Protein AF-0000000087670729 (afdb_homodimer)

Structure (mmCIF, N/CA/C/O backbone):
data_AF-0000000087670729-model_v1
#
loop_
_entity.id
_entity.type
_entity.pdbx_description
1 polymer 'Hydantoin racemase'
#
loop_
_atom_site.group_PDB
_atom_site.id
_atom_site.type_symbol
_atom_site.label_atom_id
_atom_site.label_alt_id
_atom_site.label_comp_id
_atom_site.label_asym_id
_atom_site.label_entity_id
_atom_site.label_seq_id
_atom_site.pdbx_PDB_ins_code
_atom_site.Cartn_x
_atom_site.Cartn_y
_atom_site.Cartn_z
_atom_site.occupancy
_atom_site.B_iso_or_equiv
_atom_site.auth_seq_id
_atom_site.auth_comp_id
_atom_site.auth_asym_id
_atom_site.auth_atom_id
_atom_site.pdbx_PDB_model_num
ATOM 1 N N . MET A 1 1 ? -9.086 10.242 -13.781 1 96.75 1 MET A N 1
ATOM 2 C CA . MET A 1 1 ? -9.625 10.047 -12.438 1 96.75 1 MET A CA 1
ATOM 3 C C . MET A 1 1 ? -9.648 11.359 -11.672 1 96.75 1 MET A C 1
ATOM 5 O O . MET A 1 1 ? -8.805 12.227 -11.891 1 96.75 1 MET A O 1
ATOM 9 N N . ARG A 1 2 ? -10.688 11.609 -10.828 1 98.69 2 ARG A N 1
ATOM 10 C CA . ARG A 1 2 ? -10.812 12.789 -9.977 1 98.69 2 ARG A CA 1
ATOM 11 C C . ARG A 1 2 ? -10.688 12.414 -8.508 1 98.69 2 ARG A C 1
ATOM 13 O O . ARG A 1 2 ? -11.422 11.562 -8.008 1 98.69 2 ARG A O 1
ATOM 20 N N . ILE A 1 3 ? -9.742 13.07 -7.848 1 98.88 3 ILE A N 1
ATOM 21 C CA . ILE A 1 3 ? -9.508 12.805 -6.434 1 98.88 3 ILE A CA 1
ATOM 22 C C . ILE A 1 3 ? -9.828 14.047 -5.613 1 98.88 3 ILE A C 1
ATOM 24 O O . ILE A 1 3 ? -9.359 15.148 -5.922 1 98.88 3 ILE A O 1
ATOM 28 N N . LEU A 1 4 ? -10.672 13.914 -4.625 1 98.94 4 LEU A N 1
ATOM 29 C CA . LEU A 1 4 ? -10.914 14.961 -3.637 1 98.94 4 LEU A CA 1
ATOM 30 C C . LEU A 1 4 ? -9.969 14.812 -2.449 1 98.94 4 LEU A C 1
ATOM 32 O O . LEU A 1 4 ? -9.938 13.766 -1.802 1 98.94 4 LEU A O 1
ATOM 36 N N . VAL A 1 5 ? -9.172 15.789 -2.248 1 98.88 5 VAL A N 1
ATOM 37 C CA . VAL A 1 5 ? -8.305 15.859 -1.074 1 98.88 5 VAL A CA 1
ATOM 38 C C . VAL A 1 5 ? -8.914 16.797 -0.041 1 98.88 5 VAL A C 1
ATOM 40 O O . VAL A 1 5 ? -9.055 18 -0.295 1 98.88 5 VAL A O 1
ATOM 43 N N . ILE A 1 6 ? -9.25 16.281 1.136 1 98.88 6 ILE A N 1
ATOM 44 C CA . ILE A 1 6 ? -9.906 17.078 2.156 1 98.88 6 ILE A CA 1
ATOM 45 C C . ILE A 1 6 ? -8.93 17.375 3.289 1 98.88 6 ILE A C 1
ATOM 47 O O . ILE A 1 6 ? -8.453 16.469 3.961 1 98.88 6 ILE A O 1
ATOM 51 N N . ASN A 1 7 ? -8.586 18.594 3.451 1 98.62 7 ASN A N 1
ATOM 52 C CA . ASN A 1 7 ? -8.008 19.078 4.699 1 98.62 7 ASN A CA 1
ATOM 53 C C . ASN A 1 7 ? -9.07 19.266 5.777 1 98.62 7 ASN A C 1
ATOM 55 O O . ASN A 1 7 ? -9.914 20.156 5.688 1 98.62 7 ASN A O 1
ATOM 59 N N . PRO A 1 8 ? -9 18.391 6.809 1 98.19 8 PRO A N 1
ATOM 60 C CA . PRO A 1 8 ? -10.07 18.484 7.797 1 98.19 8 PRO A CA 1
ATOM 61 C C . PRO A 1 8 ? -9.961 19.734 8.68 1 98.19 8 PRO A C 1
ATOM 63 O O . PRO A 1 8 ? -10.883 20.031 9.438 1 98.19 8 PRO A O 1
ATOM 66 N N . ASN A 1 9 ? -8.828 20.422 8.609 1 96 9 ASN A N 1
ATOM 67 C CA . ASN A 1 9 ? -8.734 21.75 9.211 1 96 9 ASN A CA 1
ATOM 68 C C . ASN A 1 9 ? -9.461 22.797 8.367 1 96 9 ASN A C 1
ATOM 70 O O . ASN A 1 9 ? -9.898 22.5 7.254 1 96 9 ASN A O 1
ATOM 74 N N . THR A 1 10 ? -9.414 24.078 8.859 1 96 10 THR A N 1
ATOM 75 C CA . THR A 1 10 ? -10.141 25.094 8.109 1 96 10 THR A CA 1
ATOM 76 C C . THR A 1 10 ? -9.188 26.125 7.531 1 96 10 THR A C 1
ATOM 78 O O . THR A 1 10 ? -9.617 27.188 7.078 1 96 10 THR A O 1
ATOM 81 N N . THR A 1 11 ? -7.898 25.859 7.605 1 95.25 11 THR A N 1
ATOM 82 C CA . THR A 1 11 ? -6.922 26.812 7.102 1 95.25 11 THR A CA 1
ATOM 83 C C . THR A 1 11 ? -6.723 26.641 5.598 1 95.25 11 THR A C 1
ATOM 85 O O . THR A 1 11 ? -6.16 25.641 5.152 1 95.25 11 THR A O 1
ATOM 88 N N . ALA A 1 12 ? -7.039 27.656 4.84 1 96.06 12 ALA A N 1
ATOM 89 C CA . ALA A 1 12 ? -7.023 27.609 3.379 1 96.06 12 ALA A CA 1
ATOM 90 C C . ALA A 1 12 ? -5.598 27.484 2.848 1 96.06 12 ALA A C 1
ATOM 92 O O . ALA A 1 12 ? -5.355 26.812 1.845 1 96.06 12 ALA A O 1
ATOM 93 N N . SER A 1 13 ? -4.707 28.172 3.479 1 94.88 13 SER A N 1
ATOM 94 C CA . SER A 1 13 ? -3.322 28.125 3.02 1 94.88 13 SER A CA 1
ATOM 95 C C . SER A 1 13 ? -2.756 26.703 3.111 1 94.88 13 SER A C 1
ATOM 97 O O . SER A 1 13 ? -2.025 26.266 2.221 1 94.88 13 SER A O 1
ATOM 99 N N . MET A 1 14 ? -3.094 26.016 4.176 1 95.19 14 MET A N 1
ATOM 100 C CA . MET A 1 14 ? -2.666 24.625 4.32 1 95.19 14 MET A CA 1
ATOM 101 C C . MET A 1 14 ? -3.311 23.734 3.254 1 95.19 14 MET A C 1
ATOM 103 O O . MET A 1 14 ? -2.652 22.875 2.684 1 95.19 14 MET A O 1
ATOM 107 N N . THR A 1 15 ? -4.59 23.984 2.998 1 97.62 15 THR A N 1
ATOM 108 C CA . THR A 1 15 ? -5.297 23.25 1.958 1 97.62 15 THR A CA 1
ATOM 109 C C . THR A 1 15 ? -4.609 23.438 0.606 1 97.62 15 THR A C 1
ATOM 111 O O . THR A 1 15 ? -4.426 22.469 -0.137 1 97.62 15 THR A O 1
ATOM 114 N N . GLU A 1 16 ? -4.227 24.625 0.315 1 97 16 GLU A N 1
ATOM 115 C CA . GLU A 1 16 ? -3.547 24.922 -0.944 1 97 16 GLU A CA 1
ATOM 116 C C . GLU A 1 16 ? -2.197 24.203 -1.021 1 97 16 GLU A C 1
ATOM 118 O O . GLU A 1 16 ? -1.84 23.656 -2.062 1 97 16 GLU A O 1
ATOM 123 N N . LYS A 1 17 ? -1.46 24.234 0.057 1 95.69 17 LYS A N 1
ATOM 124 C CA . LYS A 1 17 ? -0.171 23.547 0.125 1 95.69 17 LYS A CA 1
ATOM 125 C C . LYS A 1 17 ? -0.329 22.047 -0.106 1 95.69 17 LYS A C 1
ATOM 127 O O . LYS A 1 17 ? 0.435 21.453 -0.865 1 95.69 17 LYS A O 1
ATOM 132 N N . ILE A 1 18 ? -1.321 21.469 0.495 1 97.56 18 ILE A N 1
ATOM 133 C CA . ILE A 1 18 ? -1.622 20.062 0.356 1 97.56 18 ILE A CA 1
ATOM 134 C C . ILE A 1 18 ? -2.01 19.75 -1.089 1 97.56 18 ILE A C 1
ATOM 136 O O . ILE A 1 18 ? -1.523 18.781 -1.675 1 97.56 18 ILE A O 1
ATOM 140 N N . GLY A 1 19 ? -2.91 20.578 -1.619 1 98.44 19 GLY A N 1
ATOM 141 C CA . GLY A 1 19 ? -3.318 20.422 -3.006 1 98.44 19 GLY A CA 1
ATOM 142 C C . GLY A 1 19 ? -2.154 20.469 -3.979 1 98.44 19 GLY A C 1
ATOM 143 O O . GLY A 1 19 ? -2.088 19.672 -4.914 1 98.44 19 GLY A O 1
ATOM 144 N N . LYS A 1 20 ? -1.25 21.391 -3.754 1 97.75 20 LYS A N 1
ATOM 145 C CA . LYS A 1 20 ? -0.07 21.516 -4.605 1 97.75 20 LYS A CA 1
ATOM 146 C C . LYS A 1 20 ? 0.784 20.25 -4.551 1 97.75 20 LYS A C 1
ATOM 148 O O . LYS A 1 20 ? 1.204 19.734 -5.586 1 97.75 20 LYS A O 1
ATOM 153 N N . ALA A 1 21 ? 1.02 19.781 -3.346 1 97.06 21 ALA A N 1
ATOM 154 C CA . ALA A 1 21 ? 1.793 18.562 -3.176 1 97.06 21 ALA A CA 1
ATOM 155 C C . ALA A 1 21 ? 1.121 17.391 -3.883 1 97.06 21 ALA A C 1
ATOM 157 O O . ALA A 1 21 ? 1.79 16.578 -4.535 1 97.06 21 ALA A O 1
ATOM 158 N N . ALA A 1 22 ? -0.191 17.266 -3.771 1 98.62 22 ALA A N 1
ATOM 159 C CA . ALA A 1 22 ? -0.954 16.203 -4.418 1 98.62 22 ALA A CA 1
ATOM 160 C C . ALA A 1 22 ? -0.848 16.297 -5.938 1 98.62 22 ALA A C 1
ATOM 162 O O . ALA A 1 22 ? -0.629 15.289 -6.613 1 98.62 22 ALA A O 1
ATOM 163 N N . ARG A 1 23 ? -0.953 17.484 -6.48 1 98.44 23 ARG A N 1
ATOM 164 C CA . ARG A 1 23 ? -0.918 17.703 -7.922 1 98.44 23 ARG A CA 1
ATOM 165 C C . ARG A 1 23 ? 0.459 17.375 -8.492 1 98.44 23 ARG A C 1
ATOM 167 O O . ARG A 1 23 ? 0.572 16.891 -9.617 1 98.44 23 ARG A O 1
ATOM 174 N N . GLU A 1 24 ? 1.467 17.625 -7.727 1 97.19 24 GLU A N 1
ATOM 175 C CA . GLU A 1 24 ? 2.834 17.391 -8.188 1 97.19 24 GLU A CA 1
ATOM 176 C C . GLU A 1 24 ? 3.076 15.922 -8.5 1 97.19 24 GLU A C 1
ATOM 178 O O . GLU A 1 24 ? 3.863 15.602 -9.391 1 97.19 24 GLU A O 1
ATOM 183 N N . VAL A 1 25 ? 2.375 15.039 -7.824 1 97.31 25 VAL A N 1
ATOM 184 C CA . VAL A 1 25 ? 2.66 13.625 -7.988 1 97.31 25 VAL A CA 1
ATOM 185 C C . VAL A 1 25 ? 1.55 12.961 -8.805 1 97.31 25 VAL A C 1
ATOM 187 O O . VAL A 1 25 ? 1.695 11.828 -9.258 1 97.31 25 VAL A O 1
ATOM 190 N N . ALA A 1 26 ? 0.447 13.648 -9 1 98.25 26 ALA A N 1
ATOM 191 C CA . ALA A 1 26 ? -0.695 13.094 -9.719 1 98.25 26 ALA A CA 1
ATOM 192 C C . ALA A 1 26 ? -0.315 12.734 -11.156 1 98.25 26 ALA A C 1
ATOM 194 O O . ALA A 1 26 ? 0.418 13.477 -11.812 1 98.25 26 ALA A O 1
ATOM 195 N N . GLY A 1 27 ? -0.772 11.578 -11.609 1 95.94 27 GLY A N 1
ATOM 196 C CA . GLY A 1 27 ? -0.568 11.195 -13 1 95.94 27 GLY A CA 1
ATOM 197 C C . GLY A 1 27 ? -1.294 12.094 -13.977 1 95.94 27 GLY A C 1
ATOM 198 O O . GLY A 1 27 ? -2.168 12.875 -13.586 1 95.94 27 GLY A O 1
ATOM 199 N N . GLY A 1 28 ? -0.877 12.148 -15.266 1 93.06 28 GLY A N 1
ATOM 200 C CA . GLY A 1 28 ? -1.449 12.992 -16.297 1 93.06 28 GLY A CA 1
ATOM 201 C C . GLY A 1 28 ? -2.961 12.898 -16.391 1 93.06 28 GLY A C 1
ATOM 202 O O . GLY A 1 28 ? -3.639 13.891 -16.656 1 93.06 28 GLY A O 1
ATOM 203 N N . GLY A 1 29 ? -3.619 11.836 -16.109 1 94.69 29 GLY A N 1
ATOM 204 C CA . GLY A 1 29 ? -5.059 11.633 -16.203 1 94.69 29 GLY A CA 1
ATOM 205 C C . GLY A 1 29 ? -5.77 11.812 -14.875 1 94.69 29 GLY A C 1
ATOM 206 O O . GLY A 1 29 ? -6.953 11.492 -14.758 1 94.69 29 GLY A O 1
ATOM 207 N N . THR A 1 30 ? -5.086 12.398 -13.867 1 98.12 30 THR A N 1
ATOM 208 C CA . THR A 1 30 ? -5.652 12.555 -12.531 1 98.12 30 THR A CA 1
ATOM 209 C C . THR A 1 30 ? -5.859 14.031 -12.203 1 98.12 30 THR A C 1
ATOM 211 O O . THR A 1 30 ? -4.93 14.836 -12.328 1 98.12 30 THR A O 1
ATOM 214 N N . GLU A 1 31 ? -7.047 14.414 -11.859 1 98.75 31 GLU A N 1
ATOM 215 C CA . GLU A 1 31 ? -7.371 15.75 -11.383 1 98.75 31 GLU A CA 1
ATOM 216 C C . GLU A 1 31 ? -7.488 15.781 -9.859 1 98.75 31 GLU A C 1
ATOM 218 O O . GLU A 1 31 ? -8.203 14.961 -9.273 1 98.75 31 GLU A O 1
ATOM 223 N N . ILE A 1 32 ? -6.852 16.719 -9.289 1 98.81 32 ILE A N 1
ATOM 224 C CA . ILE A 1 32 ? -6.883 16.891 -7.844 1 98.81 32 ILE A CA 1
ATOM 225 C C . ILE A 1 32 ? -7.766 18.094 -7.488 1 98.81 32 ILE A C 1
ATOM 227 O O . ILE A 1 32 ? -7.582 19.188 -8.023 1 98.81 32 ILE A O 1
ATOM 231 N N . VAL A 1 33 ? -8.672 17.891 -6.645 1 98.81 33 VAL A N 1
ATOM 232 C CA . VAL A 1 33 ? -9.461 18.969 -6.031 1 98.81 33 VAL A CA 1
ATOM 233 C C . VAL A 1 33 ? -9.227 18.969 -4.52 1 98.81 33 VAL A C 1
ATOM 235 O O . VAL A 1 33 ? -9.461 17.969 -3.844 1 98.81 33 VAL A O 1
ATOM 238 N N . ALA A 1 34 ? -8.727 20.078 -4 1 98.69 34 ALA A N 1
ATOM 239 C CA . ALA A 1 34 ? -8.477 20.219 -2.566 1 98.69 34 ALA A CA 1
ATOM 240 C C . ALA A 1 34 ? -9.492 21.156 -1.92 1 98.69 34 ALA A C 1
ATOM 242 O O . ALA A 1 34 ? -9.773 22.234 -2.445 1 98.69 34 ALA A O 1
ATOM 243 N N . ARG A 1 35 ? -10.062 20.641 -0.77 1 98.19 35 ARG A N 1
ATOM 244 C CA . ARG A 1 35 ? -11.07 21.406 -0.045 1 98.19 35 ARG A CA 1
ATOM 245 C C . ARG A 1 35 ? -10.859 21.312 1.462 1 98.19 35 ARG A C 1
ATOM 247 O O . ARG A 1 35 ? -10.148 20.422 1.935 1 98.19 35 ARG A O 1
ATOM 254 N N . ASN A 1 36 ? -11.344 22.312 2.127 1 98.44 36 ASN A N 1
ATOM 255 C CA . ASN A 1 36 ? -11.477 22.25 3.58 1 98.44 36 ASN A CA 1
ATOM 256 C C . ASN A 1 36 ? -12.844 22.75 4.039 1 98.44 36 ASN A C 1
ATOM 258 O O . ASN A 1 36 ? -13.508 23.5 3.334 1 98.44 36 ASN A O 1
ATOM 262 N N . PRO A 1 37 ? -13.297 22.297 5.211 1 97.88 37 PRO A N 1
ATOM 263 C CA . PRO A 1 37 ? -14.578 22.766 5.738 1 97.88 37 PRO A CA 1
ATOM 264 C C . PRO A 1 37 ? -14.602 24.266 6.004 1 97.88 37 PRO A C 1
ATOM 266 O O . PRO A 1 37 ? -13.547 24.875 6.188 1 97.88 37 PRO A O 1
ATOM 269 N N . SER A 1 38 ? -15.773 24.797 6.035 1 95.06 38 SER A N 1
ATOM 270 C CA . SER A 1 38 ? -15.945 26.219 6.289 1 95.06 38 SER A CA 1
ATOM 271 C C . SER A 1 38 ? -15.898 26.531 7.785 1 95.06 38 SER A C 1
ATOM 273 O O . SER A 1 38 ? -15.695 27.672 8.188 1 95.06 38 SER A O 1
ATOM 275 N N . SER A 1 39 ? -16.094 25.531 8.617 1 94.94 39 SER A N 1
ATOM 276 C CA . SER A 1 39 ? -16.047 25.688 10.062 1 94.94 39 SER A CA 1
ATOM 277 C C . SER A 1 39 ? -15.328 24.516 10.727 1 94.94 39 SER A C 1
ATOM 279 O O . SER A 1 39 ? -15.211 23.438 10.141 1 94.94 39 SER A O 1
ATOM 281 N N . GLY A 1 40 ? -14.859 24.766 11.93 1 95.62 40 GLY A N 1
ATOM 282 C CA . GLY A 1 40 ? -14.039 23.797 12.641 1 95.62 40 GLY A CA 1
ATOM 283 C C . GLY A 1 40 ? -12.719 24.375 13.117 1 95.62 40 GLY A C 1
ATOM 284 O O . GLY A 1 40 ? -12.516 25.594 13.086 1 95.62 40 GLY A O 1
ATOM 285 N N . PRO A 1 41 ? -11.867 23.531 13.578 1 96.88 41 PRO A N 1
ATOM 286 C CA . PRO A 1 41 ? -10.578 24.031 14.062 1 96.88 41 PRO A CA 1
ATOM 287 C C . PRO A 1 41 ? -9.656 24.484 12.93 1 96.88 41 PRO A C 1
ATOM 289 O O . PRO A 1 41 ? -9.656 23.891 11.852 1 96.88 41 PRO A O 1
ATOM 292 N N . ALA A 1 42 ? -8.898 25.516 13.195 1 94.75 42 ALA A N 1
ATOM 293 C CA . ALA A 1 42 ? -7.922 25.984 12.219 1 94.75 42 ALA A CA 1
ATOM 294 C C . ALA A 1 42 ? -6.859 24.922 11.945 1 94.75 42 ALA A C 1
ATOM 296 O O . ALA A 1 42 ? -6.332 24.828 10.836 1 94.75 42 ALA A O 1
ATOM 297 N N . SER A 1 43 ? -6.562 24.172 12.953 1 94 43 SER A N 1
ATOM 298 C CA . SER A 1 43 ? -5.621 23.062 12.867 1 94 43 SER A CA 1
ATOM 299 C C . SER A 1 43 ? -5.969 21.969 13.859 1 94 43 SER A C 1
ATOM 301 O O . SER A 1 43 ? -6.59 22.219 14.891 1 94 43 SER A O 1
ATOM 303 N N . ILE A 1 44 ? -5.625 20.766 13.531 1 94.75 44 ILE A N 1
ATOM 304 C CA . ILE A 1 44 ? -5.836 19.641 14.422 1 94.75 44 ILE A CA 1
ATOM 305 C C . ILE A 1 44 ? -4.555 19.359 15.203 1 94.75 44 ILE A C 1
ATOM 307 O O . ILE A 1 44 ? -3.549 18.938 14.633 1 94.75 44 ILE A O 1
ATOM 311 N N . GLN A 1 45 ? -4.633 19.703 16.438 1 91 45 GLN A N 1
ATOM 312 C CA . GLN A 1 45 ? -3.531 19.484 17.375 1 91 45 GLN A CA 1
ATOM 313 C C . GLN A 1 45 ? -3.992 18.688 18.594 1 91 45 GLN A C 1
ATOM 315 O O . GLN A 1 45 ? -4.102 19.25 19.688 1 91 45 GLN A O 1
ATOM 320 N N . GLY A 1 46 ? -4.258 17.391 18.328 1 89.75 46 GLY A N 1
ATOM 321 C CA . GLY A 1 46 ? -4.695 16.5 19.391 1 89.75 46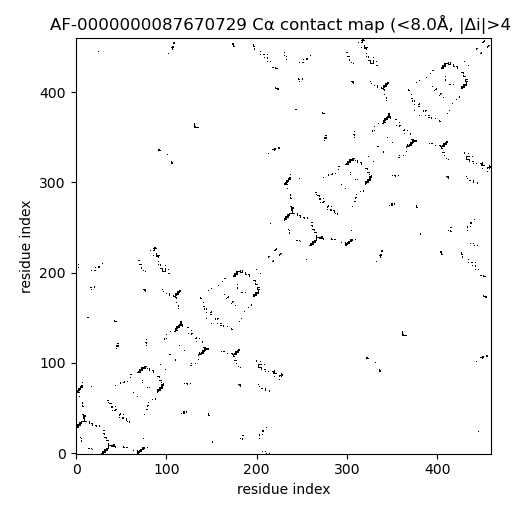 GLY A CA 1
ATOM 322 C C . GLY A 1 46 ? -6.098 15.953 19.188 1 89.75 46 GLY A C 1
ATOM 323 O O . GLY A 1 46 ? -6.766 16.312 18.203 1 89.75 46 GLY A O 1
ATOM 324 N N . PRO A 1 47 ? -6.551 15.109 20.109 1 91.75 47 PRO A N 1
ATOM 325 C CA . PRO A 1 47 ? -7.816 14.391 19.938 1 91.75 47 PRO A CA 1
ATOM 326 C C . PRO A 1 47 ? -9.031 15.32 19.969 1 91.75 47 PRO A C 1
ATOM 328 O O . PRO A 1 47 ? -10.008 15.086 19.25 1 91.75 47 PRO A O 1
ATOM 331 N N . GLU A 1 48 ? -9.008 16.375 20.797 1 94.31 48 GLU A N 1
ATOM 332 C CA . GLU A 1 48 ? -10.133 17.297 20.891 1 94.31 48 GLU A CA 1
ATOM 333 C C . GLU A 1 48 ? -10.352 18.031 19.562 1 94.31 48 GLU A C 1
ATOM 335 O O . GLU A 1 48 ? -11.484 18.172 19.109 1 94.31 48 GLU A O 1
ATOM 340 N N . ASP A 1 49 ? -9.25 18.484 19.016 1 96.31 49 ASP A N 1
ATOM 341 C CA . ASP A 1 49 ? -9.344 19.125 17.703 1 96.31 49 ASP A CA 1
ATOM 342 C C . ASP A 1 49 ? -9.867 18.141 16.656 1 96.31 49 ASP A C 1
ATOM 344 O O . ASP A 1 49 ? -10.664 18.516 15.797 1 96.31 49 ASP A O 1
ATOM 348 N N . GLY A 1 50 ? -9.391 16.906 16.719 1 97.06 50 GLY A N 1
ATOM 349 C CA . GLY A 1 50 ? -9.867 15.883 15.797 1 97.06 50 GLY A CA 1
ATOM 350 C C . GLY A 1 50 ? -11.375 15.68 15.859 1 97.06 50 GLY A C 1
ATOM 351 O O . GLY A 1 50 ? -12.039 15.633 14.828 1 97.06 50 GLY A O 1
ATOM 352 N N . GLU A 1 51 ? -11.844 15.609 17.062 1 96.88 51 GLU A N 1
ATOM 353 C CA . GLU A 1 51 ? -13.281 15.438 17.266 1 96.88 51 GLU A CA 1
ATOM 354 C C . GLU A 1 51 ? -14.055 16.641 16.734 1 96.88 51 GLU A C 1
ATOM 356 O O . GLU A 1 51 ? -15.086 16.484 16.078 1 96.88 51 GLU A O 1
ATOM 361 N N . ALA A 1 52 ? -13.531 17.797 17 1 97.88 52 ALA A N 1
ATOM 362 C CA . ALA A 1 52 ? -14.18 19.031 16.578 1 97.88 52 ALA A CA 1
ATOM 363 C C . ALA A 1 52 ? -14.203 19.156 15.062 1 97.88 52 ALA A C 1
ATOM 365 O O . ALA A 1 52 ? -15.031 19.875 14.5 1 97.88 52 ALA A O 1
ATOM 366 N N . ALA A 1 53 ? -13.328 18.469 14.367 1 98.25 53 ALA A N 1
ATOM 367 C CA . ALA A 1 53 ? -13.188 18.578 12.922 1 98.25 53 ALA A CA 1
ATOM 368 C C . ALA A 1 53 ? -14.172 17.641 12.211 1 98.25 53 ALA A C 1
ATOM 370 O O . ALA A 1 53 ? -14.43 17.812 11.016 1 98.25 53 ALA A O 1
ATOM 371 N N . LEU A 1 54 ? -14.758 16.672 12.914 1 98.25 54 LEU A N 1
ATOM 372 C CA . LEU A 1 54 ? -15.492 15.562 12.312 1 98.25 54 LEU A CA 1
ATOM 373 C C . LEU A 1 54 ? -16.734 16.062 11.586 1 98.25 54 LEU A C 1
ATOM 375 O O . LEU A 1 54 ? -16.984 15.688 10.43 1 98.25 54 LEU A O 1
ATOM 379 N N . PRO A 1 55 ? -17.562 17 12.18 1 98.06 55 PRO A N 1
ATOM 380 C CA . PRO A 1 55 ? -18.75 17.438 11.461 1 98.06 55 PRO A CA 1
ATOM 381 C C . PRO A 1 55 ? -18.422 18.109 10.125 1 98.06 55 PRO A C 1
ATOM 383 O O . PRO A 1 55 ? -19.094 17.859 9.117 1 98.06 55 PRO A O 1
ATOM 386 N N . GLY A 1 56 ? -17.406 18.922 10.148 1 98.06 56 GLY A N 1
ATOM 387 C CA . GLY A 1 56 ? -17 19.562 8.906 1 98.06 56 GLY A CA 1
ATOM 388 C C . GLY A 1 56 ? -16.484 18.578 7.867 1 98.06 56 GLY A C 1
ATOM 389 O O . GLY A 1 56 ? -16.828 18.688 6.688 1 98.06 56 GLY A O 1
ATOM 390 N N . LEU A 1 57 ? -15.688 17.625 8.289 1 98.25 57 LEU A N 1
ATOM 391 C CA . LEU A 1 57 ? -15.164 16.594 7.406 1 98.25 57 LEU A CA 1
ATOM 392 C C . LEU A 1 57 ? -16.297 15.781 6.781 1 98.25 57 LEU A C 1
ATOM 394 O O . LEU A 1 57 ? -16.328 15.594 5.562 1 98.25 57 LEU A O 1
ATOM 398 N N . PHE A 1 58 ? -17.266 15.359 7.586 1 97.75 58 PHE A N 1
ATOM 399 C CA . PHE A 1 58 ? -18.344 14.516 7.109 1 97.75 58 PHE A CA 1
ATOM 400 C C . PHE A 1 58 ? -19.266 15.289 6.172 1 97.75 58 PHE A C 1
ATOM 402 O O . PHE A 1 58 ? -19.781 14.742 5.199 1 97.75 58 PHE A O 1
ATOM 409 N N . ALA A 1 59 ? -19.422 16.609 6.43 1 97.88 59 ALA A N 1
ATOM 410 C CA . ALA A 1 59 ? -20.188 17.438 5.512 1 97.88 59 ALA A CA 1
ATOM 411 C C . ALA A 1 59 ? -19.531 17.5 4.137 1 97.88 59 ALA A C 1
ATOM 413 O O . ALA A 1 59 ? -20.219 17.438 3.113 1 97.88 59 ALA A O 1
ATOM 414 N N . GLU A 1 60 ? -18.188 17.578 4.113 1 97.94 60 GLU A N 1
ATOM 415 C CA . GLU A 1 60 ? -17.469 17.578 2.844 1 97.94 60 GLU A CA 1
ATOM 416 C C . GLU A 1 60 ? -17.625 16.25 2.111 1 97.94 60 GLU A C 1
ATOM 418 O O . GLU A 1 60 ? -17.75 16.234 0.886 1 97.94 60 GLU A O 1
ATOM 423 N N . ILE A 1 61 ? -17.609 15.164 2.854 1 97.12 61 ILE A N 1
ATOM 424 C CA . ILE A 1 61 ? -17.766 13.828 2.275 1 97.12 61 ILE A CA 1
ATOM 425 C C . ILE A 1 61 ? -19.172 13.68 1.699 1 97.12 61 ILE A C 1
ATOM 427 O O . ILE A 1 61 ? -19.344 13.18 0.586 1 97.12 61 ILE A O 1
ATOM 431 N N . GLU A 1 62 ? -20.172 14.141 2.42 1 96.56 62 GLU A N 1
ATOM 432 C CA . GLU A 1 62 ? -21.547 14.07 1.953 1 96.56 62 GLU A CA 1
ATOM 433 C C . GLU A 1 62 ? -21.75 14.906 0.688 1 96.56 62 GLU A C 1
ATOM 435 O O . GLU A 1 62 ? -22.422 14.469 -0.252 1 96.56 62 GLU A O 1
ATOM 440 N N . ARG A 1 63 ? -21.156 16.078 0.662 1 97.12 63 ARG A N 1
ATOM 441 C CA . ARG A 1 63 ? -21.219 16.906 -0.531 1 97.12 63 ARG A CA 1
ATOM 442 C C . ARG A 1 63 ? -20.578 16.219 -1.723 1 97.12 63 ARG A C 1
ATOM 444 O O . ARG A 1 63 ? -21.078 16.297 -2.844 1 97.12 63 ARG A O 1
ATOM 451 N N . ALA A 1 64 ? -19.484 15.562 -1.48 1 96.88 64 ALA A N 1
ATOM 452 C CA . ALA A 1 64 ? -18.734 14.875 -2.533 1 96.88 64 ALA A CA 1
ATOM 453 C C . ALA A 1 64 ? -19.547 13.742 -3.141 1 96.88 64 ALA A C 1
ATOM 455 O O . ALA A 1 64 ? -19.312 13.344 -4.281 1 96.88 64 ALA A O 1
ATOM 456 N N . ASN A 1 65 ? -20.469 13.172 -2.379 1 95.31 65 ASN A N 1
ATOM 457 C CA . ASN A 1 65 ? -21.281 12.062 -2.863 1 95.31 65 ASN A CA 1
ATOM 458 C C . ASN A 1 65 ? -22.125 12.469 -4.074 1 95.31 65 ASN A C 1
ATOM 460 O O . ASN A 1 65 ? -22.5 11.617 -4.883 1 95.31 65 ASN A O 1
ATOM 464 N N . ASP A 1 66 ? -22.344 13.773 -4.219 1 96.06 66 ASP A N 1
ATOM 465 C CA . ASP A 1 66 ? -23.125 14.297 -5.336 1 96.06 66 ASP A CA 1
ATOM 466 C C . ASP A 1 66 ? -22.219 14.781 -6.465 1 96.06 66 ASP A C 1
ATOM 468 O O . ASP A 1 66 ? -22.688 15.391 -7.43 1 96.06 66 ASP A O 1
ATOM 472 N N . GLU A 1 67 ? -20.953 14.57 -6.301 1 97.56 67 GLU A N 1
ATOM 473 C CA . GLU A 1 67 ? -19.953 14.977 -7.289 1 97.56 67 GLU A CA 1
ATOM 474 C C . GLU A 1 67 ? -19.25 13.766 -7.887 1 97.56 67 GLU A C 1
ATOM 476 O O . GLU A 1 67 ? -19.422 12.641 -7.418 1 97.56 67 GLU A O 1
ATOM 481 N N . ASP A 1 68 ? -18.516 13.961 -8.906 1 97.25 68 ASP A N 1
ATOM 482 C CA . ASP A 1 68 ? -17.938 12.844 -9.648 1 97.25 68 ASP A CA 1
ATOM 483 C C . ASP A 1 68 ? -16.484 12.602 -9.242 1 97.25 68 ASP A C 1
ATOM 485 O O . ASP A 1 68 ? -15.594 12.617 -10.086 1 97.25 68 ASP A O 1
ATOM 489 N N . PHE A 1 69 ? -16.281 12.359 -8.016 1 98.56 69 PHE A N 1
ATOM 490 C CA . PHE A 1 69 ? -14.953 11.969 -7.559 1 98.56 69 PHE A CA 1
ATOM 491 C C . PHE A 1 69 ? -14.797 10.453 -7.586 1 98.56 69 PHE A C 1
ATOM 493 O O . PHE A 1 69 ? -15.758 9.719 -7.34 1 98.56 69 PHE A O 1
ATOM 500 N N . ASP A 1 70 ? -13.625 10.016 -7.855 1 98.56 70 ASP A N 1
ATOM 501 C CA . ASP A 1 70 ? -13.328 8.586 -7.906 1 98.56 70 ASP A CA 1
ATOM 502 C C . ASP A 1 70 ? -12.727 8.102 -6.59 1 98.56 70 ASP A C 1
ATOM 504 O O . ASP A 1 70 ? -12.734 6.906 -6.301 1 98.56 70 ASP A O 1
ATOM 508 N N . ALA A 1 71 ? -12.141 8.992 -5.805 1 98.81 71 ALA A N 1
ATOM 509 C CA . ALA A 1 71 ? -11.547 8.688 -4.508 1 98.81 71 ALA A CA 1
ATOM 510 C C . ALA A 1 71 ? -11.461 9.93 -3.631 1 98.81 71 ALA A C 1
ATOM 512 O O . ALA A 1 71 ? -11.539 11.055 -4.129 1 98.81 71 ALA A O 1
ATOM 513 N N . ILE A 1 72 ? -11.383 9.727 -2.355 1 98.88 72 ILE A N 1
ATOM 514 C CA . ILE A 1 72 ? -11.234 10.789 -1.371 1 98.88 72 ILE A CA 1
ATOM 515 C C . ILE A 1 72 ? -9.992 10.539 -0.518 1 98.88 72 ILE A C 1
ATOM 517 O O . ILE A 1 72 ? -9.727 9.406 -0.118 1 98.88 72 ILE A O 1
ATOM 521 N N . ILE A 1 73 ? -9.258 11.539 -0.285 1 98.94 73 ILE A N 1
ATOM 522 C CA . ILE A 1 73 ? -8.109 11.492 0.61 1 98.94 73 ILE A CA 1
ATOM 523 C C . ILE A 1 73 ? -8.344 12.406 1.808 1 98.94 73 ILE A C 1
ATOM 525 O O . ILE A 1 73 ? -8.711 13.57 1.642 1 98.94 73 ILE A O 1
ATOM 529 N N . ILE A 1 74 ? -8.211 11.891 2.973 1 98.88 74 ILE A N 1
ATOM 530 C CA . ILE A 1 74 ? -8.219 12.688 4.191 1 98.88 74 ILE A CA 1
ATOM 531 C C . ILE A 1 74 ? -6.801 13.141 4.523 1 98.88 74 ILE A C 1
ATOM 533 O O . ILE A 1 74 ? -5.969 12.336 4.941 1 98.88 74 ILE A O 1
ATOM 537 N N . ALA A 1 75 ? -6.59 14.438 4.383 1 98.62 75 ALA A N 1
ATOM 538 C CA . ALA A 1 75 ? -5.246 15 4.496 1 98.62 75 ALA A CA 1
ATOM 539 C C . ALA A 1 75 ? -4.977 15.5 5.91 1 98.62 75 ALA A C 1
ATOM 541 O O . ALA A 1 75 ? -4.621 16.672 6.105 1 98.62 75 ALA A O 1
ATOM 542 N N . CYS A 1 76 ? -5.109 14.672 6.836 1 98.38 76 CYS A N 1
ATOM 543 C CA . CYS A 1 76 ? -4.723 14.781 8.242 1 98.38 76 CYS A CA 1
ATOM 544 C C . CYS A 1 76 ? -4 13.523 8.703 1 98.38 76 CYS A C 1
ATOM 546 O O . CYS A 1 76 ? -4.531 12.422 8.586 1 98.38 76 CYS A O 1
ATOM 548 N N . PHE A 1 77 ? -2.887 13.695 9.242 1 98.44 77 PHE A N 1
ATOM 549 C CA . PHE A 1 77 ? -2.045 12.539 9.523 1 98.44 77 PHE A CA 1
ATOM 550 C C . PHE A 1 77 ? -2.666 11.672 10.609 1 98.44 77 PHE A C 1
ATOM 552 O O . PHE A 1 77 ? -2.396 10.469 10.688 1 98.44 77 PHE A O 1
ATOM 559 N N . ASP A 1 78 ? -3.461 12.227 11.469 1 98 78 ASP A N 1
ATOM 560 C CA . ASP A 1 78 ? -4.18 11.453 12.477 1 98 78 ASP A CA 1
ATOM 561 C C . ASP A 1 78 ? -5.258 10.578 11.836 1 98 78 ASP A C 1
ATOM 563 O O . ASP A 1 78 ? -5.945 9.82 12.531 1 98 78 ASP A O 1
ATOM 567 N N . ASP A 1 79 ? -5.359 10.719 10.477 1 98.31 79 ASP A N 1
ATOM 568 C CA . ASP A 1 79 ? -6.398 10.008 9.742 1 98.31 79 ASP A CA 1
ATOM 569 C C . ASP A 1 79 ? -7.773 10.234 10.375 1 98.31 79 ASP A C 1
ATOM 571 O O . ASP A 1 79 ? -8.508 9.273 10.633 1 98.31 79 ASP A O 1
ATOM 575 N N . THR A 1 80 ? -8.039 11.5 10.609 1 98 80 THR A N 1
ATOM 576 C CA . THR A 1 80 ? -9.234 11.922 11.328 1 98 80 THR A CA 1
ATOM 577 C C . THR A 1 80 ? -10.492 11.398 10.648 1 98 80 THR A C 1
ATOM 579 O O . THR A 1 80 ? -10.727 11.68 9.469 1 98 80 THR A O 1
ATOM 582 N N . GLY A 1 81 ? -11.25 10.578 11.367 1 97.75 81 GLY A N 1
ATOM 583 C CA . GLY A 1 81 ? -12.562 10.141 10.914 1 97.75 81 GLY A CA 1
ATOM 584 C C . GLY A 1 81 ? -12.5 9.148 9.766 1 97.75 81 GLY A C 1
ATOM 585 O O . GLY A 1 81 ? -13.484 8.969 9.039 1 97.75 81 GLY A O 1
ATOM 586 N N . LEU A 1 82 ? -11.422 8.492 9.547 1 98 82 LEU A N 1
ATOM 587 C CA . LEU A 1 82 ? -11.188 7.684 8.359 1 98 82 LEU A CA 1
ATOM 588 C C . LEU A 1 82 ? -12.219 6.566 8.25 1 98 82 LEU A C 1
ATOM 590 O O . LEU A 1 82 ? -12.891 6.438 7.223 1 98 82 LEU A O 1
ATOM 594 N N . TYR A 1 83 ? -12.406 5.781 9.289 1 95.69 83 TYR A N 1
ATOM 595 C CA . TYR A 1 83 ? -13.305 4.633 9.219 1 95.69 83 TYR A CA 1
ATOM 596 C C . TYR A 1 83 ? -14.758 5.078 9.125 1 95.69 83 TYR A C 1
ATOM 598 O O . TYR A 1 83 ? -15.555 4.453 8.43 1 95.69 83 TYR A O 1
ATOM 606 N N . GLN A 1 84 ? -15.094 6.18 9.812 1 96.69 84 GLN A N 1
ATOM 607 C CA . GLN A 1 84 ? -16.422 6.742 9.672 1 96.69 84 GLN A CA 1
ATOM 608 C C . GLN A 1 84 ? -16.672 7.238 8.25 1 96.69 84 GLN A C 1
ATOM 610 O O . GLN A 1 84 ? -17.781 7.098 7.715 1 96.69 84 GLN A O 1
ATOM 615 N N . ALA A 1 85 ? -15.641 7.844 7.688 1 97.25 85 ALA A N 1
ATOM 616 C CA . ALA A 1 85 ? -15.75 8.328 6.312 1 97.25 85 ALA A CA 1
ATOM 617 C C . ALA A 1 85 ? -15.992 7.18 5.34 1 97.25 85 ALA A C 1
ATOM 619 O O . ALA A 1 85 ? -16.797 7.293 4.418 1 97.25 85 ALA A O 1
ATOM 620 N N . ARG A 1 86 ? -15.312 6.039 5.523 1 96.75 86 ARG A N 1
ATOM 621 C CA . ARG A 1 86 ? -15.43 4.867 4.66 1 96.75 86 ARG A CA 1
ATOM 622 C C . ARG A 1 86 ? -16.844 4.285 4.719 1 96.75 86 ARG A C 1
ATOM 624 O O . ARG A 1 86 ? -17.281 3.629 3.775 1 96.75 86 ARG A O 1
ATOM 631 N N . ARG A 1 87 ? -17.562 4.562 5.75 1 95.81 87 ARG A N 1
ATOM 632 C CA . ARG A 1 87 ? -18.922 4.078 5.898 1 95.81 87 ARG A CA 1
ATOM 633 C C . ARG A 1 87 ? -19.922 5.039 5.262 1 95.81 87 ARG A C 1
ATOM 635 O O . ARG A 1 87 ? -21.125 4.777 5.246 1 95.81 87 ARG A O 1
ATOM 642 N N . ARG A 1 88 ? -19.422 6.168 4.723 1 95.5 88 ARG A N 1
ATOM 643 C CA . ARG A 1 88 ? -20.328 7.199 4.211 1 95.5 88 ARG A CA 1
ATOM 644 C C . ARG A 1 88 ? -20.281 7.262 2.688 1 95.5 88 ARG A C 1
ATOM 646 O O . ARG A 1 88 ? -21.016 8.031 2.068 1 95.5 88 ARG A O 1
ATOM 653 N N . THR A 1 89 ? -19.406 6.492 2.088 1 95.19 89 THR A N 1
ATOM 654 C CA . THR A 1 89 ? -19.266 6.496 0.636 1 95.19 89 THR A CA 1
ATOM 655 C C . THR A 1 89 ? -18.719 5.16 0.14 1 95.19 89 THR A C 1
ATOM 657 O O . THR A 1 89 ? -18.047 4.441 0.881 1 95.19 89 THR A O 1
ATOM 660 N N . SER A 1 90 ? -18.969 4.789 -1.09 1 92.94 90 SER A N 1
ATOM 661 C CA . SER A 1 90 ? -18.422 3.57 -1.688 1 92.94 90 SER A CA 1
ATOM 662 C C . SER A 1 90 ? -17.078 3.83 -2.357 1 92.94 90 SER A C 1
ATOM 664 O O . SER A 1 90 ? -16.391 2.889 -2.74 1 92.94 90 SER A O 1
ATOM 666 N N . ARG A 1 91 ? -16.75 5.102 -2.465 1 96.38 91 ARG A N 1
ATOM 667 C CA . ARG A 1 91 ? -15.453 5.449 -3.029 1 96.38 91 ARG A CA 1
ATOM 668 C C . ARG A 1 91 ? -14.328 5.086 -2.068 1 96.38 91 ARG A C 1
ATOM 670 O O . ARG A 1 91 ? -14.5 5.156 -0.85 1 96.38 91 ARG A O 1
ATOM 677 N N . PRO A 1 92 ? -13.219 4.719 -2.637 1 98.25 92 PRO A N 1
ATOM 678 C CA . PRO A 1 92 ? -12.07 4.57 -1.738 1 98.25 92 PRO A CA 1
ATOM 679 C C . PRO A 1 92 ? -11.766 5.848 -0.959 1 98.25 92 PRO A C 1
ATOM 681 O O . PRO A 1 92 ? -11.766 6.941 -1.531 1 98.25 92 PRO A O 1
ATOM 684 N N . VAL A 1 93 ? -11.633 5.715 0.323 1 98.75 93 VAL A N 1
ATOM 685 C CA . VAL A 1 93 ? -11.172 6.789 1.197 1 98.75 93 VAL A CA 1
ATOM 686 C C . VAL A 1 93 ? -9.828 6.414 1.812 1 98.75 93 VAL A C 1
ATOM 688 O O . VAL A 1 93 ? -9.703 5.371 2.459 1 98.75 93 VAL A O 1
ATOM 691 N N . ILE A 1 94 ? -8.82 7.23 1.582 1 98.88 94 ILE A N 1
ATOM 692 C CA . ILE A 1 94 ? -7.48 6.926 2.059 1 98.88 94 ILE A CA 1
ATOM 693 C C . ILE A 1 94 ? -7.008 8.023 3.01 1 98.88 94 ILE A C 1
ATOM 695 O O . ILE A 1 94 ? -7.148 9.219 2.711 1 98.88 94 ILE A O 1
ATOM 699 N N . GLY A 1 95 ? -6.559 7.652 4.176 1 98.88 95 GLY A N 1
ATOM 700 C CA . GLY A 1 95 ? -5.852 8.578 5.047 1 98.88 95 GLY A CA 1
ATOM 701 C C . GLY A 1 95 ? -4.391 8.75 4.68 1 98.88 95 GLY A C 1
ATOM 702 O O . GLY A 1 95 ? -3.738 7.793 4.25 1 98.88 95 GLY A O 1
ATOM 703 N N . ILE A 1 96 ? -3.844 9.906 4.93 1 98.88 96 ILE A N 1
ATOM 704 C CA . ILE A 1 96 ? -2.459 10.125 4.535 1 98.88 96 ILE A CA 1
ATOM 705 C C . ILE A 1 96 ? -1.521 9.438 5.527 1 98.88 96 ILE A C 1
ATOM 707 O O . ILE A 1 96 ? -0.39 9.094 5.18 1 98.88 96 ILE A O 1
ATOM 711 N N . GLY A 1 97 ? -1.902 9.281 6.801 1 98.69 97 GLY A N 1
ATOM 712 C CA . GLY A 1 97 ? -1.11 8.484 7.723 1 98.69 97 GLY A CA 1
ATOM 713 C C . GLY A 1 97 ? -0.942 7.047 7.27 1 98.69 97 GLY A C 1
ATOM 714 O O . GLY A 1 97 ? 0.182 6.582 7.074 1 98.69 97 GLY A O 1
ATOM 715 N N . GLU A 1 98 ? -2.086 6.363 7.059 1 98.5 98 GLU A N 1
ATOM 716 C CA . GLU A 1 98 ? -2.025 4.977 6.602 1 98.5 98 GLU A CA 1
ATOM 717 C C . GLU A 1 98 ? -1.229 4.855 5.309 1 98.5 98 GLU A C 1
ATOM 719 O O . GLU A 1 98 ? -0.463 3.906 5.129 1 98.5 98 GLU A O 1
ATOM 724 N N . ALA A 1 99 ? -1.448 5.828 4.395 1 98.81 99 ALA A N 1
ATOM 725 C CA . ALA A 1 99 ? -0.737 5.793 3.119 1 98.81 99 ALA A CA 1
ATOM 726 C C . ALA A 1 99 ? 0.774 5.809 3.334 1 98.81 99 ALA A C 1
ATOM 728 O O . ALA A 1 99 ? 1.507 5.066 2.676 1 98.81 99 ALA A O 1
ATOM 729 N N . GLY A 1 100 ? 1.242 6.695 4.215 1 98.75 100 GLY A N 1
ATOM 730 C CA . GLY A 1 100 ? 2.66 6.742 4.535 1 98.75 100 GLY A CA 1
ATOM 731 C C . GLY A 1 100 ? 3.195 5.422 5.059 1 98.75 100 GLY A C 1
ATOM 732 O O . GLY A 1 100 ? 4.297 5.008 4.695 1 98.75 100 GLY A O 1
ATOM 733 N N . TYR A 1 101 ? 2.41 4.781 5.906 1 98.5 101 TYR A N 1
ATOM 734 C CA . TYR A 1 101 ? 2.832 3.506 6.48 1 98.5 101 TYR A CA 1
ATOM 735 C C . TYR A 1 101 ? 2.922 2.428 5.406 1 98.5 101 TYR A C 1
ATOM 737 O O . TYR A 1 101 ? 3.875 1.645 5.387 1 98.5 101 TYR A O 1
ATOM 745 N N . HIS A 1 102 ? 1.904 2.385 4.555 1 98.56 102 HIS A N 1
ATOM 746 C CA . HIS A 1 102 ? 1.949 1.437 3.447 1 98.56 102 HIS A CA 1
ATOM 747 C C . HIS A 1 102 ? 3.211 1.624 2.611 1 98.56 102 HIS A C 1
ATOM 749 O O . HIS A 1 102 ? 3.906 0.653 2.303 1 98.56 102 HIS A O 1
ATOM 755 N N . ALA A 1 103 ? 3.512 2.854 2.268 1 98.62 103 ALA A N 1
ATOM 756 C CA . ALA A 1 103 ? 4.695 3.131 1.461 1 98.62 103 ALA A CA 1
ATOM 757 C C . ALA A 1 103 ? 5.969 2.732 2.201 1 98.62 103 ALA A C 1
ATOM 759 O O . ALA A 1 103 ? 6.852 2.086 1.631 1 98.62 103 ALA A O 1
ATOM 760 N N . ALA A 1 104 ? 6.062 3.076 3.461 1 98.38 104 ALA A N 1
ATOM 761 C CA . ALA A 1 104 ? 7.273 2.838 4.25 1 98.38 104 ALA A CA 1
ATOM 762 C C . ALA A 1 104 ? 7.586 1.348 4.336 1 98.38 104 ALA A C 1
ATOM 764 O O . ALA A 1 104 ? 8.742 0.939 4.191 1 98.38 104 ALA A O 1
ATOM 765 N N . THR A 1 105 ? 6.562 0.521 4.488 1 97.31 105 THR A N 1
ATOM 766 C CA . THR A 1 105 ? 6.777 -0.893 4.781 1 97.31 105 THR A CA 1
ATOM 767 C C . THR A 1 105 ? 7.164 -1.652 3.514 1 97.31 105 THR A C 1
ATOM 769 O O . THR A 1 105 ? 7.648 -2.781 3.586 1 97.31 105 THR A O 1
ATOM 772 N N . LEU A 1 106 ? 6.961 -1.048 2.359 1 97.88 106 LEU A N 1
ATOM 773 C CA . LEU A 1 106 ? 7.336 -1.681 1.101 1 97.88 106 LEU A CA 1
ATOM 774 C C . LEU A 1 106 ? 8.836 -1.537 0.845 1 97.88 106 LEU A C 1
ATOM 776 O O . LEU A 1 106 ? 9.406 -2.275 0.039 1 97.88 106 LEU A O 1
ATOM 780 N N . ILE A 1 107 ? 9.5 -0.547 1.558 1 97.25 107 ILE A N 1
ATOM 781 C CA . ILE A 1 107 ? 10.859 -0.261 1.127 1 97.25 107 ILE A CA 1
ATOM 782 C C . ILE A 1 107 ? 11.797 -0.27 2.334 1 97.25 107 ILE A C 1
ATOM 784 O O . ILE A 1 107 ? 13.016 -0.134 2.188 1 97.25 107 ILE A O 1
ATOM 788 N N . ALA A 1 108 ? 11.266 -0.406 3.535 1 96.81 108 ALA A N 1
ATOM 789 C CA . ALA A 1 108 ? 12.086 -0.37 4.742 1 96.81 108 ALA A CA 1
ATOM 790 C C . ALA A 1 108 ? 11.672 -1.459 5.727 1 96.81 108 ALA A C 1
ATOM 792 O O . ALA A 1 108 ? 10.508 -1.87 5.746 1 96.81 108 ALA A O 1
ATOM 793 N N . GLY A 1 109 ? 12.562 -1.936 6.492 1 93.75 109 GLY A N 1
ATOM 794 C CA . GLY A 1 109 ? 12.258 -2.895 7.539 1 93.75 109 GLY A CA 1
ATOM 795 C C . GLY A 1 109 ? 11.477 -2.291 8.695 1 93.75 109 GLY A C 1
ATOM 796 O O . GLY A 1 109 ? 10.508 -2.883 9.172 1 93.75 109 GLY A O 1
ATOM 797 N N . ARG A 1 110 ? 11.914 -1.18 9.133 1 94.81 110 ARG A N 1
ATOM 798 C CA . ARG A 1 110 ? 11.281 -0.432 10.219 1 94.81 110 ARG A CA 1
ATOM 799 C C . ARG A 1 110 ? 11.242 1.06 9.898 1 94.81 110 ARG A C 1
ATOM 801 O O . ARG A 1 110 ? 12.109 1.572 9.195 1 94.81 110 ARG A O 1
ATOM 808 N N . PHE A 1 111 ? 10.203 1.713 10.406 1 97.81 111 PHE A N 1
ATOM 809 C CA . PHE A 1 111 ? 10.117 3.15 10.18 1 97.81 111 PHE A CA 1
ATOM 810 C C . PHE A 1 111 ? 9.75 3.877 11.469 1 97.81 111 PHE A C 1
ATOM 812 O O . PHE A 1 111 ? 9.266 3.258 12.422 1 97.81 111 PHE A O 1
ATOM 819 N N . SER A 1 112 ? 10.047 5.133 11.57 1 98.5 112 SER A N 1
ATOM 820 C CA . SER A 1 112 ? 9.562 6.035 12.609 1 98.5 112 SER A CA 1
ATOM 821 C C . SER A 1 112 ? 8.688 7.137 12.016 1 98.5 112 SER A C 1
ATOM 823 O O . SER A 1 112 ? 8.789 7.445 10.828 1 98.5 112 SER A O 1
ATOM 825 N N . VAL A 1 113 ? 7.844 7.59 12.812 1 98.75 113 VAL A N 1
ATOM 826 C CA . VAL A 1 113 ? 7.051 8.766 12.461 1 98.75 113 VAL A CA 1
ATOM 827 C C . VAL A 1 113 ? 7.598 9.992 13.18 1 98.75 113 VAL A C 1
ATOM 829 O O . VAL A 1 113 ? 7.93 9.93 14.367 1 98.75 113 VAL A O 1
ATOM 832 N N . VAL A 1 114 ? 7.793 11.07 12.461 1 98.56 114 VAL A N 1
ATOM 833 C CA . VAL A 1 114 ? 8.094 12.359 13.062 1 98.56 114 VAL A CA 1
ATOM 834 C C . VAL A 1 114 ? 6.93 13.32 12.852 1 98.56 114 VAL A C 1
ATOM 836 O O . VAL A 1 114 ? 6.727 13.828 11.742 1 98.56 114 VAL A O 1
ATOM 839 N N . THR A 1 115 ? 6.18 13.562 13.891 1 97.94 115 THR A N 1
ATOM 840 C CA . THR A 1 115 ? 4.996 14.414 13.828 1 97.94 115 THR A CA 1
ATOM 841 C C . THR A 1 115 ? 5.277 15.781 14.445 1 97.94 115 THR A C 1
ATOM 843 O O . THR A 1 115 ? 6.418 16.094 14.797 1 97.94 115 THR A O 1
ATOM 846 N N . THR A 1 116 ? 4.305 16.625 14.469 1 96.12 116 THR A N 1
ATOM 847 C CA . THR A 1 116 ? 4.453 18 14.914 1 96.12 116 THR A CA 1
ATOM 848 C C . THR A 1 116 ? 4.441 18.078 16.438 1 96.12 116 THR A C 1
ATOM 850 O O . THR A 1 116 ? 5.484 18.25 17.062 1 96.12 116 THR A O 1
ATOM 853 N N . LEU A 1 117 ? 3.33 17.688 17.078 1 96.56 117 LEU A N 1
ATOM 854 C CA . LEU A 1 117 ? 3.178 17.875 18.516 1 96.56 117 LEU A CA 1
ATOM 855 C C . LEU A 1 117 ? 2.947 16.531 19.219 1 96.56 117 LEU A C 1
ATOM 857 O O . LEU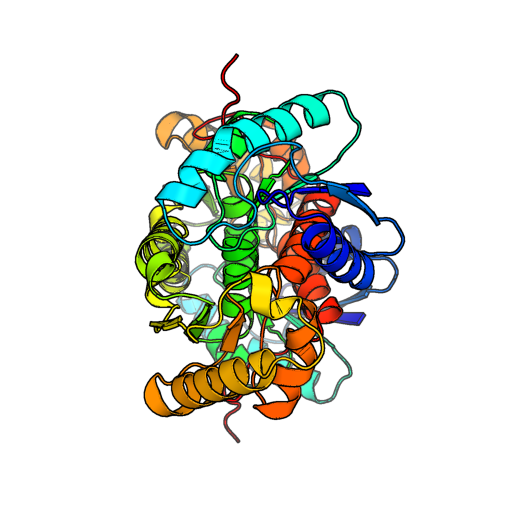 A 1 117 ? 2.23 15.68 18.703 1 96.56 117 LEU A O 1
ATOM 861 N N . SER A 1 118 ? 3.408 16.391 20.5 1 97.38 118 SER A N 1
ATOM 862 C CA . SER A 1 118 ? 3.354 15.148 21.266 1 97.38 118 SER A CA 1
ATOM 863 C C . SER A 1 118 ? 1.916 14.773 21.609 1 97.38 118 SER A C 1
ATOM 865 O O . SER A 1 118 ? 1.611 13.594 21.828 1 97.38 118 SER A O 1
ATOM 867 N N . VAL A 1 119 ? 1.066 15.719 21.625 1 96.25 119 VAL A N 1
ATOM 868 C CA . VAL A 1 119 ? -0.326 15.469 21.984 1 96.25 119 VAL A CA 1
ATOM 869 C C . VAL A 1 119 ? -0.965 14.539 20.953 1 96.25 119 VAL A C 1
ATOM 871 O O . VAL A 1 119 ? -1.958 13.867 21.25 1 96.25 119 VAL A O 1
ATOM 874 N N . SER A 1 120 ? -0.416 14.422 19.734 1 96.06 120 SER A N 1
ATOM 875 C CA . SER A 1 120 ? -0.966 13.594 18.656 1 96.06 120 SER A CA 1
ATOM 876 C C . SER A 1 120 ? -0.437 12.172 18.734 1 96.06 120 SER A C 1
ATOM 878 O O . SER A 1 120 ? -0.956 11.273 18.062 1 96.06 120 SER A O 1
ATOM 880 N N . ILE A 1 121 ? 0.576 11.891 19.547 1 97.94 121 ILE A N 1
ATOM 881 C CA . ILE A 1 121 ? 1.29 10.617 19.547 1 97.94 121 ILE A CA 1
ATOM 882 C C . ILE A 1 121 ? 0.323 9.484 19.875 1 97.94 121 ILE A C 1
ATOM 884 O O . ILE A 1 121 ? 0.281 8.477 19.172 1 97.94 121 ILE A O 1
ATOM 888 N N . PRO A 1 122 ? -0.591 9.625 20.875 1 97.44 122 PRO A N 1
ATOM 889 C CA . PRO A 1 122 ? -1.472 8.508 21.203 1 97.44 122 PRO A CA 1
ATOM 890 C C . PRO A 1 122 ? -2.393 8.125 20.047 1 97.44 122 PRO A C 1
ATOM 892 O O . PRO A 1 122 ? -2.574 6.938 19.766 1 97.44 122 PRO A O 1
ATOM 895 N N . VAL A 1 123 ? -2.947 9.094 19.344 1 97.56 123 VAL A N 1
ATOM 896 C CA . VAL A 1 123 ? -3.846 8.82 18.219 1 97.56 123 VAL A CA 1
ATOM 897 C C . VAL A 1 123 ? -3.076 8.148 17.094 1 97.56 123 VAL A C 1
ATOM 899 O O . VAL A 1 123 ? -3.561 7.184 16.484 1 97.56 123 VAL A O 1
ATOM 902 N N . ILE A 1 124 ? -1.865 8.609 16.797 1 98.19 124 ILE A N 1
ATOM 903 C CA . ILE A 1 124 ? -1.039 8.062 15.727 1 98.19 124 ILE A CA 1
ATOM 904 C C . ILE A 1 124 ? -0.651 6.625 16.047 1 98.19 124 ILE A C 1
ATOM 906 O O . ILE A 1 124 ? -0.75 5.738 15.195 1 98.19 124 ILE A O 1
ATOM 910 N N . GLU A 1 125 ? -0.288 6.359 17.297 1 98.12 125 GLU A N 1
ATOM 911 C CA . GLU A 1 125 ? 0.066 5.012 17.719 1 98.12 125 GLU A CA 1
ATOM 912 C C . GLU A 1 125 ? -1.133 4.07 17.625 1 98.12 125 GLU A C 1
ATOM 914 O O . GLU A 1 125 ? -0.999 2.928 17.188 1 98.12 125 GLU A O 1
ATOM 919 N N . ASP A 1 126 ? -2.262 4.566 18.031 1 97.44 126 ASP A N 1
ATOM 920 C CA . ASP A 1 126 ? -3.475 3.76 17.938 1 97.44 126 ASP A CA 1
ATOM 921 C C . ASP A 1 126 ? -3.779 3.391 16.484 1 97.44 126 ASP A C 1
ATOM 923 O O . ASP A 1 126 ? -4.156 2.254 16.203 1 97.44 126 ASP A O 1
ATOM 927 N N . ASN A 1 127 ? -3.66 4.344 15.602 1 97.38 127 ASN A N 1
ATOM 928 C CA . ASN A 1 127 ? -3.879 4.09 14.18 1 97.38 127 ASN A CA 1
ATOM 929 C C . ASN A 1 127 ? -2.908 3.039 13.648 1 97.38 127 ASN A C 1
ATOM 931 O O . ASN A 1 127 ? -3.309 2.137 12.906 1 97.38 127 ASN A O 1
ATOM 935 N N . ILE A 1 128 ? -1.634 3.17 14 1 97.81 128 ILE A N 1
ATOM 936 C CA . ILE A 1 128 ? -0.597 2.252 13.539 1 97.81 128 ILE A CA 1
ATOM 937 C C . ILE A 1 128 ? -0.939 0.829 13.977 1 97.81 128 ILE A C 1
ATOM 939 O O . ILE A 1 128 ? -0.806 -0.116 13.195 1 97.81 128 ILE A O 1
ATOM 943 N N . VAL A 1 129 ? -1.445 0.696 15.195 1 96.38 129 VAL A N 1
ATOM 944 C CA . VAL A 1 129 ? -1.872 -0.601 15.711 1 96.38 129 VAL A CA 1
ATOM 945 C C . VAL A 1 129 ? -3.078 -1.1 14.914 1 96.38 129 VAL A C 1
ATOM 947 O O . VAL A 1 129 ? -3.092 -2.238 14.445 1 96.38 129 VAL A O 1
ATOM 950 N N . THR A 1 130 ? -4.023 -0.234 14.734 1 94.88 130 THR A N 1
ATOM 951 C CA . THR A 1 130 ? -5.27 -0.58 14.062 1 94.88 130 THR A CA 1
ATOM 952 C C . THR A 1 130 ? -5 -1.032 12.625 1 94.88 130 THR A C 1
ATOM 954 O O . THR A 1 130 ? -5.629 -1.973 12.141 1 94.88 130 THR A O 1
ATOM 957 N N . TYR A 1 131 ? -4.031 -0.373 11.992 1 95.69 131 TYR A N 1
ATOM 958 C CA . TYR A 1 131 ? -3.732 -0.681 10.602 1 95.69 131 TYR A CA 1
ATOM 959 C C . TYR A 1 131 ? -2.854 -1.921 10.492 1 95.69 131 TYR A C 1
ATOM 961 O O . TYR A 1 131 ? -2.689 -2.48 9.398 1 95.69 131 TYR A O 1
ATOM 969 N N . GLY A 1 132 ? -2.232 -2.354 11.625 1 92.75 132 GLY A N 1
ATOM 970 C CA . GLY A 1 132 ? -1.44 -3.572 11.641 1 92.75 132 GLY A CA 1
ATOM 971 C C . GLY A 1 132 ? 0.049 -3.316 11.5 1 92.75 132 GLY A C 1
ATOM 972 O O . GLY A 1 132 ? 0.825 -4.246 11.273 1 92.75 132 GLY A O 1
ATOM 973 N N . PHE A 1 133 ? 0.475 -2.047 11.672 1 95.75 133 PHE A N 1
ATOM 974 C CA . PHE A 1 133 ? 1.862 -1.722 11.367 1 95.75 133 PHE A CA 1
ATOM 975 C C . PHE A 1 133 ? 2.676 -1.562 12.648 1 95.75 133 PHE A C 1
ATOM 977 O O . PHE A 1 133 ? 3.789 -1.035 12.617 1 95.75 133 PHE A O 1
ATOM 984 N N . LYS A 1 134 ? 2.174 -1.99 13.781 1 95.12 134 LYS A N 1
ATOM 985 C CA . LYS A 1 134 ? 2.85 -1.809 15.062 1 95.12 134 LYS A CA 1
ATOM 986 C C . LYS A 1 134 ? 4.234 -2.451 15.055 1 95.12 134 LYS A C 1
ATOM 988 O O . LYS A 1 134 ? 5.195 -1.872 15.562 1 95.12 134 LYS A O 1
ATOM 993 N N . SER A 1 135 ? 4.359 -3.631 14.445 1 93.75 135 SER A N 1
ATOM 994 C CA . SER A 1 135 ? 5.625 -4.355 14.453 1 93.75 135 SER A CA 1
ATOM 995 C C . SER A 1 135 ? 6.648 -3.686 13.547 1 93.75 135 SER A C 1
ATOM 997 O O . SER A 1 135 ? 7.844 -3.986 13.617 1 93.75 135 SER A O 1
ATOM 999 N N . ARG A 1 136 ? 6.191 -2.814 12.703 1 94.81 136 ARG A N 1
ATOM 1000 C CA . ARG A 1 136 ? 7.07 -2.201 11.711 1 94.81 136 ARG A CA 1
ATOM 1001 C C . ARG A 1 136 ? 7.438 -0.776 12.117 1 94.81 136 ARG A C 1
ATOM 1003 O O . ARG A 1 136 ? 8.391 -0.205 11.586 1 94.81 136 ARG A O 1
ATOM 1010 N N . CYS A 1 137 ? 6.668 -0.169 13 1 97.31 137 CYS A N 1
ATOM 1011 C CA . CYS A 1 137 ? 6.934 1.187 13.461 1 97.31 137 CYS A CA 1
ATOM 1012 C C . CYS A 1 137 ? 7.766 1.17 14.742 1 97.31 137 CYS A C 1
ATOM 1014 O O . CYS A 1 137 ? 7.312 0.679 15.773 1 97.31 137 CYS A O 1
ATOM 1016 N N . VAL A 1 138 ? 8.852 1.729 14.703 1 97.06 138 VAL A N 1
ATOM 1017 C CA . VAL A 1 138 ? 9.75 1.697 15.852 1 97.06 138 VAL A CA 1
ATOM 1018 C C . VAL A 1 138 ? 9.289 2.715 16.891 1 97.06 138 VAL A C 1
ATOM 1020 O O . VAL A 1 138 ? 9.281 2.424 18.094 1 97.06 138 VAL A O 1
ATOM 1023 N N . ARG A 1 139 ? 8.992 3.92 16.438 1 97.88 139 ARG A N 1
ATOM 1024 C CA . ARG A 1 139 ? 8.648 4.992 17.359 1 97.88 139 ARG A CA 1
ATOM 1025 C C . ARG A 1 139 ? 7.926 6.129 16.641 1 97.88 139 ARG A C 1
ATOM 1027 O O . ARG A 1 139 ? 8.203 6.398 15.469 1 97.88 139 ARG A O 1
ATOM 1034 N N . VAL A 1 140 ? 6.969 6.699 17.328 1 98.56 140 VAL A N 1
ATOM 1035 C CA . VAL A 1 140 ? 6.391 7.977 16.922 1 98.56 140 VAL A CA 1
ATOM 1036 C C . VAL A 1 140 ? 7.012 9.102 17.75 1 98.56 140 VAL A C 1
ATOM 1038 O O . VAL A 1 140 ? 6.953 9.086 18.984 1 98.56 140 VAL A O 1
ATOM 1041 N N . ARG A 1 141 ? 7.605 10.07 17.062 1 98.31 141 ARG A N 1
ATOM 1042 C CA . ARG A 1 141 ? 8.273 11.203 17.703 1 98.31 141 ARG A CA 1
ATOM 1043 C C . ARG A 1 141 ? 7.57 12.516 17.359 1 98.31 141 ARG A C 1
ATOM 1045 O O . ARG A 1 141 ? 6.922 12.625 16.312 1 98.31 141 ARG A O 1
ATOM 1052 N N . ALA A 1 142 ? 7.742 13.438 18.25 1 98.25 142 ALA A N 1
ATOM 1053 C CA . ALA A 1 142 ? 7.242 14.789 18.016 1 98.25 142 ALA A CA 1
ATOM 1054 C C . ALA A 1 142 ? 8.391 15.789 17.922 1 98.25 142 ALA A C 1
ATOM 1056 O O . ALA A 1 142 ? 9.312 15.758 18.734 1 98.25 142 ALA A O 1
ATOM 1057 N N . SER A 1 143 ? 8.336 16.594 16.906 1 97.69 143 SER A N 1
ATOM 1058 C CA . SER A 1 143 ? 9.328 17.656 16.75 1 97.69 143 SER A CA 1
ATOM 1059 C C . SER A 1 143 ? 8.977 18.875 17.578 1 97.69 143 SER A C 1
ATOM 1061 O O . SER A 1 143 ? 9.805 19.766 17.766 1 97.69 143 SER A O 1
ATOM 1063 N N . GLU A 1 144 ? 7.738 18.938 18.031 1 97 144 GLU A N 1
ATOM 1064 C CA . GLU A 1 144 ? 7.164 20.031 18.797 1 97 144 GLU A CA 1
ATOM 1065 C C . GLU A 1 144 ? 7.152 21.328 17.984 1 97 144 GLU A C 1
ATOM 1067 O O . GLU A 1 144 ? 7.453 22.406 18.5 1 97 144 GLU A O 1
ATOM 1072 N N . VAL A 1 145 ? 6.957 21.188 16.719 1 95.5 145 VAL A N 1
ATOM 1073 C CA . VAL A 1 145 ? 6.645 22.297 15.805 1 95.5 145 VAL A CA 1
ATOM 1074 C C . VAL A 1 145 ? 5.133 22.406 15.633 1 95.5 145 VAL A C 1
ATOM 1076 O O . VAL A 1 145 ? 4.496 21.5 15.086 1 95.5 145 VAL A O 1
ATOM 1079 N N . PRO A 1 146 ? 4.59 23.547 16.125 1 94.31 146 PRO A N 1
ATOM 1080 C CA . PRO A 1 146 ? 3.152 23.688 15.898 1 94.31 146 PRO A CA 1
ATOM 1081 C C . PRO A 1 146 ? 2.785 23.641 14.414 1 94.31 146 PRO A C 1
ATOM 1083 O O . PRO A 1 146 ? 3.549 24.109 13.57 1 94.31 146 PRO A O 1
ATOM 1086 N N . VAL A 1 147 ? 1.597 23.094 14.109 1 93.06 147 VAL A N 1
ATOM 1087 C CA . VAL A 1 147 ? 1.152 22.812 12.742 1 93.06 147 VAL A CA 1
ATOM 1088 C C . VAL A 1 147 ? 1.198 24.094 11.906 1 93.06 147 VAL A C 1
ATOM 1090 O O . VAL A 1 147 ? 1.752 24.094 10.805 1 93.06 147 VAL A O 1
ATOM 1093 N N . LEU A 1 148 ? 0.734 25.188 12.445 1 92.44 148 LEU A N 1
ATOM 1094 C CA . LEU A 1 148 ? 0.597 26.406 11.656 1 92.44 148 LEU A CA 1
ATOM 1095 C C . LEU A 1 148 ? 1.955 27.062 11.438 1 92.44 148 LEU A C 1
ATOM 1097 O O . LEU A 1 148 ? 2.1 27.922 10.555 1 92.44 148 LEU A O 1
ATOM 1101 N N . GLU A 1 149 ? 2.93 26.688 12.281 1 92.5 149 GLU A N 1
ATOM 1102 C CA . GLU A 1 149 ? 4.289 27.172 12.078 1 92.5 149 GLU A CA 1
ATOM 1103 C C . GLU A 1 149 ? 4.871 26.672 10.766 1 92.5 149 GLU A C 1
ATOM 1105 O O . GLU A 1 149 ? 5.773 27.297 10.195 1 92.5 149 GLU A O 1
ATOM 1110 N N . LEU A 1 150 ? 4.375 25.562 10.227 1 92.25 150 LEU A N 1
ATOM 1111 C CA . LEU A 1 150 ? 4.816 24.984 8.961 1 92.25 150 LEU A CA 1
ATOM 1112 C C . LEU A 1 150 ? 4.457 25.891 7.789 1 92.25 150 LEU A C 1
ATOM 1114 O O . LEU A 1 150 ? 5 25.734 6.691 1 92.25 150 LEU A O 1
ATOM 1118 N N . GLU A 1 151 ? 3.582 26.844 8.039 1 88.75 151 GLU A N 1
ATOM 1119 C CA . GLU A 1 151 ? 3.107 27.75 7 1 88.75 151 GLU A CA 1
ATOM 1120 C C . GLU A 1 151 ? 3.836 29.078 7.055 1 88.75 151 GLU A C 1
ATOM 1122 O O . GLU A 1 151 ? 3.662 29.922 6.176 1 88.75 151 GLU A O 1
ATOM 1127 N N . ARG A 1 152 ? 4.547 29.266 8.078 1 88.69 152 ARG A N 1
ATOM 1128 C CA . ARG A 1 152 ? 5.191 30.562 8.281 1 88.69 152 ARG A CA 1
ATOM 1129 C C . ARG A 1 152 ? 6.523 30.625 7.547 1 88.69 152 ARG A C 1
ATOM 1131 O O . ARG A 1 152 ? 7.438 29.844 7.832 1 88.69 152 ARG A O 1
ATOM 1138 N N . ALA A 1 153 ? 6.602 31.516 6.637 1 85.12 153 ALA A N 1
ATOM 1139 C CA . ALA A 1 153 ? 7.852 31.734 5.914 1 85.12 153 ALA A CA 1
ATOM 1140 C C . ALA A 1 153 ? 8.984 32.094 6.875 1 85.12 153 ALA A C 1
ATOM 1142 O O . ALA A 1 153 ? 8.797 32.906 7.785 1 85.12 153 ALA A O 1
ATOM 1143 N N . GLY A 1 154 ? 10.102 31.5 6.703 1 86.25 154 GLY A N 1
ATOM 1144 C CA . GLY A 1 154 ? 11.273 31.828 7.5 1 86.25 154 GLY A CA 1
ATOM 1145 C C . GLY A 1 154 ? 11.32 31.109 8.828 1 86.25 154 GLY A C 1
ATOM 1146 O O . GLY A 1 154 ? 12.211 31.344 9.641 1 86.25 154 GLY A O 1
ATOM 1147 N N . SER A 1 155 ? 10.336 30.312 9.094 1 89.19 155 SER A N 1
ATOM 1148 C CA . SER A 1 155 ? 10.32 29.562 10.344 1 89.19 155 SER A CA 1
ATOM 1149 C C . SER A 1 155 ? 11.453 28.547 10.391 1 89.19 155 SER A C 1
ATOM 1151 O O . SER A 1 155 ? 11.992 28.156 9.344 1 89.19 155 SER A O 1
ATOM 1153 N N . ASP A 1 156 ? 11.852 28.125 11.555 1 93.44 156 ASP A N 1
ATOM 1154 C CA . ASP A 1 156 ? 12.875 27.109 11.758 1 93.44 156 ASP A CA 1
ATOM 1155 C C . ASP A 1 156 ? 12.258 25.703 11.781 1 93.44 156 ASP A C 1
ATOM 1157 O O . ASP A 1 156 ? 12.867 24.766 12.289 1 93.44 156 ASP A O 1
ATOM 1161 N N . ALA A 1 157 ? 11.078 25.625 11.266 1 94.06 157 ALA A N 1
ATOM 1162 C CA . ALA A 1 157 ? 10.32 24.375 11.336 1 94.06 157 ALA A CA 1
ATOM 1163 C C . ALA A 1 157 ? 11.078 23.234 10.648 1 94.06 157 ALA A C 1
ATOM 1165 O O . ALA A 1 157 ? 11.234 22.156 11.211 1 94.06 157 ALA A O 1
ATOM 1166 N N . CYS A 1 158 ? 11.555 23.5 9.461 1 94.94 158 CYS A N 1
ATOM 1167 C CA . CYS A 1 158 ? 12.266 22.484 8.703 1 94.94 158 CYS A CA 1
ATOM 1168 C C . CYS A 1 158 ? 13.492 22 9.461 1 94.94 158 CYS A C 1
ATOM 1170 O O . CYS A 1 158 ? 13.742 20.797 9.547 1 94.94 158 CYS A O 1
ATOM 1172 N N . ARG A 1 159 ? 14.203 22.922 10.039 1 96.62 159 ARG A N 1
ATOM 1173 C CA . ARG A 1 159 ? 15.406 22.578 10.797 1 96.62 159 ARG A CA 1
ATOM 1174 C C . ARG A 1 159 ? 15.055 21.75 12.023 1 96.62 159 ARG A C 1
ATOM 1176 O O . ARG A 1 159 ? 15.727 20.75 12.32 1 96.62 159 ARG A O 1
ATOM 1183 N N . THR A 1 160 ? 14.07 22.141 12.695 1 97.69 160 THR A N 1
ATOM 1184 C CA . THR A 1 160 ? 13.648 21.438 13.898 1 97.69 160 THR A CA 1
ATOM 1185 C C . THR A 1 160 ? 13.211 20.016 13.562 1 97.69 160 THR A C 1
ATOM 1187 O O . THR A 1 160 ? 13.586 19.062 14.258 1 97.69 160 THR A O 1
ATOM 1190 N N . ILE A 1 161 ? 12.469 19.875 12.492 1 97.94 161 ILE A N 1
ATOM 1191 C CA . ILE A 1 161 ? 12.023 18.562 12.039 1 97.94 161 ILE A CA 1
ATOM 1192 C C . ILE A 1 161 ? 13.234 17.719 11.641 1 97.94 161 ILE A C 1
ATOM 1194 O O . ILE A 1 161 ? 13.328 16.531 12 1 97.94 161 ILE A O 1
ATOM 1198 N N . SER A 1 162 ? 14.156 18.344 10.938 1 98.38 162 SER A N 1
ATOM 1199 C CA . SER A 1 162 ? 15.375 17.656 10.516 1 98.38 162 SER A CA 1
ATOM 1200 C C . SER A 1 162 ? 16.156 17.141 11.719 1 98.38 162 SER A C 1
ATOM 1202 O O . SER A 1 162 ? 16.656 16 11.695 1 98.38 162 SER A O 1
ATOM 1204 N N . LEU A 1 163 ? 16.219 17.922 12.766 1 98.31 163 LEU A N 1
ATOM 1205 C CA . LEU A 1 163 ? 16.922 17.516 13.977 1 98.31 163 LEU A CA 1
ATOM 1206 C C . LEU A 1 163 ? 16.25 16.312 14.617 1 98.31 163 LEU A C 1
ATOM 1208 O O . LEU A 1 163 ? 16.922 15.406 15.125 1 98.31 163 LEU A O 1
ATOM 1212 N N . GLU A 1 164 ? 14.945 16.312 14.602 1 98.31 164 GLU A N 1
ATOM 1213 C CA . GLU A 1 164 ? 14.227 15.18 15.18 1 98.31 164 GLU A CA 1
ATOM 1214 C C . GLU A 1 164 ? 14.406 13.922 14.336 1 98.31 164 GLU A C 1
ATOM 1216 O O . GLU A 1 164 ? 14.5 12.812 14.875 1 98.31 164 GLU A O 1
ATOM 1221 N N . ILE A 1 165 ? 14.445 14.086 13.023 1 98.19 165 ILE A N 1
ATOM 1222 C CA . ILE A 1 165 ? 14.727 12.961 12.133 1 98.19 165 ILE A CA 1
ATOM 1223 C C . ILE A 1 165 ? 16.109 12.391 12.438 1 98.19 165 ILE A C 1
ATOM 1225 O O . ILE A 1 165 ? 16.281 11.18 12.555 1 98.19 165 ILE A O 1
ATOM 1229 N N . ALA A 1 166 ? 17.062 13.297 12.609 1 98.06 166 ALA A N 1
ATOM 1230 C CA . ALA A 1 166 ? 18.422 12.859 12.953 1 98.06 166 ALA A CA 1
ATOM 1231 C C . ALA A 1 166 ? 18.406 12.047 14.25 1 98.06 166 ALA A C 1
ATOM 1233 O O . ALA A 1 166 ? 19.094 11.016 14.344 1 98.06 166 ALA A O 1
ATOM 1234 N N . SER A 1 167 ? 17.688 12.523 15.18 1 97.62 167 SER A N 1
ATOM 1235 C CA . SER A 1 167 ? 17.562 11.82 16.453 1 97.62 167 SER A CA 1
ATOM 1236 C C . SER A 1 167 ? 16.953 10.438 16.281 1 97.62 167 SER A C 1
ATOM 1238 O O . SER A 1 167 ? 17.422 9.461 16.875 1 97.62 167 SER A O 1
ATOM 1240 N N . ALA A 1 168 ? 15.898 10.328 15.469 1 96.94 168 ALA A N 1
ATOM 1241 C CA . ALA A 1 168 ? 15.242 9.055 15.195 1 96.94 168 ALA A CA 1
ATOM 1242 C C . ALA A 1 168 ? 16.203 8.062 14.57 1 96.94 168 ALA A C 1
ATOM 1244 O O . ALA A 1 168 ? 16.25 6.891 14.961 1 96.94 168 ALA A O 1
ATOM 1245 N N . LEU A 1 169 ? 16.969 8.508 13.641 1 96.12 169 LEU A N 1
ATOM 1246 C CA . LEU A 1 169 ? 17.922 7.652 12.93 1 96.12 169 LEU A C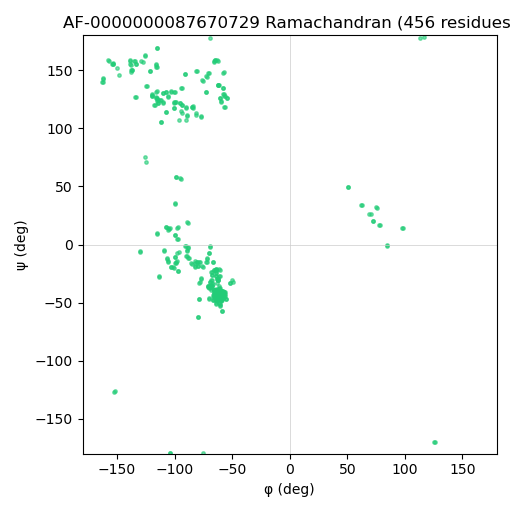A 1
ATOM 1247 C C . LEU A 1 169 ? 19.047 7.203 13.859 1 96.12 169 LEU A C 1
ATOM 1249 O O . LEU A 1 169 ? 19.484 6.051 13.797 1 96.12 169 LEU A O 1
ATOM 1253 N N . ALA A 1 170 ? 19.453 8.047 14.75 1 95.75 170 ALA A N 1
ATOM 1254 C CA . ALA A 1 170 ? 20.578 7.773 15.641 1 95.75 170 ALA A CA 1
ATOM 1255 C C . ALA A 1 170 ? 20.141 6.859 16.781 1 95.75 170 ALA A C 1
ATOM 1257 O O . ALA A 1 170 ? 20.922 6 17.219 1 95.75 170 ALA A O 1
ATOM 1258 N N . ASN A 1 171 ? 18.906 6.973 17.219 1 95.81 171 ASN A N 1
ATOM 1259 C CA . ASN A 1 171 ? 18.547 6.379 18.5 1 95.81 171 ASN A CA 1
ATOM 1260 C C . ASN A 1 171 ? 17.562 5.227 18.328 1 95.81 171 ASN A C 1
ATOM 1262 O O . ASN A 1 171 ? 17.484 4.348 19.188 1 95.81 171 ASN A O 1
ATOM 1266 N N . ASP A 1 172 ? 16.766 5.254 17.281 1 93.62 172 ASP A N 1
ATOM 1267 C CA . ASP A 1 172 ? 15.672 4.301 17.172 1 93.62 172 ASP A CA 1
ATOM 1268 C C . ASP A 1 172 ? 16.016 3.162 16.219 1 93.62 172 ASP A C 1
ATOM 1270 O O . ASP A 1 172 ? 15.367 2.119 16.219 1 93.62 172 ASP A O 1
ATOM 1274 N N . GLY A 1 173 ? 17.031 3.377 15.336 1 90.5 173 GLY A N 1
ATOM 1275 C CA . GLY A 1 173 ? 17.344 2.375 14.328 1 90.5 173 GLY A CA 1
ATOM 1276 C C . GLY A 1 173 ? 16.328 2.342 13.188 1 90.5 173 GLY A C 1
ATOM 1277 O O . GLY A 1 173 ? 16.031 1.274 12.656 1 90.5 173 GLY A O 1
ATOM 1278 N N . SER A 1 174 ? 15.758 3.426 12.852 1 94.19 174 SER A N 1
ATOM 1279 C CA . SER A 1 174 ? 14.773 3.527 11.781 1 94.19 174 SER A CA 1
ATOM 1280 C C . SER A 1 174 ? 15.445 3.477 10.414 1 94.19 174 SER A C 1
ATOM 1282 O O . SER A 1 174 ? 16.516 4.055 10.219 1 94.19 174 SER A O 1
ATOM 1284 N N . ASP A 1 175 ? 14.805 2.801 9.477 1 95.75 175 ASP A N 1
ATOM 1285 C CA . ASP A 1 175 ? 15.281 2.688 8.102 1 95.75 175 ASP A CA 1
ATOM 1286 C C . ASP A 1 175 ? 14.57 3.682 7.188 1 95.75 175 ASP A C 1
ATOM 1288 O O . ASP A 1 175 ? 14.977 3.891 6.043 1 95.75 175 ASP A O 1
ATOM 1292 N N . ALA A 1 176 ? 13.5 4.242 7.641 1 98.19 176 ALA A N 1
ATOM 1293 C CA . ALA A 1 176 ? 12.703 5.227 6.914 1 98.19 176 ALA A CA 1
ATOM 1294 C C . ALA A 1 176 ? 11.945 6.133 7.875 1 98.19 176 ALA A C 1
ATOM 1296 O O . ALA A 1 176 ? 11.727 5.777 9.039 1 98.19 176 ALA A O 1
ATOM 1297 N N . ILE A 1 177 ? 11.625 7.281 7.438 1 98.69 177 ILE A N 1
ATOM 1298 C CA . ILE A 1 177 ? 10.867 8.25 8.227 1 98.69 177 ILE A CA 1
ATOM 1299 C C . ILE A 1 177 ? 9.562 8.586 7.516 1 98.69 177 ILE A C 1
ATOM 1301 O O . ILE A 1 177 ? 9.547 8.836 6.309 1 98.69 177 ILE A O 1
ATOM 1305 N N . VAL A 1 178 ? 8.469 8.508 8.195 1 98.81 178 VAL A N 1
ATOM 1306 C CA . VAL A 1 178 ? 7.195 9.023 7.707 1 98.81 178 VAL A CA 1
ATOM 1307 C C . VAL A 1 178 ? 6.906 10.375 8.352 1 98.81 178 VAL A C 1
ATOM 1309 O O . VAL A 1 178 ? 6.902 10.492 9.586 1 98.81 178 VAL A O 1
ATOM 1312 N N . LEU A 1 179 ? 6.73 11.406 7.52 1 98.69 179 LEU A N 1
ATOM 1313 C CA . LEU A 1 179 ? 6.398 12.719 8.055 1 98.69 179 LEU A CA 1
ATOM 1314 C C . LEU A 1 179 ? 4.957 12.75 8.562 1 98.69 179 LEU A C 1
ATOM 1316 O O . LEU A 1 179 ? 4.031 12.398 7.828 1 98.69 179 LEU A O 1
ATOM 1320 N N . GLY A 1 180 ? 4.785 13.25 9.766 1 98.19 180 GLY A N 1
ATOM 1321 C CA . GLY A 1 180 ? 3.543 13.07 10.5 1 98.19 180 GLY A CA 1
ATOM 1322 C C . GLY A 1 180 ? 2.631 14.273 10.438 1 98.19 180 GLY A C 1
ATOM 1323 O O . GLY A 1 180 ? 1.983 14.633 11.422 1 98.19 180 GLY A O 1
ATOM 1324 N N . CYS A 1 181 ? 2.629 14.922 9.344 1 97.88 181 CYS A N 1
ATOM 1325 C CA . CYS A 1 181 ? 1.733 16.047 9.141 1 97.88 181 CYS A CA 1
ATOM 1326 C C . CYS A 1 181 ? 1.602 16.391 7.66 1 97.88 181 CYS A C 1
ATOM 1328 O O . CYS A 1 181 ? 2.588 16.359 6.922 1 97.88 181 CYS A O 1
ATOM 1330 N N . ALA A 1 182 ? 0.382 16.719 7.23 1 97.44 182 ALA A N 1
ATOM 1331 C CA . ALA A 1 182 ? 0.145 17.078 5.836 1 97.44 182 ALA A CA 1
ATOM 1332 C C . ALA A 1 182 ? 0.906 18.344 5.465 1 97.44 182 ALA A C 1
ATOM 1334 O O . ALA A 1 182 ? 1.304 18.531 4.312 1 97.44 182 ALA A O 1
ATOM 1335 N N . GLY A 1 183 ? 1.121 19.203 6.418 1 95.19 183 GLY A N 1
ATOM 1336 C CA . GLY A 1 183 ? 1.803 20.469 6.176 1 95.19 183 GLY A CA 1
ATOM 1337 C C . GLY A 1 183 ? 3.281 20.297 5.879 1 95.19 183 GLY A C 1
ATOM 1338 O O . GLY A 1 183 ? 3.959 21.266 5.512 1 95.19 183 GLY A O 1
ATOM 1339 N N . MET A 1 184 ? 3.785 19.109 6.016 1 95.38 184 MET A N 1
ATOM 1340 C CA . MET A 1 184 ? 5.199 18.828 5.793 1 95.38 184 MET A CA 1
ATOM 1341 C C . MET A 1 184 ? 5.426 18.219 4.414 1 95.38 184 MET A C 1
ATOM 1343 O O . MET A 1 184 ? 6.535 17.797 4.09 1 95.38 184 MET A O 1
ATOM 1347 N N . ALA A 1 185 ? 4.402 18.188 3.592 1 93.62 185 ALA A N 1
ATOM 1348 C CA . ALA A 1 185 ? 4.418 17.453 2.336 1 93.62 185 ALA A CA 1
ATOM 1349 C C . ALA A 1 185 ? 5.516 17.969 1.407 1 93.62 185 ALA A C 1
ATOM 1351 O O . ALA A 1 185 ? 6.102 17.188 0.644 1 93.62 185 ALA A O 1
ATOM 1352 N N . ASP A 1 186 ? 5.91 19.156 1.498 1 91.94 186 ASP A N 1
ATOM 1353 C CA . ASP A 1 186 ? 6.871 19.75 0.581 1 91.94 186 ASP A CA 1
ATOM 1354 C C . ASP A 1 186 ? 8.305 19.562 1.085 1 91.94 186 ASP A C 1
ATOM 1356 O O . ASP A 1 186 ? 9.258 19.953 0.412 1 91.94 186 ASP A O 1
ATOM 1360 N N . LEU A 1 187 ? 8.445 18.938 2.238 1 94.75 187 LEU A N 1
ATOM 1361 C CA . LEU A 1 187 ? 9.766 18.828 2.865 1 94.75 187 LEU A CA 1
ATOM 1362 C C . LEU A 1 187 ? 10.391 17.469 2.594 1 94.75 187 LEU A C 1
ATOM 1364 O O . LEU A 1 187 ? 11.594 17.297 2.791 1 94.75 187 LEU A O 1
ATOM 1368 N N . ALA A 1 188 ? 9.648 16.5 2.164 1 96.25 188 ALA A N 1
ATOM 1369 C CA . ALA A 1 188 ? 10.039 15.086 2.158 1 96.25 188 ALA A CA 1
ATOM 1370 C C . ALA A 1 188 ? 11.297 14.875 1.312 1 96.25 188 ALA A C 1
ATOM 1372 O O . ALA A 1 188 ? 12.258 14.25 1.765 1 96.25 188 ALA A O 1
ATOM 1373 N N . ASN A 1 189 ? 11.32 15.406 0.136 1 95.12 189 ASN A N 1
ATOM 1374 C CA . ASN A 1 189 ? 12.438 15.195 -0.777 1 95.12 189 ASN A CA 1
ATOM 1375 C C . ASN A 1 189 ? 13.734 15.773 -0.223 1 95.12 189 ASN A C 1
ATOM 1377 O O . ASN A 1 189 ? 14.766 15.102 -0.226 1 95.12 189 ASN A O 1
ATOM 1381 N N . GLU A 1 190 ? 13.656 17.016 0.24 1 96 190 GLU A N 1
ATOM 1382 C CA . GLU A 1 190 ? 14.828 17.688 0.799 1 96 190 GLU A CA 1
ATOM 1383 C C . GLU A 1 190 ? 15.359 16.938 2.016 1 96 190 GLU A C 1
ATOM 1385 O O . GLU A 1 190 ? 16.578 16.734 2.15 1 96 190 GLU A O 1
ATOM 1390 N N . LEU A 1 191 ? 14.492 16.5 2.85 1 97.75 191 LEU A N 1
ATOM 1391 C CA . LEU A 1 191 ? 14.891 15.805 4.066 1 97.75 191 LEU A CA 1
ATOM 1392 C C . LEU A 1 191 ? 15.453 14.422 3.742 1 97.75 191 LEU A C 1
ATOM 1394 O O . LEU A 1 191 ? 16.359 13.945 4.43 1 97.75 191 LEU A O 1
ATOM 1398 N N . SER A 1 192 ? 14.891 13.758 2.748 1 97.56 192 SER A N 1
ATOM 1399 C CA . SER A 1 192 ? 15.43 12.477 2.299 1 97.56 192 SER A CA 1
ATOM 1400 C C . SER A 1 192 ? 16.875 12.625 1.836 1 97.56 192 SER A C 1
ATOM 1402 O O . SER A 1 192 ? 17.734 11.812 2.191 1 97.56 192 SER A O 1
ATOM 1404 N N . LEU A 1 193 ? 17.172 13.648 1.056 1 96.5 193 LEU A N 1
ATOM 1405 C CA . LEU A 1 193 ? 18.516 13.914 0.566 1 96.5 193 LEU A CA 1
ATOM 1406 C C . LEU A 1 193 ? 19.453 14.242 1.72 1 96.5 193 LEU A C 1
ATOM 1408 O O . LEU A 1 193 ? 20.578 13.742 1.769 1 96.5 193 LEU A O 1
ATOM 1412 N N . GLU A 1 194 ? 18.938 15.023 2.605 1 97.31 194 GLU A N 1
ATOM 1413 C CA . GLU A 1 194 ? 19.75 15.477 3.734 1 97.31 194 GLU A CA 1
ATOM 1414 C C . GLU A 1 194 ? 20.172 14.305 4.613 1 97.31 194 GLU A C 1
ATOM 1416 O O . GLU A 1 194 ? 21.312 14.258 5.086 1 97.31 194 GLU A O 1
ATOM 1421 N N . HIS A 1 195 ? 19.312 13.344 4.824 1 97.25 195 HIS A N 1
ATOM 1422 C CA . HIS A 1 195 ? 19.562 12.328 5.836 1 97.25 195 HIS A CA 1
ATOM 1423 C C . HIS A 1 195 ? 19.953 10.992 5.191 1 97.25 195 HIS A C 1
ATOM 1425 O O . HIS A 1 195 ? 20.359 10.062 5.883 1 97.25 195 HIS A O 1
ATOM 1431 N N . GLY A 1 196 ? 19.75 10.82 3.893 1 95.38 196 GLY A N 1
ATOM 1432 C CA . GLY A 1 196 ? 20.188 9.641 3.162 1 95.38 196 GLY A CA 1
ATOM 1433 C C . GLY A 1 196 ? 19.281 8.438 3.381 1 95.38 196 GLY A C 1
ATOM 1434 O O . GLY A 1 196 ? 19.734 7.297 3.271 1 95.38 196 GLY A O 1
ATOM 1435 N N . VAL A 1 197 ? 18.078 8.633 3.873 1 96.69 197 VAL A N 1
ATOM 1436 C CA . VAL A 1 197 ? 17.078 7.59 4.047 1 96.69 197 VAL A CA 1
ATOM 1437 C C . VAL A 1 197 ? 15.766 8.031 3.418 1 96.69 197 VAL A C 1
ATOM 1439 O O . VAL A 1 197 ? 15.531 9.227 3.221 1 96.69 197 VAL A O 1
ATOM 1442 N N . PRO A 1 198 ? 14.891 7.066 3.07 1 97.81 198 PRO A N 1
ATOM 1443 C CA . PRO A 1 198 ? 13.57 7.488 2.588 1 97.81 198 PRO A CA 1
ATOM 1444 C C . PRO A 1 198 ? 12.797 8.305 3.621 1 97.81 198 PRO A C 1
ATOM 1446 O O . PRO A 1 198 ? 12.633 7.863 4.762 1 97.81 198 PRO A O 1
ATOM 1449 N N . VAL A 1 199 ? 12.414 9.461 3.27 1 98.56 199 VAL A N 1
ATOM 1450 C CA . VAL A 1 199 ? 11.445 10.266 4 1 98.56 199 VAL A CA 1
ATOM 1451 C C . VAL A 1 199 ? 10.141 10.359 3.207 1 98.56 199 VAL A C 1
ATOM 1453 O O . VAL A 1 199 ? 10.141 10.828 2.066 1 98.56 199 VAL A O 1
ATOM 1456 N N . ILE A 1 200 ? 9.062 9.945 3.791 1 98.69 200 ILE A N 1
ATOM 1457 C CA . ILE A 1 200 ? 7.828 9.688 3.055 1 98.69 200 ILE A CA 1
ATOM 1458 C C . ILE A 1 200 ? 6.781 10.742 3.416 1 98.69 200 ILE A C 1
ATOM 1460 O O . ILE A 1 200 ? 6.555 11.016 4.598 1 98.69 200 ILE A O 1
ATOM 1464 N N . ASP A 1 201 ? 6.215 11.297 2.383 1 97.94 201 ASP A N 1
ATOM 1465 C CA . ASP A 1 201 ? 5.059 12.18 2.477 1 97.94 201 ASP A CA 1
ATOM 1466 C C . ASP A 1 201 ? 3.758 11.414 2.264 1 97.94 201 ASP A C 1
ATOM 1468 O O . ASP A 1 201 ? 3.523 10.867 1.183 1 97.94 201 ASP A O 1
ATOM 1472 N N . GLY A 1 202 ? 2.938 11.484 3.236 1 98.69 202 GLY A N 1
ATOM 1473 C CA . GLY A 1 202 ? 1.695 10.734 3.188 1 98.69 202 GLY A CA 1
ATOM 1474 C C . GLY A 1 202 ? 0.733 11.234 2.127 1 98.69 202 GLY A C 1
ATOM 1475 O O . GLY A 1 202 ? -0.082 10.469 1.608 1 98.69 202 GLY A O 1
ATOM 1476 N N . VAL A 1 203 ? 0.746 12.539 1.801 1 98.81 203 VAL A N 1
ATOM 1477 C CA . VAL A 1 203 ? -0.132 13.102 0.781 1 98.81 203 VAL A CA 1
ATOM 1478 C C . VAL A 1 203 ? 0.201 12.492 -0.58 1 98.81 203 VAL A C 1
ATOM 1480 O O . VAL A 1 203 ? -0.682 11.977 -1.267 1 98.81 203 VAL A O 1
ATOM 1483 N N . ALA A 1 204 ? 1.463 12.516 -0.931 1 98.69 204 ALA A N 1
ATOM 1484 C CA . ALA A 1 204 ? 1.91 11.945 -2.199 1 98.69 204 ALA A CA 1
ATOM 1485 C C . ALA A 1 204 ? 1.604 10.453 -2.268 1 98.69 204 ALA A C 1
ATOM 1487 O O . ALA A 1 204 ? 1.107 9.961 -3.283 1 98.69 204 ALA A O 1
ATOM 1488 N N . ALA A 1 205 ? 1.887 9.758 -1.186 1 98.81 205 ALA A N 1
ATOM 1489 C CA . ALA A 1 205 ? 1.615 8.328 -1.132 1 98.81 205 ALA A CA 1
ATOM 1490 C C . ALA A 1 205 ? 0.129 8.039 -1.325 1 98.81 205 ALA A C 1
ATOM 1492 O O . ALA A 1 205 ? -0.244 7.113 -2.049 1 98.81 205 ALA A O 1
ATOM 1493 N N . ALA A 1 206 ? -0.699 8.82 -0.691 1 98.94 206 ALA A N 1
ATOM 1494 C CA . ALA A 1 206 ? -2.143 8.617 -0.773 1 98.94 206 ALA A CA 1
ATOM 1495 C C . ALA A 1 206 ? -2.645 8.812 -2.201 1 98.94 206 ALA A C 1
ATOM 1497 O O . ALA A 1 206 ? -3.502 8.062 -2.674 1 98.94 206 ALA A O 1
ATOM 1498 N N . VAL A 1 207 ? -2.139 9.82 -2.861 1 98.88 207 VAL A N 1
ATOM 1499 C CA . VAL A 1 207 ? -2.525 10.07 -4.246 1 98.88 207 VAL A CA 1
ATOM 1500 C C . VAL A 1 207 ? -2.211 8.844 -5.098 1 98.88 207 VAL A C 1
ATOM 1502 O O . VAL A 1 207 ? -3.059 8.375 -5.859 1 98.88 207 VAL A O 1
ATOM 1505 N N . LYS A 1 208 ? -1.047 8.312 -4.926 1 98.81 208 LYS A N 1
ATOM 1506 C CA . LYS A 1 208 ? -0.625 7.188 -5.758 1 98.81 208 LYS A CA 1
ATOM 1507 C C . LYS A 1 208 ? -1.388 5.918 -5.395 1 98.81 208 LYS A C 1
ATOM 1509 O O . LYS A 1 208 ? -1.685 5.098 -6.262 1 98.81 208 LYS A O 1
ATOM 1514 N N . LEU A 1 209 ? -1.687 5.746 -4.109 1 98.88 209 LEU A N 1
ATOM 1515 C CA . LEU A 1 209 ? -2.516 4.613 -3.715 1 98.88 209 LEU A CA 1
ATOM 1516 C C . LEU A 1 209 ? -3.924 4.746 -4.285 1 98.88 209 LEU A C 1
ATOM 1518 O O . LEU A 1 209 ? -4.52 3.754 -4.711 1 98.88 209 LEU A O 1
ATOM 1522 N N . ALA A 1 210 ? -4.441 5.973 -4.277 1 98.88 210 ALA A N 1
ATOM 1523 C CA . ALA A 1 210 ? -5.75 6.195 -4.887 1 98.88 210 ALA A CA 1
ATOM 1524 C C . ALA A 1 210 ? -5.727 5.852 -6.375 1 98.88 210 ALA A C 1
ATOM 1526 O O . ALA A 1 210 ? -6.641 5.195 -6.883 1 98.88 210 ALA A O 1
ATOM 1527 N N . GLU A 1 211 ? -4.707 6.273 -7.055 1 98.69 211 GLU A N 1
ATOM 1528 C CA . GLU A 1 211 ? -4.559 5.961 -8.469 1 98.69 211 GLU A CA 1
ATOM 1529 C C . GLU A 1 211 ? -4.453 4.453 -8.695 1 98.69 211 GLU A C 1
ATOM 1531 O O . GLU A 1 211 ? -4.988 3.926 -9.672 1 98.69 211 GLU A O 1
ATOM 1536 N N . MET A 1 212 ? -3.771 3.781 -7.809 1 98.5 212 MET A N 1
ATOM 1537 C CA . MET A 1 212 ? -3.666 2.326 -7.887 1 98.5 212 MET A CA 1
ATOM 1538 C C . MET A 1 212 ? -5.039 1.674 -7.785 1 98.5 212 MET A C 1
ATOM 1540 O O . MET A 1 212 ? -5.406 0.857 -8.633 1 98.5 212 MET A O 1
ATOM 1544 N N . LEU A 1 213 ? -5.77 2.078 -6.754 1 98.5 213 LEU A N 1
ATOM 1545 C CA . LEU A 1 213 ? -7.082 1.477 -6.547 1 98.5 213 LEU A CA 1
ATOM 1546 C C . LEU A 1 213 ? -7.992 1.731 -7.746 1 98.5 213 LEU A C 1
ATOM 1548 O O . LEU A 1 213 ? -8.734 0.842 -8.164 1 98.5 213 LEU A O 1
ATOM 1552 N N . TYR A 1 214 ? -7.902 2.941 -8.312 1 98.19 214 TYR A N 1
ATOM 1553 C CA . TYR A 1 214 ? -8.688 3.287 -9.492 1 98.19 214 TYR A CA 1
ATOM 1554 C C . TYR A 1 214 ? -8.32 2.402 -10.672 1 98.19 214 TYR A C 1
ATOM 1556 O O 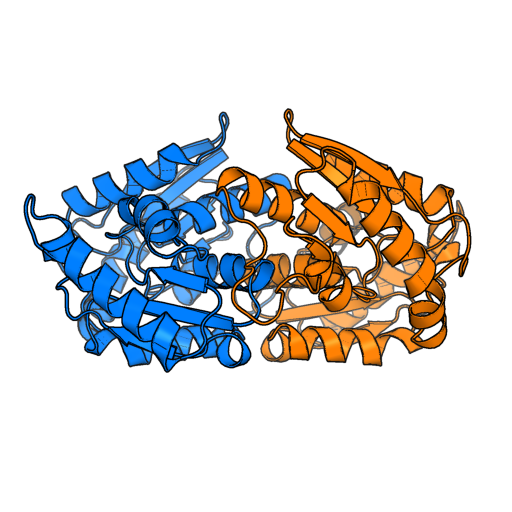. TYR A 1 214 ? -9.203 1.861 -11.352 1 98.19 214 TYR A O 1
ATOM 1564 N N . ALA A 1 215 ? -7.039 2.248 -10.922 1 97.12 215 ALA A N 1
ATOM 1565 C CA . ALA A 1 215 ? -6.555 1.448 -12.047 1 97.12 215 ALA A CA 1
ATOM 1566 C C . ALA A 1 215 ? -6.98 -0.01 -11.906 1 97.12 215 ALA A C 1
ATOM 1568 O O . ALA A 1 215 ? -7.223 -0.691 -12.906 1 97.12 215 ALA A O 1
ATOM 1569 N N . LEU A 1 216 ? -7.109 -0.465 -10.695 1 97.19 216 LEU A N 1
ATOM 1570 C CA . LEU A 1 216 ? -7.445 -1.857 -10.422 1 97.19 216 LEU A CA 1
ATOM 1571 C C . LEU A 1 216 ? -8.961 -2.051 -10.367 1 97.19 216 LEU A C 1
ATOM 1573 O O . LEU A 1 216 ? -9.438 -3.178 -10.211 1 97.19 216 LEU A O 1
ATOM 1577 N N . GLY A 1 217 ? -9.719 -0.922 -10.453 1 96.5 217 GLY A N 1
ATOM 1578 C CA . GLY A 1 217 ? -11.164 -0.999 -10.375 1 96.5 217 GLY A CA 1
ATOM 1579 C C . GLY A 1 217 ? -11.664 -1.359 -8.992 1 96.5 217 GLY A C 1
ATOM 1580 O O . GLY A 1 217 ? -12.742 -1.95 -8.844 1 96.5 217 GLY A O 1
ATOM 1581 N N . LEU A 1 218 ? -10.891 -1.055 -7.949 1 96.62 218 LEU A N 1
ATOM 1582 C CA . LEU A 1 218 ? -11.234 -1.418 -6.582 1 96.62 218 LEU A CA 1
ATOM 1583 C C . LEU A 1 218 ? -11.961 -0.275 -5.883 1 96.62 218 LEU A C 1
ATOM 1585 O O . LEU A 1 218 ? -11.578 0.889 -6.023 1 96.62 218 LEU A O 1
ATOM 1589 N N . LYS A 1 219 ? -13.008 -0.607 -5.219 1 95.12 219 LYS A N 1
ATOM 1590 C CA . LYS A 1 219 ? -13.797 0.313 -4.402 1 95.12 219 LYS A CA 1
ATOM 1591 C C . LYS A 1 219 ? -13.945 -0.208 -2.975 1 95.12 219 LYS A C 1
ATOM 1593 O O . LYS A 1 219 ? -13.633 -1.37 -2.697 1 95.12 219 LYS A O 1
ATOM 1598 N N . THR A 1 220 ? -14.312 0.688 -2.08 1 95.25 220 THR A N 1
ATOM 1599 C CA . THR A 1 220 ? -14.555 0.274 -0.704 1 95.25 220 THR A CA 1
ATOM 1600 C C . THR A 1 220 ? -15.609 -0.833 -0.653 1 95.25 220 THR A C 1
ATOM 1602 O O . THR A 1 220 ? -16.656 -0.732 -1.293 1 95.25 220 THR A O 1
ATOM 1605 N N . SER A 1 221 ? -15.234 -1.893 0.023 1 94.38 221 SER A N 1
ATOM 1606 C CA . SER A 1 221 ? -16.141 -3.029 0.136 1 94.38 221 SER A CA 1
ATOM 1607 C C . SER A 1 221 ? -17.422 -2.643 0.864 1 94.38 221 SER A C 1
ATOM 1609 O O . SER A 1 221 ? -17.391 -1.958 1.888 1 94.38 221 SER A O 1
ATOM 1611 N N . GLN A 1 222 ? -18.562 -3.109 0.361 1 89.56 222 GLN A N 1
ATOM 1612 C CA . GLN A 1 222 ? -19.844 -2.842 0.99 1 89.56 222 GLN A CA 1
ATOM 1613 C C . GLN A 1 222 ? -20.375 -4.082 1.703 1 89.56 222 GLN A C 1
ATOM 1615 O O . GLN A 1 222 ? -21.547 -4.121 2.111 1 89.56 222 GLN A O 1
ATOM 1620 N N . ALA A 1 223 ? -19.594 -5.102 1.907 1 88.25 223 ALA A N 1
ATOM 1621 C CA . ALA A 1 223 ? -20.047 -6.375 2.459 1 88.25 223 ALA A CA 1
ATOM 1622 C C . ALA A 1 223 ? -19.797 -6.445 3.961 1 88.25 223 ALA A C 1
ATOM 1624 O O . ALA A 1 223 ? -20.312 -7.324 4.648 1 88.25 223 ALA A O 1
ATOM 1625 N N . GLY A 1 224 ? -19.172 -5.555 4.523 1 87.56 224 GLY A N 1
ATOM 1626 C CA . GLY A 1 224 ? -18.781 -5.715 5.914 1 87.56 224 GLY A CA 1
ATOM 1627 C C . GLY A 1 224 ? -18.625 -4.395 6.652 1 87.56 224 GLY A C 1
ATOM 1628 O O . GLY A 1 224 ? -19.547 -3.576 6.648 1 87.56 224 GLY A O 1
ATOM 1629 N N . GLU A 1 225 ? -17.531 -4.297 7.207 1 87.69 225 GLU A N 1
ATOM 1630 C CA . GLU A 1 225 ? -17.219 -3.227 8.156 1 87.69 225 GLU A CA 1
ATOM 1631 C C . GLU A 1 225 ? -17.547 -1.857 7.566 1 87.69 225 GLU A C 1
ATOM 1633 O O . GLU A 1 225 ? -17.984 -0.957 8.289 1 87.69 225 GLU A O 1
ATOM 1638 N N . PHE A 1 226 ? -17.375 -1.729 6.27 1 90.5 226 PHE A N 1
ATOM 1639 C CA . PHE A 1 226 ? -17.453 -0.396 5.684 1 90.5 226 PHE A CA 1
ATOM 1640 C C . PHE A 1 226 ? -18.75 -0.235 4.895 1 90.5 226 PHE A C 1
ATOM 1642 O O . PHE A 1 226 ? -18.875 0.685 4.082 1 90.5 226 PHE A O 1
ATOM 1649 N N . ARG A 1 227 ? -19.656 -1.175 5.148 1 88.12 227 ARG A N 1
ATOM 1650 C CA . ARG A 1 227 ? -20.953 -1.045 4.5 1 88.12 227 ARG A CA 1
ATOM 1651 C C . ARG A 1 227 ? -21.578 0.316 4.789 1 88.12 227 ARG A C 1
ATOM 1653 O O . ARG A 1 227 ? -21.625 0.75 5.945 1 88.12 227 ARG A O 1
ATOM 1660 N N . LYS A 1 228 ? -21.906 0.933 3.674 1 83.44 228 LYS A N 1
ATOM 1661 C CA . LYS A 1 228 ? -22.547 2.232 3.844 1 83.44 228 LYS A CA 1
ATOM 1662 C C . LYS A 1 228 ? -23.844 2.104 4.629 1 83.44 228 LYS A C 1
ATOM 1664 O O . LYS A 1 228 ? -24.688 1.254 4.316 1 83.44 228 LYS A O 1
ATOM 1669 N N . VAL A 1 229 ? -23.922 2.891 5.68 1 73.94 229 VAL A N 1
ATOM 1670 C CA . VAL A 1 229 ? -25.141 2.875 6.5 1 73.94 229 VAL A CA 1
ATOM 1671 C C . VAL A 1 229 ? -26.203 3.746 5.855 1 73.94 229 VAL A C 1
ATOM 1673 O O . VAL A 1 229 ? -25.922 4.859 5.41 1 73.94 229 VAL A O 1
ATOM 1676 N N . ALA A 1 230 ? -27.312 3.273 5.352 1 60.91 230 ALA A N 1
ATOM 1677 C CA . ALA A 1 230 ? -28.438 4.016 4.816 1 60.91 230 ALA A CA 1
ATOM 1678 C C . ALA A 1 230 ? -28.859 5.145 5.758 1 60.91 230 ALA A C 1
ATOM 1680 O O . ALA A 1 230 ? -28.703 5.027 6.977 1 60.91 230 ALA A O 1
ATOM 1681 N N . MET B 1 1 ? 9.188 3.732 -16.828 1 96.75 1 MET B N 1
ATOM 1682 C CA . MET B 1 1 ? 9.75 2.828 -15.828 1 96.75 1 MET B CA 1
ATOM 1683 C C . MET B 1 1 ? 9.766 1.394 -16.344 1 96.75 1 MET B C 1
ATOM 1685 O O . MET B 1 1 ? 8.906 1.001 -17.141 1 96.75 1 MET B O 1
ATOM 1689 N N . ARG B 1 2 ? 10.805 0.603 -15.984 1 98.69 2 ARG B N 1
ATOM 1690 C CA . ARG B 1 2 ? 10.922 -0.808 -16.344 1 98.69 2 ARG B CA 1
ATOM 1691 C C . ARG B 1 2 ? 10.805 -1.695 -15.109 1 98.69 2 ARG B C 1
ATOM 1693 O O . ARG B 1 2 ? 11.539 -1.521 -14.133 1 98.69 2 ARG B O 1
ATOM 1700 N N . ILE B 1 3 ? 9.859 -2.619 -15.18 1 98.88 3 ILE B N 1
ATOM 1701 C CA . ILE B 1 3 ? 9.617 -3.531 -14.07 1 98.88 3 ILE B CA 1
ATOM 1702 C C . ILE B 1 3 ? 9.945 -4.961 -14.492 1 98.88 3 ILE B C 1
ATOM 1704 O O . ILE B 1 3 ? 9.477 -5.43 -15.531 1 98.88 3 ILE B O 1
ATOM 1708 N N . LEU B 1 4 ? 10.797 -5.625 -13.758 1 98.94 4 LEU B N 1
ATOM 1709 C CA . LEU B 1 4 ? 11.031 -7.055 -13.922 1 98.94 4 LEU B CA 1
ATOM 1710 C C . LEU B 1 4 ? 10.094 -7.871 -13.047 1 98.94 4 LEU B C 1
ATOM 1712 O O . LEU B 1 4 ? 10.07 -7.695 -11.82 1 98.94 4 LEU B O 1
ATOM 1716 N N . VAL B 1 5 ? 9.289 -8.648 -13.664 1 98.94 5 VAL B N 1
ATOM 1717 C CA . VAL B 1 5 ? 8.43 -9.594 -12.961 1 98.94 5 VAL B CA 1
ATOM 1718 C C . VAL B 1 5 ? 9.039 -10.992 -13.023 1 98.94 5 VAL B C 1
ATOM 1720 O O . VAL B 1 5 ? 9.18 -11.57 -14.109 1 98.94 5 VAL B O 1
ATOM 1723 N N . ILE B 1 6 ? 9.375 -11.555 -11.859 1 98.88 6 ILE B N 1
ATOM 1724 C CA . ILE B 1 6 ? 10.031 -12.859 -11.828 1 98.88 6 ILE B CA 1
ATOM 1725 C C . ILE B 1 6 ? 9.047 -13.922 -11.32 1 98.88 6 ILE B C 1
ATOM 1727 O O . ILE B 1 6 ? 8.578 -13.844 -10.188 1 98.88 6 ILE B O 1
ATOM 1731 N N . ASN B 1 7 ? 8.703 -14.828 -12.156 1 98.69 7 ASN B N 1
ATOM 1732 C CA . ASN B 1 7 ? 8.117 -16.094 -11.727 1 98.69 7 ASN B CA 1
ATOM 1733 C C . ASN B 1 7 ? 9.172 -17.047 -11.18 1 98.69 7 ASN B C 1
ATOM 1735 O O . ASN B 1 7 ? 10 -17.562 -11.93 1 98.69 7 ASN B O 1
ATOM 1739 N N . PRO B 1 8 ? 9.117 -17.266 -9.852 1 98.25 8 PRO B N 1
ATOM 1740 C CA . PRO B 1 8 ? 10.172 -18.109 -9.297 1 98.25 8 PRO B CA 1
ATOM 1741 C C . PRO B 1 8 ? 10.023 -19.578 -9.688 1 98.25 8 PRO B C 1
ATOM 1743 O O . PRO B 1 8 ? 10.922 -20.375 -9.422 1 98.25 8 PRO B O 1
ATOM 1746 N N . ASN B 1 9 ? 8.859 -19.953 -10.234 1 96.56 9 ASN B N 1
ATOM 1747 C CA . ASN B 1 9 ? 8.727 -21.234 -10.891 1 96.56 9 ASN B CA 1
ATOM 1748 C C . ASN B 1 9 ? 9.516 -21.281 -12.203 1 96.56 9 ASN B C 1
ATOM 1750 O O . ASN B 1 9 ? 10.008 -20.25 -12.664 1 96.56 9 ASN B O 1
ATOM 1754 N N . THR B 1 10 ? 9.484 -22.484 -12.867 1 96.31 10 THR B N 1
ATOM 1755 C CA . THR B 1 10 ? 10.234 -22.578 -14.117 1 96.31 10 THR B CA 1
ATOM 1756 C C . THR B 1 10 ? 9.289 -22.812 -15.297 1 96.31 10 THR B C 1
ATOM 1758 O O . THR B 1 10 ? 9.742 -23.109 -16.406 1 96.31 10 THR B O 1
ATOM 1761 N N . THR B 1 11 ? 8.016 -22.703 -15.07 1 95.06 11 THR B N 1
ATOM 1762 C CA . THR B 1 11 ? 7.043 -22.922 -16.125 1 95.06 11 THR B CA 1
ATOM 1763 C C . THR B 1 11 ? 6.844 -21.656 -16.953 1 95.06 11 THR B C 1
ATOM 1765 O O . THR B 1 11 ? 6.293 -20.672 -16.469 1 95.06 11 THR B O 1
ATOM 1768 N N . ALA B 1 12 ? 7.133 -21.734 -18.234 1 95.94 12 ALA B N 1
ATOM 1769 C CA . ALA B 1 12 ? 7.109 -20.578 -19.125 1 95.94 12 ALA B CA 1
ATOM 1770 C C . ALA B 1 12 ? 5.68 -20.094 -19.375 1 95.94 12 ALA B C 1
ATOM 1772 O O . ALA B 1 12 ? 5.434 -18.906 -19.5 1 95.94 12 ALA B O 1
ATOM 1773 N N . SER B 1 13 ? 4.785 -21.016 -19.469 1 94.69 13 SER B N 1
ATOM 1774 C CA . SER B 1 13 ? 3.398 -20.641 -19.719 1 94.69 13 SER B CA 1
ATOM 1775 C C . SER B 1 13 ? 2.842 -19.797 -18.578 1 94.69 13 SER B C 1
ATOM 1777 O O . SER B 1 13 ? 2.115 -18.828 -18.812 1 94.69 13 SER B O 1
ATOM 1779 N N . MET B 1 14 ? 3.189 -20.172 -17.359 1 95 14 MET B N 1
ATOM 1780 C CA . MET B 1 14 ? 2.771 -19.391 -16.203 1 95 14 MET B CA 1
ATOM 1781 C C . MET B 1 14 ? 3.41 -18 -16.219 1 95 14 MET B C 1
ATOM 1783 O O . MET B 1 14 ? 2.75 -17 -15.922 1 95 14 MET B O 1
ATOM 1787 N N . THR B 1 15 ? 4.68 -17.953 -16.578 1 97.62 15 THR B N 1
ATOM 1788 C CA . THR B 1 15 ? 5.387 -16.688 -16.688 1 97.62 15 THR B CA 1
ATOM 1789 C C . THR B 1 15 ? 4.699 -15.766 -17.688 1 97.62 15 THR B C 1
ATOM 1791 O O . THR B 1 15 ? 4.512 -14.578 -17.438 1 97.62 15 THR B O 1
ATOM 1794 N N . GLU B 1 16 ? 4.312 -16.312 -18.797 1 96.94 16 GLU B N 1
ATOM 1795 C CA . GLU B 1 16 ? 3.631 -15.539 -19.812 1 96.94 16 GLU B CA 1
ATOM 1796 C C . GLU B 1 16 ? 2.285 -15.023 -19.312 1 96.94 16 GLU B C 1
ATOM 1798 O O . GLU B 1 16 ? 1.926 -13.867 -19.562 1 96.94 16 GLU B O 1
ATOM 1803 N N . LYS B 1 17 ? 1.553 -15.859 -18.641 1 95.69 17 LYS B N 1
ATOM 1804 C CA . LYS B 1 17 ? 0.266 -15.477 -18.062 1 95.69 17 LYS B CA 1
ATOM 1805 C C . LYS B 1 17 ? 0.429 -14.336 -17.062 1 95.69 17 LYS B C 1
ATOM 1807 O O . LYS B 1 17 ? -0.334 -13.367 -17.094 1 95.69 17 LYS B O 1
ATOM 1812 N N . ILE B 1 18 ? 1.424 -14.43 -16.25 1 97.56 18 ILE B N 1
ATOM 1813 C CA . ILE B 1 18 ? 1.729 -13.406 -15.25 1 97.56 18 ILE B CA 1
ATOM 1814 C C . ILE B 1 18 ? 2.115 -12.102 -15.938 1 97.56 18 ILE B C 1
ATOM 1816 O O . ILE B 1 18 ? 1.631 -11.031 -15.57 1 97.56 18 ILE B O 1
ATOM 1820 N N . GLY B 1 19 ? 3.008 -12.227 -16.922 1 98.44 19 GLY B N 1
ATOM 1821 C CA . GLY B 1 19 ? 3.414 -11.062 -17.688 1 98.44 19 GLY B CA 1
ATOM 1822 C C . GLY B 1 19 ? 2.25 -10.352 -18.344 1 98.44 19 GLY B C 1
ATOM 1823 O O . GLY B 1 19 ? 2.184 -9.117 -18.344 1 98.44 19 GLY B O 1
ATOM 1824 N N . LYS B 1 20 ? 1.348 -11.117 -18.906 1 97.75 20 LYS B N 1
ATOM 1825 C CA . LYS B 1 20 ? 0.167 -10.539 -19.547 1 97.75 20 LYS B CA 1
ATOM 1826 C C . LYS B 1 20 ? -0.686 -9.773 -18.547 1 97.75 20 LYS B C 1
ATOM 1828 O O . LYS B 1 20 ? -1.104 -8.648 -18.812 1 97.75 20 LYS B O 1
ATOM 1833 N N . ALA B 1 21 ? -0.914 -10.391 -17.406 1 97.06 21 ALA B N 1
ATOM 1834 C CA . ALA B 1 21 ? -1.686 -9.727 -16.359 1 97.06 21 ALA B CA 1
ATOM 1835 C C . ALA B 1 21 ? -1.012 -8.438 -15.914 1 97.06 21 ALA B C 1
ATOM 1837 O O . ALA B 1 21 ? -1.68 -7.418 -15.711 1 97.06 21 ALA B O 1
ATOM 1838 N N . ALA B 1 22 ? 0.298 -8.453 -15.75 1 98.62 22 ALA B N 1
ATOM 1839 C CA . ALA B 1 22 ? 1.062 -7.273 -15.352 1 98.62 22 ALA B CA 1
ATOM 1840 C C . ALA B 1 22 ? 0.956 -6.168 -16.406 1 98.62 22 ALA B C 1
ATOM 1842 O O . ALA B 1 22 ? 0.737 -5 -16.062 1 98.62 22 ALA B O 1
ATOM 1843 N N . ARG B 1 23 ? 1.056 -6.508 -17.656 1 98.44 23 ARG B N 1
ATOM 1844 C CA . ARG B 1 23 ? 1.018 -5.543 -18.75 1 98.44 23 ARG B CA 1
ATOM 1845 C C . ARG B 1 23 ? -0.359 -4.898 -18.875 1 98.44 23 ARG B C 1
ATOM 1847 O O . ARG B 1 23 ? -0.473 -3.723 -19.219 1 98.44 23 ARG B O 1
ATOM 1854 N N . GLU B 1 24 ? -1.362 -5.641 -18.562 1 97.25 24 GLU B N 1
ATOM 1855 C CA . GLU B 1 24 ? -2.73 -5.148 -18.672 1 97.25 24 GLU B CA 1
ATOM 1856 C C . GLU B 1 24 ? -2.971 -3.959 -17.75 1 97.25 24 GLU B C 1
ATOM 1858 O O . GLU B 1 24 ? -3.76 -3.066 -18.078 1 97.25 24 GLU B O 1
ATOM 1863 N N . VAL B 1 25 ? -2.273 -3.922 -16.641 1 97.31 25 VAL B N 1
ATOM 1864 C CA . VAL B 1 25 ? -2.559 -2.883 -15.664 1 97.31 25 VAL B CA 1
ATOM 1865 C C . VAL B 1 25 ? -1.45 -1.833 -15.68 1 97.31 25 VAL B C 1
ATOM 1867 O O . VAL B 1 25 ? -1.599 -0.754 -15.109 1 97.31 25 VAL B O 1
ATOM 1870 N N . ALA B 1 26 ? -0.344 -2.117 -16.344 1 98.25 26 ALA B N 1
ATOM 1871 C CA . ALA B 1 26 ? 0.796 -1.205 -16.375 1 98.25 26 ALA B CA 1
ATOM 1872 C C . ALA B 1 26 ? 0.414 0.119 -17.031 1 98.25 26 ALA B C 1
ATOM 1874 O O . ALA B 1 26 ? -0.319 0.141 -18.031 1 98.25 26 ALA B O 1
ATOM 1875 N N . GLY B 1 27 ? 0.868 1.215 -16.438 1 95.94 27 GLY B N 1
ATOM 1876 C CA . GLY B 1 27 ? 0.661 2.521 -17.047 1 95.94 27 GLY B CA 1
ATOM 1877 C C . GLY B 1 27 ? 1.389 2.693 -18.359 1 95.94 27 GLY B C 1
ATOM 1878 O O . GLY B 1 27 ? 2.262 1.894 -18.703 1 95.94 27 GLY B O 1
ATOM 1879 N N . GLY B 1 28 ? 0.97 3.643 -19.234 1 93.06 28 GLY B N 1
ATOM 1880 C CA . GLY B 1 28 ? 1.543 3.891 -20.547 1 93.06 28 GLY B CA 1
AT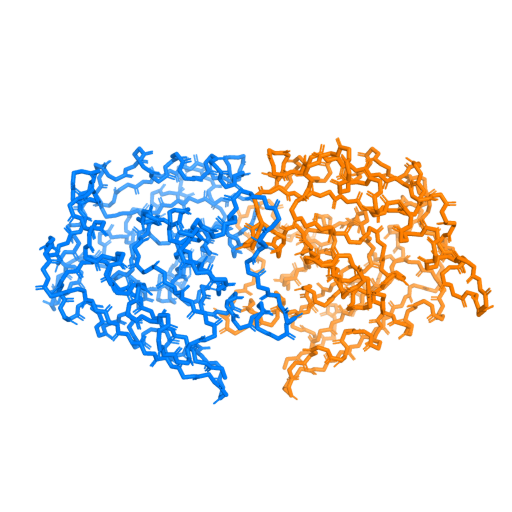OM 1881 C C . GLY B 1 28 ? 3.055 4.02 -20.516 1 93.06 28 GLY B C 1
ATOM 1882 O O . GLY B 1 28 ? 3.732 3.596 -21.453 1 93.06 28 GLY B O 1
ATOM 1883 N N . GLY B 1 29 ? 3.715 4.5 -19.531 1 94.75 29 GLY B N 1
ATOM 1884 C CA . GLY B 1 29 ? 5.152 4.699 -19.438 1 94.75 29 GLY B CA 1
ATOM 1885 C C . GLY B 1 29 ? 5.863 3.572 -18.719 1 94.75 29 GLY B C 1
ATOM 1886 O O . GLY B 1 29 ? 7.047 3.688 -18.391 1 94.75 29 GLY B O 1
ATOM 1887 N N . THR B 1 30 ? 5.188 2.41 -18.531 1 98.19 30 THR B N 1
ATOM 1888 C CA . THR B 1 30 ? 5.758 1.288 -17.797 1 98.19 30 THR B CA 1
ATOM 1889 C C . THR B 1 30 ? 5.961 0.084 -18.703 1 98.19 30 THR B C 1
ATOM 1891 O O . THR B 1 30 ? 5.031 -0.343 -19.391 1 98.19 30 THR B O 1
ATOM 1894 N N . GLU B 1 31 ? 7.156 -0.408 -18.781 1 98.75 31 GLU B N 1
ATOM 1895 C CA . GLU B 1 31 ? 7.48 -1.637 -19.5 1 98.75 31 GLU B CA 1
ATOM 1896 C C . GLU B 1 31 ? 7.598 -2.82 -18.547 1 98.75 31 GLU B C 1
ATOM 1898 O O . GLU B 1 31 ? 8.312 -2.746 -17.531 1 98.75 31 GLU B O 1
ATOM 1903 N N . ILE B 1 32 ? 6.953 -3.863 -18.906 1 98.81 32 ILE B N 1
ATOM 1904 C CA . ILE B 1 32 ? 6.984 -5.086 -18.109 1 98.81 32 ILE B CA 1
ATOM 1905 C C . ILE B 1 32 ? 7.867 -6.125 -18.797 1 98.81 32 ILE B C 1
ATOM 1907 O O . ILE B 1 32 ? 7.684 -6.422 -19.969 1 98.81 32 ILE B O 1
ATOM 1911 N N . VAL B 1 33 ? 8.781 -6.641 -18.109 1 98.81 33 VAL B N 1
ATOM 1912 C CA . VAL B 1 33 ? 9.57 -7.797 -18.531 1 98.81 33 VAL B CA 1
ATOM 1913 C C . VAL B 1 33 ? 9.336 -8.961 -17.562 1 98.81 33 VAL B C 1
ATOM 1915 O O . VAL B 1 33 ? 9.57 -8.828 -16.359 1 98.81 33 VAL B O 1
ATOM 1918 N N . ALA B 1 34 ? 8.836 -10.07 -18.078 1 98.69 34 ALA B N 1
ATOM 1919 C CA . ALA B 1 34 ? 8.594 -11.25 -17.266 1 98.69 34 ALA B CA 1
ATOM 1920 C C . ALA B 1 34 ? 9.602 -12.352 -17.562 1 98.69 34 ALA B C 1
ATOM 1922 O O . ALA B 1 34 ? 9.867 -12.656 -18.734 1 98.69 34 ALA B O 1
ATOM 1923 N N . ARG B 1 35 ? 10.18 -12.898 -16.438 1 98.19 35 ARG B N 1
ATOM 1924 C CA . ARG B 1 35 ? 11.188 -13.953 -16.547 1 98.19 35 ARG B CA 1
ATOM 1925 C C . ARG B 1 35 ? 10.969 -15.039 -15.508 1 98.19 35 ARG B C 1
ATOM 1927 O O . ARG B 1 35 ? 10.266 -14.828 -14.523 1 98.19 35 ARG B O 1
ATOM 1934 N N . ASN B 1 36 ? 11.453 -16.203 -15.859 1 98.44 36 ASN B N 1
ATOM 1935 C CA . ASN B 1 36 ? 11.578 -17.281 -14.883 1 98.44 36 ASN B CA 1
ATOM 1936 C C . ASN B 1 36 ? 12.945 -17.953 -14.961 1 98.44 36 ASN B C 1
ATOM 1938 O O . ASN B 1 36 ? 13.609 -17.906 -16 1 98.44 36 ASN B O 1
ATOM 1942 N N . PRO B 1 37 ? 13.391 -18.562 -13.867 1 97.88 37 PRO B N 1
ATOM 1943 C CA . PRO B 1 37 ? 14.68 -19.266 -13.891 1 97.88 37 PRO B CA 1
ATOM 1944 C C . PRO B 1 37 ? 14.688 -20.438 -14.867 1 97.88 37 PRO B C 1
ATOM 1946 O O . PRO B 1 37 ? 13.633 -20.984 -15.211 1 97.88 37 PRO B O 1
ATOM 1949 N N . SER B 1 38 ? 15.859 -20.812 -15.25 1 95 38 SER B N 1
ATOM 1950 C CA . SER B 1 38 ? 16.031 -21.922 -16.172 1 95 38 SER B CA 1
ATOM 1951 C C . SER B 1 38 ? 15.984 -23.266 -15.445 1 95 38 SER B C 1
ATOM 1953 O O . SER B 1 38 ? 15.781 -24.312 -16.062 1 95 38 SER B O 1
ATOM 1955 N N . SER B 1 39 ? 16.188 -23.25 -14.148 1 94.88 39 SER B N 1
ATOM 1956 C CA . SER B 1 39 ? 16.156 -24.453 -13.328 1 94.88 39 SER B CA 1
ATOM 1957 C C . SER B 1 39 ? 15.43 -24.203 -12.008 1 94.88 39 SER B C 1
ATOM 1959 O O . SER B 1 39 ? 15.312 -23.062 -11.57 1 94.88 39 SER B O 1
ATOM 1961 N N . GLY B 1 40 ? 14.961 -25.281 -11.43 1 95.69 40 GLY B N 1
ATOM 1962 C CA . GLY B 1 40 ? 14.141 -25.219 -10.227 1 95.69 40 GLY B CA 1
ATOM 1963 C C . GLY B 1 40 ? 12.82 -25.938 -10.367 1 95.69 40 GLY B C 1
ATOM 1964 O O . GLY B 1 40 ? 12.617 -26.703 -11.32 1 95.69 40 GLY B O 1
ATOM 1965 N N . PRO B 1 41 ? 11.961 -25.75 -9.414 1 96.81 41 PRO B N 1
ATOM 1966 C CA . PRO B 1 41 ? 10.672 -26.438 -9.492 1 96.81 41 PRO B CA 1
ATOM 1967 C C . PRO B 1 41 ? 9.758 -25.859 -10.57 1 96.81 41 PRO B C 1
ATOM 1969 O O . PRO B 1 41 ? 9.75 -24.656 -10.797 1 96.81 41 PRO B O 1
ATOM 1972 N N . ALA B 1 42 ? 9.016 -26.734 -11.203 1 94.75 42 ALA B N 1
ATOM 1973 C CA . ALA B 1 42 ? 8.031 -26.297 -12.18 1 94.75 42 ALA B CA 1
ATOM 1974 C C . ALA B 1 42 ? 6.977 -25.406 -11.531 1 94.75 42 ALA B C 1
ATOM 1976 O O . ALA B 1 42 ? 6.48 -24.453 -12.156 1 94.75 42 ALA B O 1
ATOM 1977 N N . SER B 1 43 ? 6.656 -25.734 -10.336 1 94.25 43 SER B N 1
ATOM 1978 C CA . SER B 1 43 ? 5.715 -24.969 -9.531 1 94.25 43 SER B CA 1
ATOM 1979 C C . SER B 1 43 ? 6.059 -25.047 -8.047 1 94.25 43 SER B C 1
ATOM 1981 O O . SER B 1 43 ? 6.578 -26.062 -7.582 1 94.25 43 SER B O 1
ATOM 1983 N N . ILE B 1 44 ? 5.801 -23.984 -7.355 1 94.94 44 ILE B N 1
ATOM 1984 C CA . ILE B 1 44 ? 6.008 -23.938 -5.91 1 94.94 44 ILE B CA 1
ATOM 1985 C C . ILE B 1 44 ? 4.73 -24.375 -5.191 1 94.94 44 ILE B C 1
ATOM 1987 O O . ILE B 1 44 ? 3.721 -23.656 -5.238 1 94.94 44 ILE B O 1
ATOM 1991 N N . GLN B 1 45 ? 4.809 -25.531 -4.664 1 91.31 45 GLN B N 1
ATOM 1992 C CA . GLN B 1 45 ? 3.719 -26.109 -3.883 1 91.31 45 GLN B CA 1
ATOM 1993 C C . GLN B 1 45 ? 4.203 -26.547 -2.51 1 91.31 45 GLN B C 1
ATOM 1995 O O . GLN B 1 45 ? 4.395 -27.75 -2.275 1 91.31 45 GLN B O 1
ATOM 2000 N N . GLY B 1 46 ? 4.402 -25.531 -1.637 1 89.56 46 GLY B N 1
ATOM 2001 C CA . GLY B 1 46 ? 4.863 -25.797 -0.284 1 89.56 46 GLY B CA 1
ATOM 2002 C C . GLY B 1 46 ? 6.258 -25.266 -0.01 1 89.56 46 GLY B C 1
ATOM 2003 O O . GLY B 1 46 ? 6.91 -24.734 -0.908 1 89.56 46 GLY B O 1
ATOM 2004 N N . PRO B 1 47 ? 6.715 -25.438 1.226 1 91.69 47 PRO B N 1
ATOM 2005 C CA . PRO B 1 47 ? 7.977 -24.828 1.662 1 91.69 47 PRO B CA 1
ATOM 2006 C C . PRO B 1 47 ? 9.195 -25.438 0.969 1 91.69 47 PRO B C 1
ATOM 2008 O O . PRO B 1 47 ? 10.164 -24.719 0.684 1 91.69 47 PRO B O 1
ATOM 2011 N N . GLU B 1 48 ? 9.18 -26.734 0.692 1 94.31 48 GLU B N 1
ATOM 2012 C CA . GLU B 1 48 ? 10.312 -27.391 0.039 1 94.31 48 GLU B CA 1
ATOM 2013 C C . GLU B 1 48 ? 10.523 -26.844 -1.371 1 94.31 48 GLU B C 1
ATOM 2015 O O . GLU B 1 48 ? 11.656 -26.578 -1.775 1 94.31 48 GLU B O 1
ATOM 2020 N N . ASP B 1 49 ? 9.43 -26.719 -2.062 1 96.44 49 ASP B N 1
ATOM 2021 C CA . ASP B 1 49 ? 9.508 -26.125 -3.393 1 96.44 49 ASP B CA 1
ATOM 2022 C C . ASP B 1 49 ? 10.023 -24.688 -3.322 1 96.44 49 ASP B C 1
ATOM 2024 O O . ASP B 1 49 ? 10.82 -24.266 -4.16 1 96.44 49 ASP B O 1
ATOM 2028 N N . GLY B 1 50 ? 9.555 -23.938 -2.33 1 97.12 50 GLY B N 1
ATOM 2029 C CA . GLY B 1 50 ? 10.023 -22.578 -2.139 1 97.12 50 GLY B CA 1
ATOM 2030 C C . GLY B 1 50 ? 11.523 -22.484 -1.944 1 97.12 50 GLY B C 1
ATOM 2031 O O . GLY B 1 50 ? 12.188 -21.656 -2.568 1 97.12 50 GLY B O 1
ATOM 2032 N N . GLU B 1 51 ? 12 -23.359 -1.122 1 96.94 51 GLU B N 1
ATOM 2033 C CA . GLU B 1 51 ? 13.438 -23.391 -0.872 1 96.94 51 GLU B CA 1
ATOM 2034 C C . GLU B 1 51 ? 14.211 -23.75 -2.139 1 96.94 51 GLU B C 1
ATOM 2036 O O . GLU B 1 51 ? 15.242 -23.141 -2.438 1 96.94 51 GLU B O 1
ATOM 2041 N N . ALA B 1 52 ? 13.688 -24.703 -2.84 1 97.94 52 ALA B N 1
ATOM 2042 C CA . ALA B 1 52 ? 14.344 -25.188 -4.059 1 97.94 52 ALA B CA 1
ATOM 2043 C C . ALA B 1 52 ? 14.352 -24.094 -5.129 1 97.94 52 ALA B C 1
ATOM 2045 O O . ALA B 1 52 ? 15.18 -24.125 -6.043 1 97.94 52 ALA B O 1
ATOM 2046 N N . ALA B 1 53 ? 13.477 -23.141 -5.043 1 98.31 53 ALA B N 1
ATOM 2047 C CA . ALA B 1 53 ? 13.328 -22.094 -6.051 1 98.31 53 ALA B CA 1
ATOM 2048 C C . ALA B 1 53 ? 14.312 -20.953 -5.801 1 98.31 53 ALA B C 1
ATOM 2050 O O . ALA B 1 53 ? 14.57 -20.141 -6.691 1 98.31 53 ALA B O 1
ATOM 2051 N N . LEU B 1 54 ? 14.906 -20.844 -4.605 1 98.25 54 LEU B N 1
ATOM 2052 C CA . LEU B 1 54 ? 15.641 -19.672 -4.148 1 98.25 54 LEU B CA 1
ATOM 2053 C C . LEU B 1 54 ? 16.875 -19.438 -5.008 1 98.25 54 LEU B C 1
ATOM 2055 O O . LEU B 1 54 ? 17.109 -18.312 -5.465 1 98.25 54 LEU B O 1
ATOM 2059 N N . PRO B 1 55 ? 17.703 -20.484 -5.355 1 98.06 55 PRO B N 1
ATOM 2060 C CA . PRO B 1 55 ? 18.891 -20.234 -6.164 1 98.06 55 PRO B CA 1
ATOM 2061 C C . PRO B 1 55 ? 18.547 -19.625 -7.531 1 98.06 55 PRO B C 1
ATOM 2063 O O . PRO B 1 55 ? 19.219 -18.703 -7.98 1 98.06 55 PRO B O 1
ATOM 2066 N N . GLY B 1 56 ? 17.547 -20.172 -8.133 1 98.12 56 GLY B N 1
ATOM 2067 C CA . GLY B 1 56 ? 17.109 -19.641 -9.414 1 98.12 56 GLY B CA 1
ATOM 2068 C C . GLY B 1 56 ? 16.609 -18.203 -9.328 1 98.12 56 GLY B C 1
ATOM 2069 O O . GLY B 1 56 ? 16.953 -17.375 -10.172 1 98.12 56 GLY B O 1
ATOM 2070 N N . LEU B 1 57 ? 15.812 -17.922 -8.32 1 98.25 57 LEU B N 1
ATOM 2071 C CA . LEU B 1 57 ? 15.289 -16.578 -8.086 1 98.25 57 LEU B CA 1
ATOM 2072 C C . LEU B 1 57 ? 16.422 -15.578 -7.883 1 98.25 57 LEU B C 1
ATOM 2074 O O . LEU B 1 57 ? 16.453 -14.523 -8.516 1 98.25 57 LEU B O 1
ATOM 2078 N N . PHE B 1 58 ? 17.391 -15.922 -7.047 1 97.75 58 PHE B N 1
ATOM 2079 C CA . PHE B 1 58 ? 18.484 -15.008 -6.711 1 97.75 58 PHE B CA 1
ATOM 2080 C C . PHE B 1 58 ? 19.391 -14.797 -7.91 1 97.75 58 PHE B C 1
ATOM 2082 O O . PHE B 1 58 ? 19.906 -13.695 -8.109 1 97.75 58 PHE B O 1
ATOM 2089 N N . ALA B 1 59 ? 19.531 -15.836 -8.75 1 97.88 59 ALA B N 1
ATOM 2090 C CA . ALA B 1 59 ? 20.297 -15.672 -9.984 1 97.88 59 ALA B CA 1
ATOM 2091 C C . ALA B 1 59 ? 19.641 -14.648 -10.906 1 97.88 59 ALA B C 1
ATOM 2093 O O . ALA B 1 59 ? 20.328 -13.828 -11.523 1 97.88 59 ALA B O 1
ATOM 2094 N N . GLU B 1 60 ? 18.297 -14.688 -10.984 1 97.94 60 GLU B N 1
ATOM 2095 C CA . GLU B 1 60 ? 17.578 -13.719 -11.797 1 97.94 60 GLU B CA 1
ATOM 2096 C C . GLU B 1 60 ? 17.75 -12.305 -11.25 1 97.94 60 GLU B C 1
ATOM 2098 O O . GLU B 1 60 ? 17.875 -11.352 -12.016 1 97.94 60 GLU B O 1
ATOM 2103 N N . ILE B 1 61 ? 17.734 -12.164 -9.93 1 97.12 61 ILE B N 1
ATOM 2104 C CA . ILE B 1 61 ? 17.906 -10.867 -9.281 1 97.12 61 ILE B CA 1
ATOM 2105 C C . ILE B 1 61 ? 19.312 -10.328 -9.547 1 97.12 61 ILE B C 1
ATOM 2107 O O . ILE B 1 61 ? 19.484 -9.156 -9.875 1 97.12 61 ILE B O 1
ATOM 2111 N N . GLU B 1 62 ? 20.297 -11.172 -9.43 1 96.56 62 GLU B N 1
ATOM 2112 C CA . GLU B 1 62 ? 21.672 -10.773 -9.688 1 96.56 62 GLU B CA 1
ATOM 2113 C C . GLU B 1 62 ? 21.875 -10.344 -11.133 1 96.56 62 GLU B C 1
ATOM 2115 O O . GLU B 1 62 ? 22.531 -9.344 -11.406 1 96.56 62 GLU B O 1
ATOM 2120 N N . ARG B 1 63 ? 21.281 -11.078 -12.047 1 97.12 63 ARG B N 1
ATOM 2121 C CA . ARG B 1 63 ? 21.328 -10.703 -13.453 1 97.12 63 ARG B CA 1
ATOM 2122 C C . ARG B 1 63 ? 20.688 -9.336 -13.688 1 97.12 63 ARG B C 1
ATOM 2124 O O . ARG B 1 63 ? 21.188 -8.531 -14.469 1 97.12 63 ARG B O 1
ATOM 2131 N N . ALA B 1 64 ? 19.594 -9.109 -13.023 1 96.88 64 ALA B N 1
ATOM 2132 C CA . ALA B 1 64 ? 18.844 -7.867 -13.18 1 96.88 64 ALA B CA 1
ATOM 2133 C C . ALA B 1 64 ? 19.672 -6.672 -12.703 1 96.88 64 ALA B C 1
ATOM 2135 O O . ALA B 1 64 ? 19.422 -5.539 -13.125 1 96.88 64 ALA B O 1
ATOM 2136 N N . ASN B 1 65 ? 20.594 -6.875 -11.773 1 95.31 65 ASN B N 1
ATOM 2137 C CA . ASN B 1 65 ? 21.406 -5.793 -11.234 1 95.31 65 ASN B CA 1
ATOM 2138 C C . ASN B 1 65 ? 22.234 -5.125 -12.328 1 95.31 65 ASN B C 1
ATOM 2140 O O . ASN B 1 65 ? 22.625 -3.961 -12.195 1 95.31 65 ASN B O 1
ATOM 2144 N N . ASP B 1 66 ? 22.453 -5.852 -13.422 1 96.06 66 ASP B N 1
ATOM 2145 C CA . ASP B 1 66 ? 23.234 -5.328 -14.547 1 96.06 66 ASP B CA 1
ATOM 2146 C C . ASP B 1 66 ? 22.328 -4.773 -15.641 1 96.06 66 ASP B C 1
ATOM 2148 O O . ASP B 1 66 ? 22.781 -4.438 -16.734 1 96.06 66 ASP B O 1
ATOM 2152 N N . GLU B 1 67 ? 21.062 -4.762 -15.359 1 97.56 67 GLU B N 1
ATOM 2153 C CA . GLU B 1 67 ? 20.062 -4.27 -16.297 1 97.56 67 GLU B CA 1
ATOM 2154 C C . GLU B 1 67 ? 19.359 -3.033 -15.758 1 97.56 67 GLU B C 1
ATOM 2156 O O . GLU B 1 67 ? 19.547 -2.66 -14.602 1 97.56 67 GLU B O 1
ATOM 2161 N N . ASP B 1 68 ? 18.625 -2.377 -16.562 1 97.25 68 ASP B N 1
ATOM 2162 C CA . ASP B 1 68 ? 18.047 -1.09 -16.188 1 97.25 68 ASP B CA 1
ATOM 2163 C C . ASP B 1 68 ? 16.594 -1.248 -15.734 1 97.25 68 ASP B C 1
ATOM 2165 O O . ASP B 1 68 ? 15.703 -0.6 -16.281 1 97.25 68 ASP B O 1
ATOM 2169 N N . PHE B 1 69 ? 16.391 -2.029 -14.758 1 98.56 69 PHE B N 1
ATOM 2170 C CA . PHE B 1 69 ? 15.07 -2.131 -14.164 1 98.56 69 PHE B CA 1
ATOM 2171 C C . PHE B 1 69 ? 14.914 -1.134 -13.023 1 98.56 69 PHE B C 1
ATOM 2173 O O . PHE B 1 69 ? 15.875 -0.851 -12.297 1 98.56 69 PHE B O 1
ATOM 2180 N N . ASP B 1 70 ? 13.734 -0.646 -12.859 1 98.56 70 ASP B N 1
ATOM 2181 C CA . ASP B 1 70 ? 13.438 0.312 -11.797 1 98.56 70 ASP B CA 1
ATOM 2182 C C . ASP B 1 70 ? 12.844 -0.386 -10.578 1 98.56 70 ASP B C 1
ATOM 2184 O O . ASP B 1 70 ? 12.852 0.161 -9.477 1 98.56 70 ASP B O 1
ATOM 2188 N N . ALA B 1 71 ? 12.266 -1.556 -10.758 1 98.81 71 ALA B N 1
ATOM 2189 C CA . ALA B 1 71 ? 11.672 -2.352 -9.68 1 98.81 71 ALA B CA 1
ATOM 2190 C C . ALA B 1 71 ? 11.594 -3.824 -10.078 1 98.81 71 ALA B C 1
ATOM 2192 O O . ALA B 1 71 ? 11.664 -4.164 -11.258 1 98.81 71 ALA B O 1
ATOM 2193 N N . ILE B 1 72 ? 11.5 -4.672 -9.094 1 98.88 72 ILE B N 1
ATOM 2194 C CA . ILE B 1 72 ? 11.359 -6.109 -9.273 1 98.88 72 ILE B CA 1
ATOM 2195 C C . ILE B 1 72 ? 10.117 -6.605 -8.531 1 98.88 72 ILE B C 1
ATOM 2197 O O . ILE B 1 72 ? 9.852 -6.18 -7.41 1 98.88 72 ILE B O 1
ATOM 2201 N N . ILE B 1 73 ? 9.383 -7.426 -9.148 1 98.94 73 ILE B N 1
ATOM 2202 C CA . ILE B 1 73 ? 8.234 -8.086 -8.531 1 98.94 73 ILE B CA 1
ATOM 2203 C C . ILE B 1 73 ? 8.469 -9.586 -8.469 1 98.94 73 ILE B C 1
ATOM 2205 O O . ILE B 1 73 ? 8.836 -10.211 -9.469 1 98.94 73 ILE B O 1
ATOM 2209 N N . ILE B 1 74 ? 8.344 -10.148 -7.32 1 98.88 74 ILE B N 1
ATOM 2210 C CA . ILE B 1 74 ? 8.352 -11.594 -7.152 1 98.88 74 ILE B CA 1
ATOM 2211 C C . ILE B 1 74 ? 6.93 -12.141 -7.285 1 98.88 74 ILE B C 1
ATOM 2213 O O . ILE B 1 74 ? 6.098 -11.945 -6.398 1 98.88 74 ILE B O 1
ATOM 2217 N N . ALA B 1 75 ? 6.715 -12.867 -8.367 1 98.62 75 ALA B N 1
ATOM 2218 C CA . ALA B 1 75 ? 5.371 -13.32 -8.719 1 98.62 75 ALA B CA 1
ATOM 2219 C C . ALA B 1 75 ? 5.105 -14.727 -8.203 1 98.62 75 ALA B C 1
ATOM 2221 O O . ALA B 1 75 ? 4.754 -15.625 -8.969 1 98.62 75 ALA B O 1
ATOM 2222 N N . CYS B 1 76 ? 5.234 -14.906 -6.969 1 98.38 76 CYS B N 1
ATOM 2223 C CA . CYS B 1 76 ? 4.852 -16.047 -6.152 1 98.38 76 CYS B CA 1
ATOM 2224 C C . CYS B 1 76 ? 4.137 -15.602 -4.883 1 98.38 76 CYS B C 1
ATOM 2226 O O . CYS B 1 76 ? 4.668 -14.805 -4.113 1 98.38 76 CYS B O 1
ATOM 2228 N N . PHE B 1 77 ? 3.023 -16.125 -4.664 1 98.44 77 PHE B N 1
ATOM 2229 C CA . PHE B 1 77 ? 2.188 -15.602 -3.596 1 98.44 77 PHE B CA 1
ATOM 2230 C C . PHE B 1 77 ? 2.812 -15.875 -2.232 1 98.44 77 PHE B C 1
ATOM 2232 O O . PHE B 1 77 ? 2.549 -15.156 -1.266 1 98.44 77 PHE B O 1
ATOM 2239 N N . ASP B 1 78 ? 3.611 -16.891 -2.113 1 97.94 78 ASP B N 1
ATOM 2240 C CA . ASP B 1 78 ? 4.336 -17.156 -0.875 1 97.94 78 ASP B CA 1
ATOM 2241 C C . ASP B 1 78 ? 5.41 -16.109 -0.622 1 97.94 78 ASP B C 1
ATOM 2243 O O . ASP B 1 78 ? 6.102 -16.156 0.399 1 97.94 78 ASP B O 1
ATOM 2247 N N . ASP B 1 79 ? 5.508 -15.156 -1.604 1 98.31 79 ASP B N 1
ATOM 2248 C CA . ASP B 1 79 ? 6.547 -14.133 -1.534 1 98.31 79 ASP B CA 1
ATOM 2249 C C . ASP B 1 79 ? 7.918 -14.766 -1.304 1 98.31 79 ASP B C 1
ATOM 2251 O O . ASP B 1 79 ? 8.656 -14.344 -0.408 1 98.31 79 ASP B O 1
ATOM 2255 N N . THR B 1 80 ? 8.172 -15.758 -2.121 1 98 80 THR B N 1
ATOM 2256 C CA . THR B 1 80 ? 9.375 -16.578 -1.989 1 98 80 THR B CA 1
ATOM 2257 C C . THR B 1 80 ? 10.633 -15.719 -2.029 1 98 80 THR B C 1
ATOM 2259 O O . THR B 1 80 ? 10.867 -14.992 -3 1 98 80 THR B O 1
ATOM 2262 N N . GLY B 1 81 ? 11.398 -15.734 -0.942 1 97.75 81 GLY B N 1
ATOM 2263 C CA . GLY B 1 81 ? 12.711 -15.109 -0.901 1 97.75 81 GLY B CA 1
ATOM 2264 C C . GLY B 1 81 ? 12.648 -13.594 -0.876 1 97.75 81 GLY B C 1
ATOM 2265 O O . GLY B 1 81 ? 13.625 -12.922 -1.215 1 97.75 81 GLY B O 1
ATOM 2266 N N . LEU B 1 82 ? 11.57 -13.016 -0.506 1 97.94 82 LEU B N 1
ATOM 2267 C CA . LEU B 1 82 ? 11.328 -11.586 -0.646 1 97.94 82 LEU B CA 1
ATOM 2268 C C . LEU B 1 82 ? 12.367 -10.781 0.135 1 97.94 82 LEU B C 1
ATOM 2270 O O . LEU B 1 82 ? 13.039 -9.914 -0.427 1 97.94 82 LEU B O 1
ATOM 2274 N N . TYR B 1 83 ? 12.555 -11.07 1.4 1 95.69 83 TYR B N 1
ATOM 2275 C CA . TYR B 1 83 ? 13.453 -10.281 2.236 1 95.69 83 TYR B CA 1
ATOM 2276 C C . TYR B 1 83 ? 14.906 -10.492 1.826 1 95.69 83 TYR B C 1
ATOM 2278 O O . TYR B 1 83 ? 15.711 -9.555 1.855 1 95.69 83 TYR B O 1
ATOM 2286 N N . GLN B 1 84 ? 15.242 -11.727 1.424 1 96.62 84 GLN B N 1
ATOM 2287 C CA . GLN B 1 84 ? 16.578 -11.977 0.9 1 96.62 84 GLN B CA 1
ATOM 2288 C C . GLN B 1 84 ? 16.812 -11.211 -0.396 1 96.62 84 GLN B C 1
ATOM 2290 O O . GLN B 1 84 ? 17.922 -10.703 -0.633 1 96.62 84 GLN B O 1
ATOM 2295 N N . ALA B 1 85 ? 15.789 -11.164 -1.217 1 97.19 85 ALA B N 1
ATOM 2296 C CA . ALA B 1 85 ? 15.891 -10.422 -2.471 1 97.19 85 ALA B CA 1
ATOM 2297 C C . ALA B 1 85 ? 16.125 -8.938 -2.211 1 97.19 85 ALA B C 1
ATOM 2299 O O . ALA B 1 85 ? 16.938 -8.297 -2.895 1 97.19 85 ALA B O 1
ATOM 2300 N N . ARG B 1 86 ? 15.453 -8.344 -1.218 1 96.69 86 ARG B N 1
ATOM 2301 C CA . ARG B 1 86 ? 15.57 -6.93 -0.871 1 96.69 86 ARG B CA 1
ATOM 2302 C C . ARG B 1 86 ? 16.984 -6.598 -0.392 1 96.69 86 ARG B C 1
ATOM 2304 O O . ARG B 1 86 ? 17.422 -5.453 -0.495 1 96.69 86 ARG B O 1
ATOM 2311 N N . ARG B 1 87 ? 17.703 -7.566 0.053 1 95.75 87 ARG B N 1
ATOM 2312 C CA . ARG B 1 87 ? 19.078 -7.367 0.518 1 95.75 87 ARG B CA 1
ATOM 2313 C C . ARG B 1 87 ? 20.062 -7.492 -0.634 1 95.75 87 ARG B C 1
ATOM 2315 O O . ARG B 1 87 ? 21.266 -7.312 -0.445 1 95.75 87 ARG B O 1
ATOM 2322 N N . ARG B 1 88 ? 19.562 -7.809 -1.848 1 95.38 88 ARG B N 1
ATOM 2323 C CA . ARG B 1 88 ? 20.453 -8.078 -2.971 1 95.38 88 ARG B CA 1
ATOM 2324 C C . ARG B 1 88 ? 20.406 -6.953 -3.998 1 95.38 88 ARG B C 1
ATOM 2326 O O . ARG B 1 88 ? 21.141 -6.973 -4.988 1 95.38 88 ARG B O 1
ATOM 2333 N N . THR B 1 89 ? 19.531 -6.004 -3.785 1 95.12 89 THR B N 1
ATOM 2334 C CA . THR B 1 89 ? 19.391 -4.895 -4.719 1 95.12 89 THR B CA 1
ATOM 2335 C C . THR B 1 89 ? 18.859 -3.654 -4.012 1 95.12 89 THR B C 1
ATOM 2337 O O . THR B 1 89 ? 18.172 -3.764 -2.986 1 95.12 89 THR B O 1
ATOM 2340 N N . SER B 1 90 ? 19.094 -2.469 -4.52 1 92.88 90 SER B N 1
ATOM 2341 C CA . SER B 1 90 ? 18.547 -1.229 -3.967 1 92.88 90 SER B CA 1
ATOM 2342 C C . SER B 1 90 ? 17.203 -0.882 -4.594 1 92.88 90 SER B C 1
ATOM 2344 O O . SER B 1 90 ? 16.516 0.014 -4.117 1 92.88 90 SER B O 1
ATOM 2346 N N . ARG B 1 91 ? 16.891 -1.616 -5.629 1 96.25 91 ARG B N 1
ATOM 2347 C CA . ARG B 1 91 ? 15.586 -1.408 -6.258 1 96.25 91 ARG B CA 1
ATOM 2348 C C . ARG B 1 91 ? 14.461 -1.913 -5.359 1 96.25 91 ARG B C 1
ATOM 2350 O O . ARG B 1 91 ? 14.633 -2.895 -4.633 1 96.25 91 ARG B O 1
ATOM 2357 N N . PRO B 1 92 ? 13.344 -1.252 -5.449 1 98.25 92 PRO B N 1
ATOM 2358 C CA . PRO B 1 92 ? 12.195 -1.844 -4.754 1 98.25 92 PRO B CA 1
ATOM 2359 C C . PRO B 1 92 ? 11.891 -3.262 -5.23 1 98.25 92 PRO B C 1
ATOM 2361 O O . PRO B 1 92 ? 11.891 -3.525 -6.434 1 98.25 92 PRO B O 1
ATOM 2364 N N . VAL B 1 93 ? 11.766 -4.152 -4.297 1 98.69 93 VAL B N 1
ATOM 2365 C CA . VAL B 1 93 ? 11.305 -5.512 -4.555 1 98.69 93 VAL B CA 1
ATOM 2366 C C . VAL B 1 93 ? 9.961 -5.738 -3.869 1 98.69 93 VAL B C 1
ATOM 2368 O O . VAL B 1 93 ? 9.836 -5.562 -2.654 1 98.69 93 VAL B O 1
ATOM 2371 N N . ILE B 1 94 ? 8.953 -6.09 -4.645 1 98.88 94 ILE B N 1
ATOM 2372 C CA . ILE B 1 94 ? 7.613 -6.266 -4.102 1 98.88 94 ILE B CA 1
ATOM 2373 C C . ILE B 1 94 ? 7.145 -7.699 -4.336 1 98.88 94 ILE B C 1
ATOM 2375 O O . ILE B 1 94 ? 7.281 -8.234 -5.438 1 98.88 94 ILE B O 1
ATOM 2379 N N . GLY B 1 95 ? 6.699 -8.352 -3.293 1 98.88 95 GLY B N 1
ATOM 2380 C CA . GLY B 1 95 ? 5.992 -9.617 -3.445 1 98.88 95 GLY B CA 1
ATOM 2381 C C . GLY B 1 95 ? 4.527 -9.438 -3.809 1 98.88 95 GLY B C 1
ATOM 2382 O O . GLY B 1 95 ? 3.879 -8.5 -3.352 1 98.88 95 GLY B O 1
ATOM 2383 N N . ILE B 1 96 ? 3.982 -10.383 -4.539 1 98.88 96 ILE B N 1
ATOM 2384 C CA . ILE B 1 96 ? 2.594 -10.227 -4.961 1 98.88 96 ILE B CA 1
ATOM 2385 C C . ILE B 1 96 ? 1.661 -10.539 -3.793 1 98.88 96 ILE B C 1
ATOM 2387 O O . ILE B 1 96 ? 0.529 -10.055 -3.746 1 98.88 96 ILE B O 1
ATOM 2391 N N . GLY B 1 97 ? 2.047 -11.414 -2.854 1 98.69 97 GLY B N 1
ATOM 2392 C CA . GLY B 1 97 ? 1.26 -11.609 -1.648 1 98.69 97 GLY B CA 1
ATOM 2393 C C . GLY B 1 97 ? 1.091 -10.336 -0.833 1 98.69 97 GLY B C 1
ATOM 2394 O O . GLY B 1 97 ? -0.034 -9.891 -0.597 1 98.69 97 GLY B O 1
ATOM 2395 N N . GLU B 1 98 ? 2.23 -9.727 -0.448 1 98.5 98 GLU B N 1
ATOM 2396 C CA . GLU B 1 98 ? 2.166 -8.492 0.324 1 98.5 98 GLU B CA 1
ATOM 2397 C C . GLU B 1 98 ? 1.369 -7.418 -0.415 1 98.5 98 GLU B C 1
ATOM 2399 O O . GLU B 1 98 ? 0.604 -6.672 0.2 1 98.5 98 GLU B O 1
ATOM 2404 N N . ALA B 1 99 ? 1.584 -7.344 -1.745 1 98.81 99 ALA B N 1
ATOM 2405 C CA . ALA B 1 99 ? 0.871 -6.348 -2.537 1 98.81 99 ALA B CA 1
ATOM 2406 C C . ALA B 1 99 ? -0.64 -6.52 -2.408 1 98.81 99 ALA B C 1
ATOM 2408 O O . ALA B 1 99 ? -1.374 -5.539 -2.262 1 98.81 99 ALA B O 1
ATOM 2409 N N . GLY B 1 100 ? -1.1 -7.762 -2.518 1 98.75 100 GLY B N 1
ATOM 2410 C CA . GLY B 1 100 ? -2.516 -8.039 -2.344 1 98.75 100 GLY B CA 1
ATOM 2411 C C . GLY B 1 100 ? -3.051 -7.594 -0.996 1 98.75 100 GLY B C 1
ATOM 2412 O O . GLY B 1 100 ? -4.152 -7.047 -0.909 1 98.75 100 GLY B O 1
ATOM 2413 N N . TYR B 1 101 ? -2.264 -7.832 0.037 1 98.5 101 TYR B N 1
ATOM 2414 C CA . TYR B 1 101 ? -2.684 -7.453 1.383 1 98.5 101 TYR B CA 1
ATOM 2415 C C . TYR B 1 101 ? -2.777 -5.938 1.519 1 98.5 101 TYR B C 1
ATOM 2417 O O . TYR B 1 101 ? -3.729 -5.418 2.107 1 98.5 101 TYR B O 1
ATOM 2425 N N . HIS B 1 102 ? -1.764 -5.254 0.998 1 98.56 102 HIS B N 1
ATOM 2426 C CA . HIS B 1 102 ? -1.811 -3.795 1.012 1 98.56 102 HIS B CA 1
ATOM 2427 C C . HIS B 1 102 ? -3.074 -3.277 0.333 1 98.56 102 HIS B C 1
ATOM 2429 O O . HIS B 1 102 ? -3.771 -2.42 0.879 1 98.56 102 HIS B O 1
ATOM 2435 N N . ALA B 1 103 ? -3.379 -3.805 -0.824 1 98.62 103 ALA B N 1
ATOM 2436 C CA . ALA B 1 103 ? -4.566 -3.367 -1.554 1 98.62 103 ALA B CA 1
ATOM 2437 C C . ALA B 1 103 ? -5.836 -3.682 -0.771 1 98.62 103 ALA B C 1
ATOM 2439 O O . ALA B 1 103 ? -6.719 -2.83 -0.64 1 98.62 103 ALA B O 1
ATOM 2440 N N . ALA B 1 104 ? -5.926 -4.867 -0.228 1 98.44 104 ALA B N 1
ATOM 2441 C CA . ALA B 1 104 ? -7.133 -5.32 0.462 1 98.44 104 ALA B CA 1
ATOM 2442 C C . ALA B 1 104 ? -7.445 -4.43 1.661 1 98.44 104 ALA B C 1
ATOM 2444 O O . ALA B 1 104 ? -8.602 -4.059 1.883 1 98.44 104 ALA B O 1
ATOM 2445 N N . THR B 1 105 ? -6.418 -4.008 2.385 1 97.38 105 THR B N 1
ATOM 2446 C CA . THR B 1 105 ? -6.629 -3.322 3.654 1 97.38 105 THR B CA 1
ATOM 2447 C C . THR B 1 105 ? -7.012 -1.864 3.426 1 97.38 105 THR B C 1
ATOM 2449 O O . THR B 1 105 ? -7.496 -1.192 4.34 1 97.38 105 THR B O 1
ATOM 2452 N N . LEU B 1 106 ? -6.809 -1.37 2.225 1 97.94 106 LEU B N 1
ATOM 2453 C CA . LEU B 1 106 ? -7.188 0.002 1.9 1 97.94 106 LEU B CA 1
ATOM 2454 C C . LEU B 1 106 ? -8.68 0.104 1.626 1 97.94 106 LEU B C 1
ATOM 2456 O O . LEU B 1 106 ? -9.25 1.196 1.674 1 97.94 106 LEU B O 1
ATOM 2460 N N . ILE B 1 107 ? -9.359 -1.08 1.331 1 97.31 107 ILE B N 1
ATOM 2461 C CA . ILE B 1 107 ? -10.719 -0.934 0.837 1 97.31 107 ILE B CA 1
ATOM 2462 C C . ILE B 1 107 ? -11.656 -1.851 1.624 1 97.31 107 ILE B C 1
ATOM 2464 O O . ILE B 1 107 ? -12.875 -1.815 1.435 1 97.31 107 ILE B O 1
ATOM 2468 N N . ALA B 1 108 ? -11.125 -2.686 2.492 1 96.94 108 ALA B N 1
ATOM 2469 C CA . ALA B 1 108 ? -11.945 -3.633 3.242 1 96.94 108 ALA B CA 1
ATOM 2470 C C . ALA B 1 108 ? -11.523 -3.686 4.707 1 96.94 108 ALA B C 1
ATOM 2472 O O . ALA B 1 108 ? -10.359 -3.436 5.035 1 96.94 108 ALA B O 1
ATOM 2473 N N . GLY B 1 109 ? -12.422 -3.971 5.559 1 93.94 109 GLY B N 1
ATOM 2474 C CA . GLY B 1 109 ? -12.109 -4.156 6.969 1 93.94 109 GLY B CA 1
ATOM 2475 C C . GLY B 1 109 ? -11.328 -5.426 7.246 1 93.94 109 GLY B C 1
ATOM 2476 O O . GLY B 1 109 ? -10.359 -5.41 8.008 1 93.94 109 GLY B O 1
ATOM 2477 N N . ARG B 1 110 ? -11.758 -6.477 6.68 1 94.94 110 ARG B N 1
ATOM 2478 C CA . ARG B 1 110 ? -11.117 -7.785 6.801 1 94.94 110 ARG B CA 1
ATOM 2479 C C . ARG B 1 110 ? -11.078 -8.5 5.457 1 94.94 110 ARG B C 1
ATOM 2481 O O . ARG B 1 110 ? -11.938 -8.281 4.602 1 94.94 110 ARG B O 1
ATOM 2488 N N . PHE B 1 111 ? -10.055 -9.32 5.289 1 97.88 111 PHE B N 1
ATOM 2489 C CA . PHE B 1 111 ? -9.961 -10.07 4.043 1 97.88 111 PHE B CA 1
ATOM 2490 C C . PHE B 1 111 ? -9.594 -11.523 4.316 1 97.88 111 PHE B C 1
ATOM 2492 O O . PHE B 1 111 ? -9.109 -11.859 5.402 1 97.88 111 PHE B O 1
ATOM 2499 N N . SER B 1 112 ? -9.891 -12.406 3.418 1 98.5 112 SER B N 1
ATOM 2500 C CA . SER B 1 112 ? -9.406 -13.781 3.393 1 98.5 112 SER B CA 1
ATOM 2501 C C . SER B 1 112 ? -8.531 -14.039 2.166 1 98.5 112 SER B C 1
ATOM 2503 O O . SER B 1 112 ? -8.641 -13.32 1.166 1 98.5 112 SER B O 1
ATOM 2505 N N . VAL B 1 113 ? -7.691 -14.938 2.322 1 98.75 113 VAL B N 1
ATOM 2506 C CA . VAL B 1 113 ? -6.902 -15.422 1.197 1 98.75 113 VAL B CA 1
ATOM 2507 C C . VAL B 1 113 ? -7.449 -16.766 0.719 1 98.75 113 VAL B C 1
ATOM 2509 O O . VAL B 1 113 ? -7.777 -17.641 1.53 1 98.75 113 VAL B O 1
ATOM 2512 N N . VAL B 1 114 ? -7.652 -16.906 -0.569 1 98.56 114 VAL B N 1
ATOM 2513 C CA . VAL B 1 114 ? -7.953 -18.203 -1.168 1 98.56 114 VAL B CA 1
ATOM 2514 C C . VAL B 1 114 ? -6.785 -18.656 -2.045 1 98.56 114 VAL B C 1
ATOM 2516 O O . VAL B 1 114 ? -6.586 -18.125 -3.141 1 98.56 114 VAL B O 1
ATOM 2519 N N . THR B 1 115 ? -6.039 -19.609 -1.562 1 97.88 115 THR B N 1
ATOM 2520 C CA . THR B 1 115 ? -4.855 -20.109 -2.254 1 97.88 115 THR B CA 1
ATOM 2521 C C . THR B 1 115 ? -5.137 -21.453 -2.9 1 97.88 115 THR B C 1
ATOM 2523 O O . THR B 1 115 ? -6.277 -21.922 -2.904 1 97.88 115 THR B O 1
ATOM 2526 N N . THR B 1 116 ? -4.164 -22.016 -3.541 1 96 116 THR B N 1
ATOM 2527 C CA . THR B 1 116 ? -4.316 -23.234 -4.309 1 96 116 THR B CA 1
ATOM 2528 C C . THR B 1 116 ? -4.301 -24.453 -3.393 1 96 116 THR B C 1
ATOM 2530 O O . THR B 1 116 ? -5.348 -25.062 -3.131 1 96 116 THR B O 1
ATOM 2533 N N . LEU B 1 117 ? -3.191 -24.688 -2.678 1 96.5 117 LEU B N 1
ATOM 2534 C CA . LEU B 1 117 ? -3.037 -25.906 -1.897 1 96.5 117 LEU B CA 1
ATOM 2535 C C . LEU B 1 117 ? -2.807 -25.594 -0.424 1 96.5 117 LEU B C 1
ATOM 2537 O O . LEU B 1 117 ? -2.09 -24.641 -0.097 1 96.5 117 LEU B O 1
ATOM 2541 N N . SER B 1 118 ? -3.264 -26.484 0.517 1 97.31 118 SER B N 1
ATOM 2542 C CA . SER B 1 118 ? -3.205 -26.281 1.96 1 97.31 118 SER B CA 1
ATOM 2543 C C . SER B 1 118 ? -1.766 -26.297 2.463 1 97.31 118 SER B C 1
ATOM 2545 O O . SER B 1 118 ? -1.459 -25.703 3.5 1 97.31 118 SER B O 1
ATOM 2547 N N . VAL B 1 119 ? -0.915 -26.906 1.743 1 96.12 119 VAL B N 1
ATOM 2548 C CA . VAL B 1 119 ? 0.479 -27.016 2.158 1 96.12 119 VAL B CA 1
ATOM 2549 C C . VAL B 1 119 ? 1.115 -25.641 2.209 1 96.12 119 VAL B C 1
ATOM 2551 O O . VAL B 1 119 ? 2.113 -25.422 2.902 1 96.12 119 VAL B O 1
ATOM 2554 N N . SER B 1 120 ? 0.562 -24.625 1.509 1 95.94 120 SER B N 1
ATOM 2555 C CA . SER B 1 120 ? 1.11 -23.266 1.453 1 95.94 120 SER B CA 1
ATOM 2556 C C . SER B 1 120 ? 0.584 -22.406 2.6 1 95.94 120 SER B C 1
ATOM 2558 O O . SER B 1 120 ? 1.102 -21.328 2.855 1 95.94 120 SER B O 1
ATOM 2560 N N . ILE B 1 121 ? -0.42 -22.859 3.332 1 97.88 121 ILE B N 1
ATOM 2561 C CA . ILE B 1 121 ? -1.133 -22.047 4.316 1 97.88 121 ILE B CA 1
ATOM 2562 C C . ILE B 1 121 ? -0.162 -21.578 5.395 1 97.88 121 ILE B C 1
ATOM 2564 O O . ILE B 1 121 ? -0.121 -20.391 5.723 1 97.88 121 ILE B O 1
ATOM 2568 N N . PRO B 1 122 ? 0.757 -22.422 5.926 1 97.38 122 PRO B N 1
ATOM 2569 C CA . PRO B 1 122 ? 1.642 -21.953 6.992 1 97.38 122 PRO B CA 1
ATOM 2570 C C . PRO B 1 122 ? 2.559 -20.812 6.535 1 97.38 122 PRO B C 1
ATOM 2572 O O . PRO B 1 122 ? 2.744 -19.844 7.262 1 97.38 122 PRO B O 1
ATOM 2575 N N . VAL B 1 123 ? 3.105 -20.906 5.336 1 97.56 123 VAL B N 1
ATOM 2576 C CA . VAL B 1 123 ? 4.004 -19.875 4.824 1 97.56 123 VAL B CA 1
ATOM 2577 C C . VAL B 1 123 ? 3.23 -18.578 4.621 1 97.56 123 VAL B C 1
ATOM 2579 O O . VAL B 1 123 ? 3.717 -17.5 4.969 1 97.56 123 VAL B O 1
ATOM 2582 N N . ILE B 1 124 ? 2.025 -18.656 4.09 1 98.12 124 ILE B N 1
ATOM 2583 C CA . ILE B 1 124 ? 1.196 -17.484 3.816 1 98.12 124 ILE B CA 1
ATOM 2584 C C . ILE B 1 124 ? 0.811 -16.797 5.133 1 98.12 124 ILE B C 1
ATOM 2586 O O . ILE B 1 124 ? 0.905 -15.578 5.258 1 98.12 124 ILE B O 1
ATOM 2590 N N . GLU B 1 125 ? 0.45 -17.578 6.125 1 98.06 125 GLU B N 1
ATOM 2591 C CA . GLU B 1 125 ? 0.098 -17.047 7.438 1 98.06 125 GLU B CA 1
ATOM 2592 C C . GLU B 1 125 ? 1.297 -16.375 8.102 1 98.06 125 GLU B C 1
ATOM 2594 O O . GLU B 1 125 ? 1.164 -15.305 8.695 1 98.06 125 GLU B O 1
ATOM 2599 N N . ASP B 1 126 ? 2.428 -17 7.977 1 97.44 126 ASP B N 1
ATOM 2600 C CA . ASP B 1 126 ? 3.641 -16.406 8.531 1 97.44 126 ASP B CA 1
ATOM 2601 C C . ASP B 1 126 ? 3.943 -15.055 7.883 1 97.44 126 ASP B C 1
ATOM 2603 O O . ASP B 1 126 ? 4.32 -14.102 8.562 1 97.44 126 ASP B O 1
ATOM 2607 N N . ASN B 1 127 ? 3.814 -14.992 6.578 1 97.38 127 ASN B N 1
ATOM 2608 C CA . ASN B 1 127 ? 4.027 -13.742 5.863 1 97.38 127 ASN B CA 1
ATOM 2609 C C . ASN B 1 127 ? 3.059 -12.656 6.324 1 97.38 127 ASN B C 1
ATOM 2611 O O . ASN B 1 127 ? 3.459 -11.516 6.543 1 97.38 127 ASN B O 1
ATOM 2615 N N . ILE B 1 128 ? 1.786 -13.016 6.453 1 97.81 128 ILE B N 1
ATOM 2616 C CA . ILE B 1 128 ? 0.75 -12.07 6.867 1 97.81 128 ILE B CA 1
ATOM 2617 C C . ILE B 1 128 ? 1.095 -11.492 8.234 1 97.81 128 ILE B C 1
ATOM 2619 O O . ILE B 1 128 ? 0.959 -10.289 8.461 1 97.81 128 ILE B O 1
ATOM 2623 N N . VAL B 1 129 ? 1.606 -12.328 9.125 1 96.31 129 VAL B N 1
ATOM 2624 C CA . VAL B 1 129 ? 2.037 -11.891 10.445 1 96.31 129 VAL B CA 1
ATOM 2625 C C . VAL B 1 129 ? 3.242 -10.961 10.32 1 96.31 129 VAL B C 1
ATOM 2627 O O . VAL B 1 129 ? 3.256 -9.867 10.891 1 96.31 129 VAL B O 1
ATOM 2630 N N . THR B 1 130 ? 4.191 -11.383 9.531 1 94.88 130 THR B N 1
ATOM 2631 C CA . THR B 1 130 ? 5.434 -10.641 9.359 1 94.88 130 THR B CA 1
ATOM 2632 C C . THR B 1 130 ? 5.164 -9.25 8.789 1 94.88 130 THR B C 1
ATOM 2634 O O . THR B 1 130 ? 5.797 -8.273 9.195 1 94.88 130 THR B O 1
ATOM 2637 N N . TYR B 1 131 ? 4.191 -9.195 7.879 1 95.62 131 TYR B N 1
ATOM 2638 C CA . TYR B 1 131 ? 3.891 -7.926 7.219 1 95.62 131 TYR B CA 1
ATOM 2639 C C . TYR B 1 131 ? 3.012 -7.047 8.102 1 95.62 131 TYR B C 1
ATOM 2641 O O . TYR B 1 131 ? 2.85 -5.855 7.828 1 95.62 131 TYR B O 1
ATOM 2649 N N . GLY B 1 132 ? 2.396 -7.645 9.164 1 92.75 132 GLY B N 1
ATOM 2650 C CA . GLY B 1 132 ? 1.6 -6.871 10.102 1 92.75 132 GLY B CA 1
ATOM 2651 C C . GLY B 1 132 ? 0.112 -6.922 9.812 1 92.75 132 GLY B C 1
ATOM 2652 O O . GLY B 1 132 ? -0.663 -6.141 10.367 1 92.75 132 GLY B O 1
ATOM 2653 N N . PHE B 1 133 ? -0.322 -7.867 8.961 1 95.75 133 PHE B N 1
ATOM 2654 C CA . PHE B 1 133 ? -1.71 -7.848 8.516 1 95.75 133 PHE B CA 1
ATOM 2655 C C . PHE B 1 133 ? -2.523 -8.93 9.219 1 95.75 133 PHE B C 1
ATOM 2657 O O . PHE B 1 133 ? -3.639 -9.242 8.797 1 95.75 133 PHE B O 1
ATOM 2664 N N . LYS B 1 134 ? -2.016 -9.531 10.273 1 95.25 134 LYS B N 1
ATOM 2665 C CA . LYS B 1 134 ? -2.691 -10.633 10.953 1 95.25 134 LYS B CA 1
ATOM 2666 C C . LYS B 1 134 ? -4.074 -10.203 11.445 1 95.25 134 LYS B C 1
ATOM 2668 O O . LYS B 1 134 ? -5.039 -10.961 11.328 1 95.25 134 LYS B O 1
ATOM 2673 N N . SER B 1 135 ? -4.191 -8.992 11.969 1 93.88 135 SER B N 1
ATOM 2674 C CA . SER B 1 135 ? -5.457 -8.539 12.531 1 93.88 135 SER B CA 1
ATOM 2675 C C . SER B 1 135 ? -6.484 -8.266 11.438 1 93.88 135 SER B C 1
ATOM 2677 O O . SER B 1 135 ? -7.676 -8.133 11.719 1 93.88 135 SER B O 1
ATOM 2679 N N . ARG B 1 136 ? -6.035 -8.172 10.227 1 94.88 136 ARG B N 1
ATOM 2680 C CA . ARG B 1 136 ? -6.918 -7.805 9.125 1 94.88 136 ARG B CA 1
ATOM 2681 C C . ARG B 1 136 ? -7.285 -9.023 8.289 1 94.88 136 ARG B C 1
ATOM 2683 O O . ARG B 1 136 ? -8.242 -8.984 7.512 1 94.88 136 ARG B O 1
ATOM 2690 N N . CYS B 1 137 ? -6.508 -10.094 8.391 1 97.38 137 CYS B N 1
ATOM 2691 C CA . CYS B 1 137 ? -6.773 -11.32 7.648 1 97.38 137 CYS B CA 1
ATOM 2692 C C . CYS B 1 137 ? -7.605 -12.289 8.484 1 97.38 137 CYS B C 1
ATOM 2694 O O . CYS B 1 137 ? -7.145 -12.773 9.516 1 97.38 137 CYS B O 1
ATOM 2696 N N . VAL B 1 138 ? -8.695 -12.617 8.023 1 97.06 138 VAL B N 1
ATOM 2697 C CA . VAL B 1 138 ? -9.594 -13.484 8.789 1 97.06 138 VAL B CA 1
ATOM 2698 C C . VAL B 1 138 ? -9.133 -14.938 8.68 1 97.06 138 VAL B C 1
ATOM 2700 O O . VAL B 1 138 ? -9.117 -15.664 9.672 1 97.06 138 VAL B O 1
ATOM 2703 N N . ARG B 1 139 ? -8.836 -15.359 7.461 1 97.88 139 ARG B N 1
ATOM 2704 C CA . ARG B 1 139 ? -8.492 -16.75 7.234 1 97.88 139 ARG B CA 1
ATOM 2705 C C . ARG B 1 139 ? -7.773 -16.938 5.902 1 97.88 139 ARG B C 1
ATOM 2707 O O . ARG B 1 139 ? -8.039 -16.203 4.945 1 97.88 139 ARG B O 1
ATOM 2714 N N . VAL B 1 140 ? -6.82 -17.828 5.906 1 98.56 140 VAL B N 1
ATOM 2715 C CA . VAL B 1 140 ? -6.246 -18.344 4.672 1 98.56 140 VAL B CA 1
ATOM 2716 C C . VAL B 1 140 ? -6.867 -19.688 4.336 1 98.56 140 VAL B C 1
ATOM 2718 O O . VAL B 1 140 ? -6.805 -20.625 5.141 1 98.56 140 VAL B O 1
ATOM 2721 N N . ARG B 1 141 ? -7.461 -19.781 3.156 1 98.31 141 ARG B N 1
ATOM 2722 C CA . ARG B 1 141 ? -8.125 -21 2.701 1 98.31 141 ARG B CA 1
ATOM 2723 C C . ARG B 1 141 ? -7.426 -21.578 1.478 1 98.31 141 ARG B C 1
ATOM 2725 O O . ARG B 1 141 ? -6.773 -20.859 0.725 1 98.31 141 ARG B O 1
ATOM 2732 N N . ALA B 1 142 ? -7.605 -22.859 1.332 1 98.19 142 ALA B N 1
ATOM 2733 C CA . ALA B 1 142 ? -7.105 -23.547 0.142 1 98.19 142 ALA B CA 1
ATOM 2734 C C . ALA B 1 142 ? -8.25 -24.125 -0.685 1 98.19 142 ALA B C 1
ATOM 2736 O O . ALA B 1 142 ? -9.172 -24.734 -0.138 1 98.19 142 ALA B O 1
ATOM 2737 N N . SER B 1 143 ? -8.195 -23.859 -1.96 1 97.62 143 SER B N 1
ATOM 2738 C CA . SER B 1 143 ? -9.188 -24.422 -2.865 1 97.62 143 SER B CA 1
ATOM 2739 C C . SER B 1 143 ? -8.828 -25.844 -3.266 1 97.62 143 SER B C 1
ATOM 2741 O O . SER B 1 143 ? -9.656 -26.562 -3.83 1 97.62 143 SER B O 1
ATOM 2743 N N . GLU B 1 144 ? -7.602 -26.219 -3.006 1 97 144 GLU B N 1
ATOM 2744 C CA . GLU B 1 144 ? -7.023 -27.516 -3.363 1 97 144 GLU B CA 1
ATOM 2745 C C . GLU B 1 144 ? -7.008 -27.719 -4.875 1 97 144 GLU B C 1
ATOM 2747 O O . GLU B 1 144 ? -7.305 -28.812 -5.371 1 97 144 GLU B O 1
ATOM 2752 N N . VAL B 1 145 ? -6.828 -26.672 -5.598 1 95.5 145 VAL B N 1
ATOM 2753 C CA . VAL B 1 145 ? -6.516 -26.672 -7.023 1 95.5 145 VAL B CA 1
ATOM 2754 C C . VAL B 1 145 ? -5.004 -26.609 -7.223 1 95.5 145 VAL B C 1
ATOM 2756 O O . VAL B 1 145 ? -4.375 -25.609 -6.883 1 95.5 145 VAL B O 1
ATOM 2759 N N . PRO B 1 146 ? -4.453 -27.719 -7.77 1 94.31 146 PRO B N 1
ATOM 2760 C CA . PRO B 1 146 ? -3.014 -27.625 -8.031 1 94.31 146 PRO B CA 1
ATOM 2761 C C . PRO B 1 146 ? -2.652 -26.453 -8.945 1 94.31 146 PRO B C 1
ATOM 2763 O O . PRO B 1 146 ? -3.418 -26.125 -9.852 1 94.31 146 PRO B O 1
ATOM 2766 N N . VAL B 1 147 ? -1.47 -25.875 -8.75 1 93 147 VAL B N 1
ATOM 2767 C CA . VAL B 1 147 ? -1.03 -24.656 -9.406 1 93 147 VAL B CA 1
ATOM 2768 C C . VAL B 1 147 ? -1.079 -24.828 -10.922 1 93 147 VAL B C 1
ATOM 2770 O O . VAL B 1 147 ? -1.634 -24 -11.641 1 93 147 VAL B O 1
ATOM 2773 N N . LEU B 1 148 ? -0.607 -25.953 -11.422 1 92.5 148 LEU B N 1
ATOM 2774 C CA . LEU B 1 148 ? -0.474 -26.141 -12.859 1 92.5 148 LEU B CA 1
ATOM 2775 C C . LEU B 1 148 ? -1.833 -26.391 -13.5 1 92.5 148 LEU B C 1
ATOM 2777 O O . LEU B 1 148 ? -1.982 -26.266 -14.719 1 92.5 148 LEU B O 1
ATOM 2781 N N . GLU B 1 149 ? -2.801 -26.797 -12.672 1 92.38 149 GLU B N 1
ATOM 2782 C CA . GLU B 1 149 ? -4.164 -26.969 -13.164 1 92.38 149 GLU B CA 1
ATOM 2783 C C . GLU B 1 149 ? -4.75 -25.641 -13.625 1 92.38 149 GLU B C 1
ATOM 2785 O O . GLU B 1 149 ? -5.645 -25.609 -14.477 1 92.38 149 GLU B O 1
ATOM 2790 N N . LEU B 1 150 ? -4.27 -24.516 -13.117 1 92.12 150 LEU B N 1
ATOM 2791 C CA . LEU B 1 150 ? -4.719 -23.172 -13.484 1 92.12 150 LEU B CA 1
ATOM 2792 C C . LEU B 1 150 ? -4.363 -22.844 -14.93 1 92.12 150 LEU B C 1
ATOM 2794 O O . LEU B 1 150 ? -4.914 -21.906 -15.516 1 92.12 150 LEU B O 1
ATOM 2798 N N . GLU B 1 151 ? -3.486 -23.641 -15.5 1 88.5 151 GLU B N 1
ATOM 2799 C CA . GLU B 1 151 ? -3.018 -23.422 -16.859 1 88.5 151 GLU B CA 1
ATOM 2800 C C . GLU B 1 151 ? -3.742 -24.328 -17.844 1 88.5 151 GLU B C 1
ATOM 2802 O O . GLU B 1 151 ? -3.574 -24.188 -19.062 1 88.5 151 GLU B O 1
ATOM 2807 N N . ARG B 1 152 ? -4.438 -25.234 -17.328 1 88.5 152 ARG B N 1
ATOM 2808 C CA . ARG B 1 152 ? -5.078 -26.219 -18.188 1 88.5 152 ARG B CA 1
ATOM 2809 C C . ARG B 1 152 ? -6.414 -25.719 -18.719 1 88.5 152 ARG B C 1
ATOM 2811 O O . ARG B 1 152 ? -7.328 -25.422 -17.938 1 88.5 152 ARG B O 1
ATOM 2818 N N . ALA B 1 153 ? -6.488 -25.609 -19.984 1 85.06 153 ALA B N 1
ATOM 2819 C CA . ALA B 1 153 ? -7.742 -25.203 -20.625 1 85.06 153 ALA B CA 1
ATOM 2820 C C . ALA B 1 153 ? -8.867 -26.172 -20.266 1 85.06 153 ALA B C 1
ATOM 2822 O O . ALA B 1 153 ? -8.68 -27.391 -20.297 1 85.06 153 ALA B O 1
ATOM 2823 N N . GLY B 1 154 ? -9.992 -25.656 -19.922 1 86.12 154 GLY B N 1
ATOM 2824 C CA . GLY B 1 154 ? -11.156 -26.484 -19.656 1 86.12 154 GLY B CA 1
ATOM 2825 C C . GLY B 1 154 ? -11.195 -27.016 -18.25 1 86.12 154 GLY B C 1
ATOM 2826 O O . GLY B 1 154 ? -12.094 -27.797 -17.891 1 86.12 154 GLY B O 1
ATOM 2827 N N . SER B 1 155 ? -10.211 -26.703 -17.484 1 89.06 155 SER B N 1
ATOM 2828 C CA . SER B 1 155 ? -10.195 -27.172 -16.094 1 89.06 155 SER B CA 1
ATOM 2829 C C . SER B 1 155 ? -11.328 -26.547 -15.289 1 89.06 155 SER B C 1
ATOM 2831 O O . SER B 1 155 ? -11.875 -25.5 -15.672 1 89.06 155 SER B O 1
ATOM 2833 N N . ASP B 1 156 ? -11.727 -27.172 -14.211 1 93.31 156 ASP B N 1
ATOM 2834 C CA . ASP B 1 156 ? -12.75 -26.656 -13.305 1 93.31 156 ASP B CA 1
ATOM 2835 C C . ASP B 1 156 ? -12.133 -25.781 -12.211 1 93.31 156 ASP B C 1
ATOM 2837 O O . ASP B 1 156 ? -12.742 -25.578 -11.164 1 93.31 156 ASP B O 1
ATOM 2841 N N . ALA B 1 157 ? -10.953 -25.344 -12.484 1 94 157 ALA B N 1
ATOM 2842 C CA . ALA B 1 157 ? -10.203 -24.594 -11.484 1 94 157 ALA B CA 1
ATOM 2843 C C . ALA B 1 157 ? -10.953 -23.344 -11.055 1 94 157 ALA B C 1
ATOM 2845 O O . ALA B 1 157 ? -11.117 -23.094 -9.852 1 94 157 ALA B O 1
ATOM 2846 N N . CYS B 1 158 ? -11.43 -22.594 -12.023 1 94.88 158 CYS B N 1
ATOM 2847 C CA . CYS B 1 158 ? -12.141 -21.359 -11.719 1 94.88 158 CYS B CA 1
ATOM 2848 C C . CYS B 1 158 ? -13.375 -21.641 -10.859 1 94.88 158 CYS B C 1
ATOM 2850 O O . CYS B 1 158 ? -13.617 -20.938 -9.883 1 94.88 158 CYS B O 1
ATOM 2852 N N . ARG B 1 159 ? -14.078 -22.656 -11.195 1 96.56 159 ARG B N 1
ATOM 2853 C CA . ARG B 1 159 ? -15.273 -23.031 -10.445 1 96.56 159 ARG B CA 1
ATOM 2854 C C . ARG B 1 159 ? -14.922 -23.438 -9.016 1 96.56 159 ARG B C 1
ATOM 2856 O O . ARG B 1 159 ? -15.594 -23.031 -8.07 1 96.56 159 ARG B O 1
ATOM 2863 N N . THR B 1 160 ? -13.945 -24.203 -8.898 1 97.62 160 THR B N 1
ATOM 2864 C CA . THR B 1 160 ? -13.523 -24.672 -7.586 1 97.62 160 THR B CA 1
ATOM 2865 C C . THR B 1 160 ? -13.086 -23.5 -6.711 1 97.62 160 THR B C 1
ATOM 2867 O O . THR B 1 160 ? -13.453 -23.422 -5.535 1 97.62 160 THR B O 1
ATOM 2870 N N . ILE B 1 161 ? -12.344 -22.594 -7.285 1 97.88 161 ILE B N 1
ATOM 2871 C CA . ILE B 1 161 ? -11.898 -21.391 -6.574 1 97.88 161 ILE B CA 1
ATOM 2872 C C . ILE B 1 161 ? -13.109 -20.547 -6.184 1 97.88 161 ILE B C 1
ATOM 2874 O O . ILE B 1 161 ? -13.195 -20.062 -5.051 1 97.88 161 ILE B O 1
ATOM 2878 N N . SER B 1 162 ? -14.023 -20.422 -7.113 1 98.31 162 SER B N 1
ATOM 2879 C CA . SER B 1 162 ? -15.242 -19.656 -6.859 1 98.31 162 SER B CA 1
ATOM 2880 C C . SER B 1 162 ? -16.031 -20.234 -5.684 1 98.31 162 SER B C 1
ATOM 2882 O O . SER B 1 162 ? -16.516 -19.5 -4.832 1 98.31 162 SER B O 1
ATOM 2884 N N . LEU B 1 163 ? -16.078 -21.547 -5.609 1 98.31 163 LEU B N 1
ATOM 2885 C CA . LEU B 1 163 ? -16.781 -22.203 -4.52 1 98.31 163 LEU B CA 1
ATOM 2886 C C . LEU B 1 163 ? -16.094 -21.922 -3.182 1 98.31 163 LEU B C 1
ATOM 2888 O O . LEU B 1 163 ? -16.781 -21.734 -2.168 1 98.31 163 LEU B O 1
ATOM 2892 N N . GLU B 1 164 ? -14.805 -21.922 -3.205 1 98.31 164 GLU B N 1
ATOM 2893 C CA . GLU B 1 164 ? -14.086 -21.641 -1.971 1 98.31 164 GLU B CA 1
ATOM 2894 C C . GLU B 1 164 ? -14.266 -20.188 -1.545 1 98.31 164 GLU B C 1
ATOM 2896 O O . GLU B 1 164 ? -14.352 -19.891 -0.351 1 98.31 164 GLU B O 1
ATOM 2901 N N . ILE B 1 165 ? -14.305 -19.281 -2.512 1 98.19 165 ILE B N 1
ATOM 2902 C CA . ILE B 1 165 ? -14.578 -17.875 -2.223 1 98.19 165 ILE B CA 1
ATOM 2903 C C . ILE B 1 165 ? -15.961 -17.75 -1.589 1 98.19 165 ILE B C 1
ATOM 2905 O O . ILE B 1 165 ? -16.125 -17.047 -0.583 1 98.19 165 ILE B O 1
ATOM 2909 N N . ALA B 1 166 ? -16.922 -18.453 -2.166 1 98.06 166 ALA B N 1
ATOM 2910 C CA . ALA B 1 166 ? -18.266 -18.438 -1.601 1 98.06 166 ALA B CA 1
ATOM 2911 C C . ALA B 1 166 ? -18.266 -18.906 -0.147 1 98.06 166 ALA B C 1
ATOM 2913 O O . ALA B 1 166 ? -18.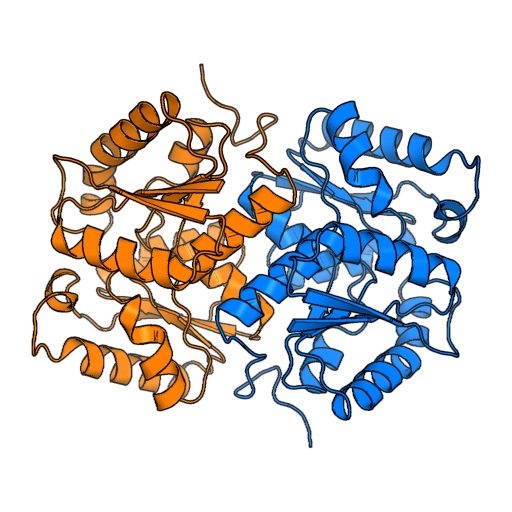938 -18.312 0.703 1 98.06 166 ALA B O 1
ATOM 2914 N N . SER B 1 167 ? -17.531 -19.922 0.084 1 97.69 167 SER B N 1
ATOM 2915 C CA . SER B 1 167 ? -17.422 -20.453 1.439 1 97.69 167 SER B CA 1
ATOM 2916 C C . SER B 1 167 ? -16.797 -19.422 2.381 1 97.69 167 SER B C 1
ATOM 2918 O O . SER B 1 167 ? -17.266 -19.25 3.51 1 97.69 167 SER B O 1
ATOM 2920 N N . ALA B 1 168 ? -15.734 -18.734 1.945 1 97 168 ALA B N 1
ATOM 2921 C CA . ALA B 1 168 ? -15.078 -17.703 2.744 1 97 168 ALA B CA 1
ATOM 2922 C C . ALA B 1 168 ? -16.047 -16.594 3.104 1 97 168 ALA B C 1
ATOM 2924 O O . ALA B 1 168 ? -16.094 -16.141 4.25 1 97 168 ALA B O 1
ATOM 2925 N N . LEU B 1 169 ? -16.812 -16.156 2.16 1 96.19 169 LEU B N 1
ATOM 2926 C CA . LEU B 1 169 ? -17.75 -15.07 2.363 1 96.19 169 LEU B CA 1
ATOM 2927 C C . LEU B 1 169 ? -18.875 -15.484 3.303 1 96.19 169 LEU B C 1
ATOM 2929 O O . LEU B 1 169 ? -19.312 -14.703 4.148 1 96.19 169 LEU B O 1
ATOM 2933 N N . ALA B 1 170 ? -19.297 -16.719 3.227 1 95.75 170 ALA B N 1
ATOM 2934 C CA . ALA B 1 170 ? -20.406 -17.219 4.012 1 95.75 170 ALA B CA 1
ATOM 2935 C C . ALA B 1 170 ? -19.984 -17.516 5.449 1 95.75 170 ALA B C 1
ATOM 2937 O O . ALA B 1 170 ? -20.766 -17.297 6.387 1 95.75 170 ALA B O 1
ATOM 2938 N N . ASN B 1 171 ? -18.75 -17.922 5.645 1 95.94 171 ASN B N 1
ATOM 2939 C CA . ASN B 1 171 ? -18.406 -18.516 6.922 1 95.94 171 ASN B CA 1
ATOM 2940 C C . ASN B 1 171 ? -17.422 -17.656 7.699 1 95.94 171 ASN B C 1
ATOM 2942 O O . ASN B 1 171 ? -17.328 -17.734 8.922 1 95.94 171 ASN B O 1
ATOM 2946 N N . ASP B 1 172 ? -16.609 -16.875 7 1 93.69 172 ASP B N 1
ATOM 2947 C CA . ASP B 1 172 ? -15.516 -16.172 7.66 1 93.69 172 ASP B CA 1
ATOM 2948 C C . ASP B 1 172 ? -15.875 -14.703 7.914 1 93.69 172 ASP B C 1
ATOM 2950 O O . ASP B 1 172 ? -15.219 -14.031 8.711 1 93.69 172 ASP B O 1
ATOM 2954 N N . GLY B 1 173 ? -16.875 -14.18 7.172 1 90.75 173 GLY B N 1
ATOM 2955 C CA . GLY B 1 173 ? -17.188 -12.766 7.289 1 90.75 173 GLY B CA 1
ATOM 2956 C C . GLY B 1 173 ? -16.188 -11.875 6.59 1 90.75 173 GLY B C 1
ATOM 2957 O O . GLY B 1 173 ? -15.883 -10.773 7.066 1 90.75 173 GLY B O 1
ATOM 2958 N N . SER B 1 174 ? -15.602 -12.312 5.551 1 94.44 174 SER B N 1
ATOM 2959 C CA . SER B 1 174 ? -14.617 -11.547 4.785 1 94.44 174 SER B CA 1
ATOM 2960 C C . SER B 1 174 ? -15.289 -10.469 3.945 1 94.44 174 SER B C 1
ATOM 2962 O O . SER B 1 174 ? -16.359 -10.695 3.371 1 94.44 174 SER B O 1
ATOM 2964 N N . ASP B 1 175 ? -14.656 -9.305 3.873 1 95.88 175 ASP B N 1
ATOM 2965 C CA . ASP B 1 175 ? -15.133 -8.18 3.076 1 95.88 175 ASP B CA 1
ATOM 2966 C C . ASP B 1 175 ? -14.422 -8.117 1.726 1 95.88 175 ASP B C 1
ATOM 2968 O O . ASP B 1 175 ? -14.836 -7.383 0.83 1 95.88 175 ASP B O 1
ATOM 2972 N N . ALA B 1 176 ? -13.359 -8.828 1.58 1 98.19 176 ALA B N 1
ATOM 2973 C CA . ALA B 1 176 ? -12.57 -8.906 0.355 1 98.19 176 ALA B CA 1
ATOM 2974 C C . ALA B 1 176 ? -11.805 -10.227 0.277 1 98.19 176 ALA B C 1
ATOM 2976 O O . ALA B 1 176 ? -11.594 -10.891 1.295 1 98.19 176 ALA B O 1
ATOM 2977 N N . ILE B 1 177 ? -11.484 -10.625 -0.881 1 98.69 177 ILE B N 1
ATOM 2978 C CA . ILE B 1 177 ? -10.734 -11.852 -1.117 1 98.69 177 ILE B CA 1
ATOM 2979 C C . ILE B 1 177 ? -9.422 -11.523 -1.832 1 98.69 177 ILE B C 1
ATOM 2981 O O . ILE B 1 177 ? -9.414 -10.758 -2.797 1 98.69 177 ILE B O 1
ATOM 2985 N N . VAL B 1 178 ? -8.336 -11.992 -1.334 1 98.81 178 VAL B N 1
ATOM 2986 C CA . VAL B 1 178 ? -7.062 -11.945 -2.051 1 98.81 178 VAL B CA 1
ATOM 2987 C C . VAL B 1 178 ? -6.77 -13.312 -2.67 1 98.81 178 VAL B C 1
ATOM 2989 O O . VAL B 1 178 ? -6.762 -14.328 -1.971 1 98.81 178 VAL B O 1
ATOM 2992 N N . LEU B 1 179 ? -6.594 -13.336 -3.994 1 98.69 179 LEU B N 1
ATOM 2993 C CA . LEU B 1 179 ? -6.258 -14.594 -4.656 1 98.69 179 LEU B CA 1
ATOM 2994 C C . LEU B 1 179 ? -4.82 -15 -4.355 1 98.69 179 LEU B C 1
ATOM 2996 O O . LEU B 1 179 ? -3.893 -14.219 -4.559 1 98.69 179 LEU B O 1
ATOM 3000 N N . GLY B 1 180 ? -4.645 -16.25 -3.967 1 98.19 180 GLY B N 1
ATOM 3001 C CA . GLY B 1 180 ? -3.402 -16.703 -3.359 1 98.19 180 GLY B CA 1
ATOM 3002 C C . GLY B 1 180 ? -2.488 -17.422 -4.332 1 98.19 180 GLY B C 1
ATOM 3003 O O . GLY B 1 180 ? -1.841 -18.406 -3.971 1 98.19 180 GLY B O 1
ATOM 3004 N N . CYS B 1 181 ? -2.494 -17 -5.523 1 97.88 181 CYS B N 1
ATOM 3005 C CA . CYS B 1 181 ? -1.602 -17.562 -6.523 1 97.88 181 CYS B CA 1
ATOM 3006 C C . CYS B 1 181 ? -1.471 -16.656 -7.73 1 97.88 181 CYS B C 1
ATOM 3008 O O . CYS B 1 181 ? -2.457 -16.062 -8.18 1 97.88 181 CYS B O 1
ATOM 3010 N N . ALA B 1 182 ? -0.249 -16.531 -8.258 1 97.44 182 ALA B N 1
ATOM 3011 C CA . ALA B 1 182 ? -0.013 -15.703 -9.43 1 97.44 182 ALA B CA 1
ATOM 3012 C C . ALA B 1 182 ? -0.773 -16.234 -10.641 1 97.44 182 ALA B C 1
ATOM 3014 O O . ALA B 1 182 ? -1.167 -15.469 -11.523 1 97.44 182 ALA B O 1
ATOM 3015 N N . GLY B 1 183 ? -0.982 -17.5 -10.695 1 95 183 GLY B N 1
ATOM 3016 C CA . GLY B 1 183 ? -1.665 -18.125 -11.82 1 95 183 GLY B CA 1
ATOM 3017 C C . GLY B 1 183 ? -3.143 -17.797 -11.875 1 95 183 GLY B C 1
ATOM 3018 O O . GLY B 1 183 ? -3.824 -18.125 -12.852 1 95 183 GLY B O 1
ATOM 3019 N N . MET B 1 184 ? -3.652 -17.141 -10.875 1 95.31 184 MET B N 1
ATOM 3020 C CA . MET B 1 184 ? -5.066 -16.797 -10.797 1 95.31 184 MET B CA 1
ATOM 3021 C C . MET B 1 184 ? -5.289 -15.344 -11.219 1 95.31 184 MET B C 1
ATOM 3023 O O . MET B 1 184 ? -6.402 -14.82 -11.094 1 95.31 184 MET B O 1
ATOM 3027 N N . ALA B 1 185 ? -4.277 -14.695 -11.734 1 93.56 185 ALA B N 1
ATOM 3028 C CA . ALA B 1 185 ? -4.289 -13.258 -11.969 1 93.56 185 ALA B CA 1
ATOM 3029 C C . ALA B 1 185 ? -5.387 -12.875 -12.953 1 93.56 185 ALA B C 1
ATOM 3031 O O . ALA B 1 185 ? -5.969 -11.789 -12.859 1 93.56 185 ALA B O 1
ATOM 3032 N N . ASP B 1 186 ? -5.793 -13.703 -13.805 1 91.94 186 ASP B N 1
ATOM 3033 C CA . ASP B 1 186 ? -6.754 -13.383 -14.852 1 91.94 186 ASP B CA 1
ATOM 3034 C C . ASP B 1 186 ? -8.188 -13.648 -14.383 1 91.94 186 ASP B C 1
ATOM 3036 O O . ASP B 1 186 ? -9.141 -13.383 -15.117 1 91.94 186 ASP B O 1
ATOM 3040 N N . LEU B 1 187 ? -8.32 -14.125 -13.164 1 94.69 187 LEU B N 1
ATOM 3041 C CA . LEU B 1 187 ? -9.633 -14.539 -12.688 1 94.69 187 LEU B CA 1
ATOM 3042 C C . LEU B 1 187 ? -10.266 -13.461 -11.812 1 94.69 187 LEU B C 1
ATOM 3044 O O . LEU B 1 187 ? -11.469 -13.5 -11.547 1 94.69 187 LEU B O 1
ATOM 3048 N N . ALA B 1 188 ? -9.523 -12.508 -11.336 1 96.25 188 ALA B N 1
ATOM 3049 C CA . ALA B 1 188 ? -9.922 -11.602 -10.258 1 96.25 188 ALA B CA 1
ATOM 3050 C C . ALA B 1 188 ? -11.172 -10.82 -10.641 1 96.25 188 ALA B C 1
ATOM 3052 O O . ALA B 1 188 ? -12.141 -10.766 -9.867 1 96.25 188 ALA B O 1
ATOM 3053 N N . ASN B 1 189 ? -11.203 -10.258 -11.797 1 95.19 189 ASN B N 1
ATOM 3054 C CA . ASN B 1 189 ? -12.32 -9.422 -12.219 1 95.19 189 ASN B CA 1
ATOM 3055 C C . ASN B 1 189 ? -13.617 -10.227 -12.305 1 95.19 189 ASN B C 1
ATOM 3057 O O . ASN B 1 189 ? -14.656 -9.797 -11.797 1 95.19 189 ASN B O 1
ATOM 3061 N N . GLU B 1 190 ? -13.539 -11.375 -12.953 1 96 190 GLU B N 1
ATOM 3062 C CA . GLU B 1 190 ? -14.711 -12.234 -13.102 1 96 190 GLU B CA 1
ATOM 3063 C C . GLU B 1 190 ? -15.242 -12.68 -11.742 1 96 190 GLU B C 1
ATOM 3065 O O . GLU B 1 190 ? -16.453 -12.664 -11.508 1 96 190 GLU B O 1
ATOM 3070 N N . LEU B 1 191 ? -14.375 -13.039 -10.898 1 97.75 191 LEU B N 1
ATOM 3071 C CA . LEU B 1 191 ? -14.766 -13.523 -9.578 1 97.75 191 LEU B CA 1
ATOM 3072 C C . LEU B 1 191 ? -15.328 -12.391 -8.727 1 97.75 191 LEU B C 1
ATOM 3074 O O . LEU B 1 191 ? -16.234 -12.609 -7.918 1 97.75 191 LEU B O 1
ATOM 3078 N N . SER B 1 192 ? -14.758 -11.203 -8.852 1 97.62 192 SER B N 1
ATOM 3079 C CA . SER B 1 192 ? -15.305 -10.039 -8.164 1 97.62 192 SER B CA 1
ATOM 3080 C C . SER B 1 192 ? -16.75 -9.781 -8.57 1 97.62 192 SER B C 1
ATOM 3082 O O . SER B 1 192 ? -17.609 -9.531 -7.723 1 97.62 192 SER B O 1
ATOM 3084 N N . LEU B 1 193 ? -17.031 -9.836 -9.852 1 96.56 193 LEU B N 1
ATOM 3085 C CA . LEU B 1 193 ? -18.391 -9.633 -10.367 1 96.56 193 LEU B CA 1
ATOM 3086 C C . LEU B 1 193 ? -19.328 -10.727 -9.875 1 96.56 193 LEU B C 1
ATOM 3088 O O . LEU B 1 193 ? -20.453 -10.445 -9.461 1 96.56 193 LEU B O 1
ATOM 3092 N N . GLU B 1 194 ? -18.812 -11.914 -9.906 1 97.31 194 GLU B N 1
ATOM 3093 C CA . GLU B 1 194 ? -19.609 -13.07 -9.523 1 97.31 194 GLU B CA 1
ATOM 3094 C C . GLU B 1 194 ? -20.047 -12.992 -8.062 1 97.31 194 GLU B C 1
ATOM 3096 O O . GLU B 1 194 ? -21.172 -13.328 -7.723 1 97.31 194 GLU B O 1
ATOM 3101 N N . HIS B 1 195 ? -19.172 -12.531 -7.199 1 97.31 195 HIS B N 1
ATOM 3102 C CA . HIS B 1 195 ? -19.422 -12.656 -5.77 1 97.31 195 HIS B CA 1
ATOM 3103 C C . HIS B 1 195 ? -19.812 -11.312 -5.164 1 97.31 195 HIS B C 1
ATOM 3105 O O . HIS B 1 195 ? -20.219 -11.242 -4.004 1 97.31 195 HIS B O 1
ATOM 3111 N N . GLY B 1 196 ? -19.594 -10.195 -5.859 1 95.44 196 GLY B N 1
ATOM 3112 C CA . GLY B 1 196 ? -20.031 -8.883 -5.426 1 95.44 196 GLY B CA 1
ATOM 3113 C C . GLY B 1 196 ? -19.141 -8.273 -4.363 1 95.44 196 GLY B C 1
ATOM 3114 O O . GLY B 1 196 ? -19.594 -7.453 -3.559 1 95.44 196 GLY B O 1
ATOM 3115 N N . VAL B 1 197 ? -17.953 -8.781 -4.191 1 96.81 197 VAL B N 1
ATOM 3116 C CA . VAL B 1 197 ? -16.938 -8.242 -3.283 1 96.81 197 VAL B CA 1
ATOM 3117 C C . VAL B 1 197 ? -15.625 -8.039 -4.027 1 96.81 197 VAL B C 1
ATOM 3119 O O . VAL B 1 197 ? -15.391 -8.656 -5.07 1 96.81 197 VAL B O 1
ATOM 3122 N N . PRO B 1 198 ? -14.758 -7.148 -3.52 1 97.88 198 PRO B N 1
ATOM 3123 C CA . PRO B 1 198 ? -13.438 -7.047 -4.152 1 97.88 198 PRO B CA 1
ATOM 3124 C C . PRO B 1 198 ? -12.664 -8.359 -4.113 1 97.88 198 PRO B C 1
ATOM 3126 O O . PRO B 1 198 ? -12.5 -8.953 -3.045 1 97.88 198 PRO B O 1
ATOM 3129 N N . VAL B 1 199 ? -12.281 -8.836 -5.223 1 98.56 199 VAL B N 1
ATOM 3130 C CA . VAL B 1 199 ? -11.312 -9.914 -5.375 1 98.56 199 VAL B CA 1
ATOM 3131 C C . VAL B 1 199 ? -10.016 -9.367 -5.957 1 98.56 199 VAL B C 1
ATOM 3133 O O . VAL B 1 199 ? -10.008 -8.797 -7.051 1 98.56 199 VAL B O 1
ATOM 3136 N N . ILE B 1 200 ? -8.93 -9.531 -5.27 1 98.69 200 ILE B N 1
ATOM 3137 C CA . ILE B 1 200 ? -7.699 -8.805 -5.547 1 98.69 200 ILE B CA 1
ATOM 3138 C C . ILE B 1 200 ? -6.652 -9.758 -6.121 1 98.69 200 ILE B C 1
ATOM 3140 O O . ILE B 1 200 ? -6.426 -10.836 -5.578 1 98.69 200 ILE B O 1
ATOM 3144 N N . ASP B 1 201 ? -6.09 -9.32 -7.203 1 98 201 ASP B N 1
ATOM 3145 C CA . ASP B 1 201 ? -4.934 -9.969 -7.824 1 98 201 ASP B CA 1
ATOM 3146 C C . ASP B 1 201 ? -3.633 -9.305 -7.379 1 98 201 ASP B C 1
ATOM 3148 O O . ASP B 1 201 ? -3.398 -8.133 -7.66 1 98 201 ASP B O 1
ATOM 3152 N N . GLY B 1 202 ? -2.807 -10.102 -6.816 1 98.69 202 GLY B N 1
ATOM 3153 C CA . GLY B 1 202 ? -1.563 -9.578 -6.273 1 98.69 202 GLY B CA 1
ATOM 3154 C C . GLY B 1 202 ? -0.605 -9.094 -7.344 1 98.69 202 GLY B C 1
ATOM 3155 O O . GLY B 1 202 ? 0.209 -8.195 -7.094 1 98.69 202 GLY B O 1
ATOM 3156 N N . VAL B 1 203 ? -0.618 -9.68 -8.547 1 98.81 203 VAL B N 1
ATOM 3157 C CA . VAL B 1 203 ? 0.256 -9.266 -9.633 1 98.81 203 VAL B CA 1
ATOM 3158 C C . VAL B 1 203 ? -0.078 -7.832 -10.047 1 98.81 203 VAL B C 1
ATOM 3160 O O . VAL B 1 203 ? 0.804 -6.973 -10.094 1 98.81 203 VAL B O 1
ATOM 3163 N N . ALA B 1 204 ? -1.339 -7.574 -10.289 1 98.69 204 ALA B N 1
ATOM 3164 C CA . ALA B 1 204 ? -1.788 -6.234 -10.664 1 98.69 204 ALA B CA 1
ATOM 3165 C C . ALA B 1 204 ? -1.479 -5.223 -9.57 1 98.69 204 ALA B C 1
ATOM 3167 O O . ALA B 1 204 ? -0.986 -4.125 -9.852 1 98.69 204 ALA B O 1
ATOM 3168 N N . ALA B 1 205 ? -1.766 -5.605 -8.336 1 98.81 205 ALA B N 1
ATOM 3169 C CA . ALA B 1 205 ? -1.494 -4.723 -7.203 1 98.81 205 ALA B CA 1
ATOM 3170 C C . ALA B 1 205 ? -0.007 -4.387 -7.113 1 98.81 205 ALA B C 1
ATOM 3172 O O . ALA B 1 205 ? 0.364 -3.236 -6.875 1 98.81 205 ALA B O 1
ATOM 3173 N N . ALA B 1 206 ? 0.825 -5.375 -7.309 1 98.94 206 ALA B N 1
ATOM 3174 C CA . ALA B 1 206 ? 2.27 -5.184 -7.207 1 98.94 206 ALA B CA 1
ATOM 3175 C C . ALA B 1 206 ? 2.768 -4.215 -8.281 1 98.94 206 ALA B C 1
ATOM 3177 O O . ALA B 1 206 ? 3.627 -3.371 -8.008 1 98.94 206 ALA B O 1
ATOM 3178 N N . VAL B 1 207 ? 2.256 -4.355 -9.469 1 98.88 207 VAL B N 1
ATOM 3179 C CA . VAL B 1 207 ? 2.641 -3.457 -10.547 1 98.88 207 VAL B CA 1
ATOM 3180 C C . VAL B 1 207 ? 2.324 -2.016 -10.156 1 98.88 207 VAL B C 1
ATOM 3182 O O . VAL B 1 207 ? 3.174 -1.13 -10.297 1 98.88 207 VAL B O 1
ATOM 3185 N N . LYS B 1 208 ? 1.163 -1.805 -9.641 1 98.81 208 LYS B N 1
ATOM 3186 C CA . LYS B 1 208 ? 0.738 -0.446 -9.312 1 98.81 208 LYS B CA 1
ATOM 3187 C C . LYS B 1 208 ? 1.503 0.096 -8.109 1 98.81 208 LYS B C 1
ATOM 3189 O O . LYS B 1 208 ? 1.8 1.29 -8.039 1 98.81 208 LYS B O 1
ATOM 3194 N N . LEU B 1 209 ? 1.804 -0.782 -7.152 1 98.88 209 LEU B N 1
ATOM 3195 C CA . LEU B 1 209 ? 2.635 -0.358 -6.031 1 98.88 209 LEU B CA 1
ATOM 3196 C C . LEU B 1 209 ? 4.043 -0.004 -6.5 1 98.88 209 LEU B C 1
ATOM 3198 O O . LEU B 1 209 ? 4.637 0.96 -6.016 1 98.88 209 LEU B O 1
ATOM 3202 N N . ALA B 1 210 ? 4.562 -0.791 -7.434 1 98.88 210 ALA B N 1
ATOM 3203 C CA . ALA B 1 210 ? 5.867 -0.467 -8 1 98.88 210 ALA B CA 1
ATOM 3204 C C . ALA B 1 210 ? 5.844 0.891 -8.695 1 98.88 210 ALA B C 1
ATOM 3206 O O . ALA B 1 210 ? 6.758 1.701 -8.523 1 98.88 210 ALA B O 1
ATOM 3207 N N . GLU B 1 211 ? 4.824 1.138 -9.461 1 98.69 211 GLU B N 1
ATOM 3208 C CA . GLU B 1 211 ? 4.672 2.426 -10.125 1 98.69 211 GLU B CA 1
ATOM 3209 C C . GLU B 1 211 ? 4.57 3.564 -9.117 1 98.69 211 GLU B C 1
ATOM 3211 O O . GLU B 1 211 ? 5.102 4.652 -9.344 1 98.69 211 GLU B O 1
ATOM 3216 N N . MET B 1 212 ? 3.893 3.314 -8.023 1 98.44 212 MET B N 1
ATOM 3217 C CA . MET B 1 212 ? 3.785 4.309 -6.961 1 98.44 212 MET B CA 1
ATOM 3218 C C . MET B 1 212 ? 5.16 4.652 -6.398 1 98.44 212 MET B C 1
ATOM 3220 O O . MET B 1 212 ? 5.527 5.828 -6.312 1 98.44 212 MET B O 1
ATOM 3224 N N . LEU B 1 213 ? 5.891 3.609 -6.055 1 98.5 213 LEU B N 1
ATOM 3225 C CA . LEU B 1 213 ? 7.207 3.836 -5.461 1 98.5 213 LEU B CA 1
ATOM 3226 C C . LEU B 1 213 ? 8.117 4.59 -6.43 1 98.5 213 LEU B C 1
ATOM 3228 O O . LEU B 1 213 ? 8.852 5.488 -6.02 1 98.5 213 LEU B O 1
ATOM 3232 N N . TYR B 1 214 ? 8.016 4.25 -7.715 1 98.12 214 TYR B N 1
ATOM 3233 C CA . TYR B 1 214 ? 8.805 4.926 -8.742 1 98.12 214 TYR B CA 1
ATOM 3234 C C . TYR B 1 214 ? 8.43 6.402 -8.828 1 98.12 214 TYR B C 1
ATOM 3236 O O . TYR B 1 214 ? 9.312 7.27 -8.852 1 98.12 214 TYR B O 1
ATOM 3244 N N . ALA B 1 215 ? 7.16 6.695 -8.867 1 97.12 215 ALA B N 1
ATOM 3245 C CA . ALA B 1 215 ? 6.672 8.062 -8.977 1 97.12 215 ALA B CA 1
ATOM 3246 C C . ALA B 1 215 ? 7.098 8.898 -7.773 1 97.12 215 ALA B C 1
ATOM 3248 O O . ALA B 1 215 ? 7.332 10.102 -7.895 1 97.12 215 ALA B O 1
ATOM 3249 N N . LEU B 1 216 ? 7.227 8.266 -6.641 1 97.12 216 LEU B N 1
ATOM 3250 C CA . LEU B 1 216 ? 7.562 8.953 -5.398 1 97.12 216 LEU B CA 1
ATOM 3251 C C . LEU B 1 216 ? 9.078 9.031 -5.215 1 97.12 216 LEU B C 1
ATOM 3253 O O . LEU B 1 216 ? 9.555 9.641 -4.254 1 97.12 216 LEU B O 1
ATOM 3257 N N . GLY B 1 217 ? 9.836 8.383 -6.145 1 96.44 217 GLY B N 1
ATOM 3258 C CA . GLY B 1 217 ? 11.281 8.367 -6.039 1 96.44 217 GLY B CA 1
ATOM 3259 C C . GLY B 1 217 ? 11.789 7.543 -4.871 1 96.44 217 GLY B C 1
ATOM 3260 O O . GLY B 1 217 ? 12.859 7.812 -4.328 1 96.44 217 GLY B O 1
ATOM 3261 N N . LEU B 1 218 ? 11.008 6.551 -4.43 1 96.62 218 LEU B N 1
ATOM 3262 C CA . LEU B 1 218 ? 11.352 5.734 -3.273 1 96.62 218 LEU B CA 1
ATOM 3263 C C . LEU B 1 218 ? 12.086 4.469 -3.701 1 96.62 218 LEU B C 1
ATOM 3265 O O . LEU B 1 218 ? 11.703 3.828 -4.684 1 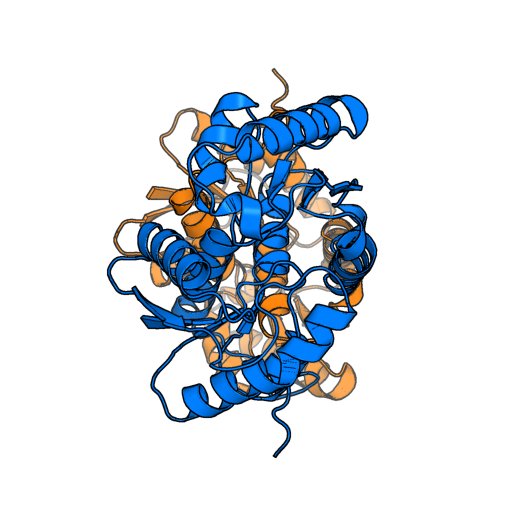96.62 218 LEU B O 1
ATOM 3269 N N . LYS B 1 219 ? 13.125 4.172 -3.02 1 95.06 219 LYS B N 1
ATOM 3270 C CA . LYS B 1 219 ? 13.914 2.953 -3.199 1 95.06 219 LYS B CA 1
ATOM 3271 C C . LYS B 1 219 ? 14.062 2.197 -1.883 1 95.06 219 LYS B C 1
ATOM 3273 O O . LYS B 1 219 ? 13.766 2.734 -0.814 1 95.06 219 LYS B O 1
ATOM 3278 N N . THR B 1 220 ? 14.445 0.936 -1.992 1 95.12 220 THR B N 1
ATOM 3279 C CA . THR B 1 220 ? 14.695 0.147 -0.791 1 95.12 220 THR B CA 1
ATOM 3280 C C . THR B 1 220 ? 15.75 0.82 0.086 1 95.12 220 THR B C 1
ATOM 3282 O O . THR B 1 220 ? 16.797 1.248 -0.407 1 95.12 220 THR B O 1
ATOM 3285 N N . SER B 1 221 ? 15.383 0.985 1.335 1 94.31 221 SER B N 1
ATOM 3286 C CA . SER B 1 221 ? 16.297 1.627 2.275 1 94.31 221 SER B CA 1
ATOM 3287 C C . SER B 1 221 ? 17.578 0.815 2.445 1 94.31 221 SER B C 1
ATOM 3289 O O . SER B 1 221 ? 17.531 -0.409 2.58 1 94.31 221 SER B O 1
ATOM 3291 N N . GLN B 1 222 ? 18.703 1.488 2.473 1 89.25 222 GLN B N 1
ATOM 3292 C CA . GLN B 1 222 ? 20 0.832 2.67 1 89.25 222 GLN B CA 1
ATOM 3293 C C . GLN B 1 222 ? 20.531 1.089 4.074 1 89.25 222 GLN B C 1
ATOM 3295 O O . GLN B 1 222 ? 21.703 0.821 4.355 1 89.25 222 GLN B O 1
ATOM 3300 N N . ALA B 1 223 ? 19.734 1.564 4.973 1 88.38 223 ALA B N 1
ATOM 3301 C CA . ALA B 1 223 ? 20.188 1.969 6.301 1 88.38 223 ALA B CA 1
ATOM 3302 C C . ALA B 1 223 ? 19.938 0.862 7.324 1 88.38 223 ALA B C 1
ATOM 3304 O O . ALA B 1 223 ? 20.5 0.897 8.43 1 88.38 223 ALA B O 1
ATOM 3305 N N . GLY B 1 224 ? 19.312 -0.132 7.023 1 87.31 224 GLY B N 1
ATOM 3306 C CA . GLY B 1 224 ? 18.938 -1.099 8.047 1 87.31 224 GLY B CA 1
ATOM 3307 C C . GLY B 1 224 ? 18.797 -2.51 7.504 1 87.31 224 GLY B C 1
ATOM 3308 O O . GLY B 1 224 ? 19.719 -3.031 6.867 1 87.31 224 GLY B O 1
ATOM 3309 N N . GLU B 1 225 ? 17.688 -3.004 7.781 1 87.62 225 GLU B N 1
ATOM 3310 C CA . GLU B 1 225 ? 17.375 -4.414 7.57 1 87.62 225 GLU B CA 1
ATOM 3311 C C . GLU B 1 225 ? 17.703 -4.844 6.145 1 87.62 225 GLU B C 1
ATOM 3313 O O . GLU B 1 225 ? 18.141 -5.977 5.914 1 87.62 225 GLU B O 1
ATOM 3318 N N . PHE B 1 226 ? 17.547 -3.934 5.211 1 90.25 226 PHE B N 1
ATOM 3319 C CA . PHE B 1 226 ? 17.625 -4.34 3.814 1 90.25 226 PHE B CA 1
ATOM 3320 C C . PHE B 1 226 ? 18.922 -3.836 3.188 1 90.25 226 PHE B C 1
ATOM 3322 O O . PHE B 1 226 ? 19.062 -3.801 1.962 1 90.25 226 PHE B O 1
ATOM 3329 N N . ARG B 1 227 ? 19.828 -3.424 4.066 1 87.75 227 ARG B N 1
ATOM 3330 C CA . ARG B 1 227 ? 21.125 -3.012 3.555 1 87.75 227 ARG B CA 1
ATOM 3331 C C . ARG B 1 227 ? 21.75 -4.109 2.701 1 87.75 227 ARG B C 1
ATOM 3333 O O . ARG B 1 227 ? 21.797 -5.273 3.109 1 87.75 227 ARG B O 1
ATOM 3340 N N . LYS B 1 228 ? 22.094 -3.66 1.512 1 82.5 228 LYS B N 1
ATOM 3341 C CA . LYS B 1 228 ? 22.75 -4.625 0.631 1 82.5 228 LYS B CA 1
ATOM 3342 C C . LYS B 1 228 ? 24.047 -5.137 1.243 1 82.5 228 LYS B C 1
ATOM 3344 O O . LYS B 1 228 ? 24.891 -4.348 1.69 1 82.5 228 LYS B O 1
ATOM 3349 N N . VAL B 1 229 ? 24.141 -6.438 1.33 1 72.81 229 VAL B N 1
ATOM 3350 C CA . VAL B 1 229 ? 25.344 -7.047 1.87 1 72.81 229 VAL B CA 1
ATOM 3351 C C . VAL B 1 229 ? 26.422 -7.121 0.783 1 72.81 229 VAL B C 1
ATOM 3353 O O . VAL B 1 229 ? 26.125 -7.527 -0.346 1 72.81 229 VAL B O 1
ATOM 3356 N N . ALA B 1 230 ? 27.516 -6.41 0.807 1 59.69 230 ALA B N 1
ATOM 3357 C CA . ALA B 1 230 ? 28.641 -6.484 -0.112 1 59.69 230 ALA B CA 1
ATOM 3358 C C . ALA B 1 230 ? 29.078 -7.934 -0.337 1 59.69 230 ALA B C 1
ATOM 3360 O O . ALA B 1 230 ? 28.953 -8.766 0.562 1 59.69 230 ALA B O 1
#

InterPro domains:
  IPR001920 Asp/Glu racemase [SSF53681] (118-215)
  IPR015942 Asp/Glu/hydantoin racemase [PF01177] (3-210)
  IPR052186 Hydantoin racemase-like [PTHR28047] (1-228)
  IPR053714 Isomerization and Racemization Enzyme Superfamily [G3DSA:3.40.50.12500] (1-229)

Radius of gyration: 21.26 Å; Cα contacts (8 Å, |Δi|>4): 1070; chains: 2; bounding box: 57×60×43 Å

Secondary structure (DSSP, 8-state):
-EEEEE-SS--HHHHHHHHHHHHHH--TT-EEEEE--SSS-SS--SHHHHHHHHHHHHHHHHHHTTTT-SEEEE--TT-TTHHHHHTS-SS-EEEHHHHHHHHHHHH-S-EEEEES-GGGHHHHHHHHHHHT-TTTEEEEEE----GGGGGSTT-SHHHHHHHHHHHHHHHT--SEEEEE-GGGGGGHHHHHHHHTS-EEEHHHHHHHHHHHHHHTT----SSSTT----/-EEEEE-SS--HHHHHHHHHHHHHH--TT-EEEEE--SSS-SS--SHHHHHHHHHHHHHHHHHHTTTT-SEEEE--TT-TTHHHHHTS-SS-EEEHHHHHHHHHHHH-S-EEEEES-GGGHHHHHHHHHHHT-TTTEEEEEE----GGGGGSTT-SHHHHHHHHHHHHHHHT--SEEEEE-GGGGGGHHHHHHHHTS-EE-HHHHHHHHHHHHHHTT----SSSTT----

Solvent-accessible surface area (backbone atoms only — not comparable to full-atom values): 22953 Å² total; per-residue (Å²): 86,31,36,38,36,33,24,46,28,41,41,63,68,57,28,51,53,42,37,51,44,35,50,73,62,45,53,95,67,45,45,76,45,58,41,54,30,94,53,55,34,64,56,69,78,25,68,68,33,41,59,53,15,41,66,30,39,51,50,53,53,59,57,45,70,80,46,86,56,61,28,36,32,36,48,31,36,68,28,65,58,46,71,65,48,30,22,70,38,59,45,31,52,40,29,15,34,61,25,20,50,57,56,47,62,59,29,23,63,30,26,27,32,48,25,31,46,64,70,38,45,64,56,43,52,50,49,35,47,73,73,21,39,49,90,35,44,72,45,78,42,51,45,67,39,58,72,71,47,59,71,42,86,89,52,64,43,66,59,44,43,51,52,44,49,52,47,40,47,73,72,64,66,37,16,25,38,29,50,42,36,45,70,48,47,86,44,22,67,61,52,18,66,73,69,73,36,52,37,35,32,12,52,46,39,26,50,38,51,48,51,34,34,56,72,69,70,55,48,30,18,63,73,40,80,28,29,59,71,131,87,31,34,38,36,34,23,47,29,40,42,63,67,56,27,50,53,41,36,51,43,34,50,73,62,45,55,96,67,46,45,75,44,57,41,55,30,94,54,57,33,63,57,69,77,26,68,68,33,42,60,53,15,41,66,31,41,50,51,55,52,58,56,44,70,79,45,85,56,59,30,37,32,37,49,30,36,70,29,65,58,45,72,63,50,31,22,72,40,57,45,32,52,40,30,15,34,62,25,20,51,57,58,45,61,58,29,22,64,29,26,27,34,48,22,32,46,64,68,38,43,64,55,44,52,50,47,35,46,74,72,21,40,49,91,33,44,72,46,76,42,51,45,66,39,60,73,71,49,59,72,41,85,89,51,63,43,67,58,44,44,51,53,43,50,51,48,41,48,72,70,64,65,36,15,26,37,28,50,41,38,46,71,48,45,84,45,21,67,61,51,16,67,74,69,73,36,52,38,37,32,13,52,47,39,28,49,39,50,49,51,34,33,55,74,70,71,54,48,30,19,65,72,42,81,28,28,58,70,130

Sequence (460 aa):
MRILVINPNTTASMTEKIGKAAREVAGGGTEIVARNPSSGPASIQGPEDGEAALPGLFAEIERANDEDFDAIIIACFDDTGLYQARRRTSRPVIGIGEAGYHAATLIAGRFSVVTTLSVSIPVIEDNIVTYGFKSRCVRVRASEVPVLELERAGSDACRTISLEIASALANDGSDAIVLGCAGMADLANELSLEHGVPVIDGVAAAVKLAEMLYALGLKTSQAGEFRKVAMRILVINPNTTASMTEKIGKAAREVAGGGTEIVARNPSSGPASIQGPEDGEAALPGLFAEIERANDEDFDAIIIACFDDTGLYQARRRTSRPVIGIGEAGYHAATLIAGRFSVVTTLSVSIPVIEDNIVTYGFKSRCVRVRASEVPVLELERAGSDACRTISLEIASALANDGSDAIVLGCAGMADLANELSLEHGVPVIDGVAAAVKLAEMLYALGLKTSQAGEFRKVA

Nearest PDB structures (foldseek):
  3qvk-assembly1_A  TM=9.802E-01  e=8.002E-28  Klebsiella pneumoniae subsp. pneumoniae MGH 78578
  3qvj-assembly1_A  TM=9.795E-01  e=4.514E-27  Klebsiella pneumoniae subsp. pneumoniae MGH 78578
  5lfd-assembly1_A  TM=9.717E-01  e=3.078E-22  Pseudomonas fluorescens
  2eq5-assembly2_D  TM=8.607E-01  e=3.602E-12  Pyrococcus horikosh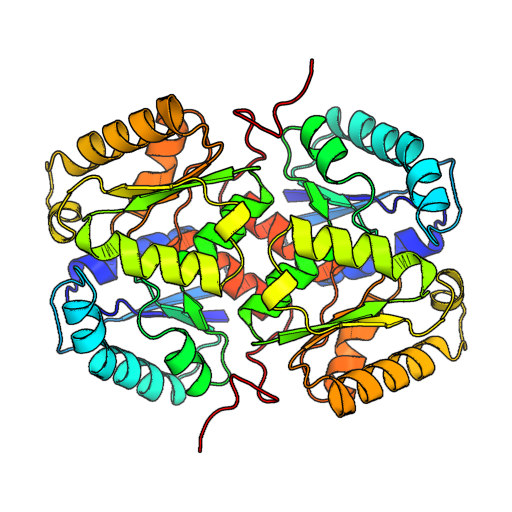ii OT3
  2eq5-assembly2_C  TM=7.680E-01  e=8.042E-13  Pyrococcus horikoshii OT3

pLDDT: mean 96.18, std 3.96, range [59.69, 98.94]

Foldseek 3Di:
DEEEEEELAQAVLLQVLLQVLLVVQADPPYHYDTDYFNDAHNDDDADVSLVRSQVRVLVVLLVCQPPDHQEYEYQALLCRCQLVSLQADFHHYYYLNLLLLVVQVVPWQAEEEEEAQPNSQVSSQVVCVVSPNNNRYQYYHHLNHDLCLLVDPPHCVLVSSLVVVVVCVVPRVHQEYEYRHSSCSVNQVVSCVVVVHHYDGSSSSRSVVSVVCVVVVHTRDLPDSNNHDD/DEEEEEELAQAVLLQVLLQVLLVVQADPPYHYDTDYFNDAHNDDDADVSLVRSQVRVVVVLLVCQPPDHQEYEYQALLCRCQLVSLLADFHHYYYLNLLLLVVQVVPWQAEEEEEAQPNSQVSSQVVCVVSPNNNRYQYYHHLNHDLCLLVDPPHCVLVSSLVVVVVCVVPRVHQEYEYRHSSCSVVQVVSCVVVVHHYDGSSSSRSVVSVVCVVVVHTRDLPDSNNHDD

Organism: NCBI:txid484088